Protein AF-A0A1V3LAU9-F1 (afdb_monomer)

Organism: NCBI:txid1906745

pLDDT: mean 89.21, std 9.49, range [51.66, 98.31]

Solvent-accessible surface area (backbone atoms only — not comparable to full-atom values): 21004 Å² total; per-residue (Å²): 133,65,76,62,58,60,52,49,52,51,51,52,48,51,52,40,50,50,54,53,52,47,32,69,74,52,70,76,70,52,60,67,73,58,49,53,52,39,56,51,45,49,55,50,52,52,51,53,54,52,49,53,52,53,52,50,55,49,51,54,51,47,52,52,49,53,51,50,50,53,53,49,54,52,41,53,51,52,54,51,52,39,51,56,51,51,50,64,44,54,68,84,50,53,78,45,77,61,88,69,99,76,78,100,73,73,67,38,41,56,60,51,52,52,51,42,52,49,52,45,46,75,68,47,50,71,69,55,36,51,54,41,51,53,30,53,51,51,34,54,49,53,40,47,57,54,67,71,40,65,87,53,34,70,80,41,46,60,61,48,53,24,55,40,47,37,27,54,30,44,39,51,20,52,55,47,20,72,71,68,78,46,95,55,79,47,70,57,46,69,64,43,44,54,55,47,71,75,43,90,82,75,65,91,73,57,73,66,49,77,66,53,49,52,52,49,50,55,52,51,38,52,51,49,38,46,76,73,68,52,68,67,81,90,75,86,50,69,69,56,54,51,54,61,74,67,40,92,80,69,86,80,66,72,51,72,50,70,33,71,68,47,68,31,80,90,68,51,75,42,34,37,32,42,40,33,70,49,46,56,32,35,34,35,50,45,99,52,82,44,95,71,79,52,75,67,51,51,52,49,29,52,49,34,35,73,53,36,79,72,36,43,65,56,48,53,24,41,14,32,35,67,61,90,88,61,67,58,32,81,74,78,65,75,39,77,62,56,62,31,61,52,36,73,69,49,30,53,50,52,43,45,53,54,36,51,56,52,50,52,48,53,52,46,36,45,55,50,39,60,77,66,67,68

Sequence (374 aa):
MSKKIYAWLGILLSISLSLFVLDKVYEDALPKIIEEINNGAIGAILTAIVTVFLLQGQTATEEERDKNLTVFEKKQEVYHQFLEKLKDIVEDGKVQIALSKEPVDTIDELKDLLFQLSYIQMHSTEETTQSVFERVTNLIKKMNEFMVAGEEKQKLVANYYASFAEELFGIVAILKNDLYNTSSNPIAKESIETLLSECDLFIEGEKLDKYEMQNYFWNEMQDQLLSQGFKFNKKDFSQDITQYYARSRNRHRWYGIEIPIYKSKNGENITFKLELENWLYYGLIRPRETTENSEFDNKIIELAKLTSSSFNPSIWWFGWKNPDKYHLNFWTLDSEDFTHFKHPQRRARMVKEYSEEIANYIRKFQDIAERQEL

Mean predicted aligned error: 13.84 Å

Structure (mmCIF, N/CA/C/O backbone):
data_AF-A0A1V3LAU9-F1
#
_entry.id   AF-A0A1V3LAU9-F1
#
loop_
_atom_site.group_PDB
_atom_site.id
_atom_site.type_symbol
_atom_site.label_atom_id
_atom_site.label_alt_id
_atom_site.label_comp_id
_atom_site.label_asym_id
_atom_site.label_entity_id
_atom_site.label_seq_id
_atom_site.pdbx_PDB_ins_code
_atom_site.Cartn_x
_atom_site.Cartn_y
_atom_site.Cartn_z
_atom_site.occupancy
_atom_site.B_iso_or_equiv
_atom_site.auth_seq_id
_atom_site.auth_comp_id
_atom_site.auth_asym_id
_atom_site.auth_atom_id
_atom_site.pdbx_PDB_model_num
ATOM 1 N N . MET A 1 1 ? -47.512 -3.043 46.076 1.00 58.09 1 MET A N 1
ATOM 2 C CA . MET A 1 1 ? -48.734 -3.578 46.730 1.00 58.09 1 MET A CA 1
ATOM 3 C C . MET A 1 1 ? -48.583 -3.439 48.246 1.00 58.09 1 MET A C 1
ATOM 5 O O . MET A 1 1 ? -47.501 -3.715 48.749 1.00 58.09 1 MET A O 1
ATOM 9 N N . SER A 1 2 ? -49.568 -2.904 48.979 1.00 63.69 2 SER A N 1
ATOM 10 C CA . SER A 1 2 ? -49.322 -2.503 50.379 1.00 63.69 2 SER A CA 1
ATOM 11 C C . SER A 1 2 ? -49.226 -3.716 51.317 1.00 63.69 2 SER A C 1
ATOM 13 O O . SER A 1 2 ? -50.048 -4.627 51.221 1.00 63.69 2 SER A O 1
ATOM 15 N N . LYS A 1 3 ? -48.290 -3.694 52.283 1.00 72.75 3 LYS A N 1
ATOM 16 C CA . LYS A 1 3 ? -48.186 -4.677 53.390 1.00 72.75 3 LYS A CA 1
ATOM 17 C C . LYS A 1 3 ? -49.531 -4.945 54.092 1.00 72.75 3 LYS A C 1
ATOM 19 O O . LYS A 1 3 ? -49.717 -5.999 54.690 1.00 72.75 3 LYS A O 1
ATOM 24 N N . LYS A 1 4 ? -50.484 -4.011 53.981 1.00 79.75 4 LYS A N 1
ATOM 25 C CA . LYS A 1 4 ? -51.834 -4.124 54.535 1.00 79.75 4 LYS A CA 1
ATOM 26 C C . LYS A 1 4 ? -52.653 -5.239 53.873 1.00 79.75 4 LYS A C 1
ATOM 28 O O . LYS A 1 4 ? -53.422 -5.875 54.573 1.00 79.75 4 LYS A O 1
ATOM 33 N N . ILE A 1 5 ? -52.484 -5.516 52.575 1.00 80.50 5 ILE A N 1
ATOM 34 C CA . ILE A 1 5 ? -53.266 -6.558 51.873 1.00 80.50 5 ILE A CA 1
ATOM 35 C C . ILE A 1 5 ? -52.884 -7.958 52.376 1.00 80.50 5 ILE A C 1
ATOM 37 O O . ILE A 1 5 ? -53.767 -8.754 52.673 1.00 80.50 5 ILE A O 1
ATOM 41 N N . TYR A 1 6 ? -51.589 -8.227 52.572 1.00 79.88 6 TYR A N 1
ATOM 42 C CA . TYR A 1 6 ? -51.117 -9.480 53.182 1.00 79.88 6 TYR A CA 1
ATOM 43 C C . TYR A 1 6 ? -51.594 -9.643 54.617 1.00 79.88 6 TYR A C 1
ATOM 45 O O . TYR A 1 6 ? -52.022 -10.726 55.002 1.00 79.88 6 TYR A O 1
ATOM 53 N N . ALA A 1 7 ? -51.545 -8.559 55.396 1.00 83.56 7 ALA A N 1
ATOM 54 C CA . ALA A 1 7 ? -52.046 -8.569 56.761 1.00 83.56 7 ALA A CA 1
ATOM 55 C C . ALA A 1 7 ? -53.545 -8.913 56.792 1.00 83.56 7 ALA A C 1
ATOM 57 O O . ALA A 1 7 ? -53.952 -9.778 57.557 1.00 83.56 7 ALA A O 1
ATOM 58 N N . TRP A 1 8 ? -54.350 -8.311 55.912 1.00 86.56 8 TRP A N 1
ATOM 59 C CA . TRP A 1 8 ? -55.783 -8.599 55.814 1.00 86.56 8 TRP A CA 1
ATOM 60 C C . TRP A 1 8 ? -56.083 -10.027 55.345 1.00 86.56 8 TRP A C 1
ATOM 62 O O . TRP A 1 8 ? -56.907 -10.694 55.965 1.00 86.56 8 TRP A O 1
ATOM 72 N N . LEU A 1 9 ? -55.401 -10.526 54.308 1.00 86.06 9 LEU A N 1
ATOM 73 C CA . LEU A 1 9 ? -55.571 -11.906 53.830 1.00 86.06 9 LEU A CA 1
ATOM 74 C C . LEU A 1 9 ? -55.155 -12.935 54.891 1.00 86.06 9 LEU A C 1
ATOM 76 O O . LEU A 1 9 ? -55.849 -13.931 55.074 1.00 86.06 9 LEU A O 1
ATOM 80 N N . GLY A 1 10 ? -54.070 -12.677 55.627 1.00 85.69 10 GLY A N 1
ATOM 81 C CA . GLY A 1 10 ? -53.617 -13.536 56.723 1.00 85.69 10 GLY A CA 1
ATOM 82 C C . GLY A 1 10 ? -54.576 -13.545 57.916 1.00 85.69 10 GLY A C 1
ATOM 83 O O . GLY A 1 10 ? -54.848 -14.606 58.473 1.00 85.69 10 GLY A O 1
ATOM 84 N N . ILE A 1 11 ? -55.140 -12.386 58.277 1.00 90.44 11 ILE A N 1
ATOM 85 C CA . ILE A 1 11 ? -56.168 -12.281 59.325 1.00 90.44 11 ILE A CA 1
ATOM 86 C C . ILE A 1 11 ? -57.427 -13.055 58.917 1.00 90.44 11 ILE A C 1
ATOM 88 O O . ILE A 1 11 ? -57.923 -13.859 59.703 1.00 90.44 11 ILE A O 1
ATOM 92 N N . LEU A 1 12 ? -57.916 -12.863 57.688 1.00 89.56 12 LEU A N 1
ATOM 93 C CA . LEU A 1 12 ? -59.095 -13.567 57.175 1.00 89.56 12 LEU A CA 1
ATOM 94 C C . LEU A 1 12 ? -58.877 -15.083 57.123 1.00 89.56 12 LEU A C 1
ATOM 96 O O . LEU A 1 12 ? -59.738 -15.836 57.570 1.00 89.56 12 LEU A O 1
ATOM 100 N N . LEU A 1 13 ? -57.708 -15.532 56.653 1.00 90.06 13 LEU A N 1
ATOM 101 C CA . LEU A 1 13 ? -57.361 -16.952 56.623 1.00 90.06 13 LEU A CA 1
ATOM 102 C C . LEU A 1 13 ? -57.311 -17.553 58.034 1.00 90.06 13 LEU A C 1
ATOM 104 O O . LEU A 1 13 ? -57.827 -18.644 58.252 1.00 90.06 13 LEU A O 1
ATOM 108 N N . SER A 1 14 ? -56.723 -16.832 58.994 1.00 89.88 14 SER A N 1
ATOM 109 C CA . SER A 1 14 ? -56.638 -17.257 60.396 1.00 89.88 14 SER A CA 1
ATOM 110 C C . SER A 1 14 ? -58.021 -17.394 61.040 1.00 89.88 14 SER A C 1
ATOM 112 O O . SER A 1 14 ? -58.300 -18.395 61.702 1.00 89.88 14 SER A O 1
ATOM 114 N N . ILE A 1 15 ? -58.923 -16.438 60.788 1.00 91.19 15 ILE A N 1
ATOM 115 C CA . ILE A 1 15 ? -60.316 -16.491 61.255 1.00 91.19 15 ILE A CA 1
ATOM 116 C C . ILE A 1 15 ? -61.043 -17.689 60.633 1.00 91.19 15 ILE A C 1
ATOM 118 O O . ILE A 1 15 ? -61.651 -18.477 61.357 1.00 91.19 15 ILE A O 1
ATOM 122 N N . SER A 1 16 ? -60.939 -17.875 59.314 1.00 88.31 16 SER A N 1
ATOM 123 C CA . SER A 1 16 ? -61.609 -18.979 58.624 1.00 88.31 16 SER A CA 1
ATOM 124 C C . SER A 1 16 ? -61.077 -20.358 59.022 1.00 88.31 16 SER A C 1
ATOM 126 O O . SER A 1 16 ? -61.864 -21.286 59.216 1.00 88.31 16 SER A O 1
ATOM 128 N N . LEU A 1 17 ? -59.765 -20.507 59.220 1.00 88.56 17 LEU A N 1
ATOM 129 C CA . LEU A 1 17 ? -59.170 -21.743 59.742 1.00 88.56 17 LEU A CA 1
ATOM 130 C C . LEU A 1 17 ? -59.591 -22.011 61.190 1.00 88.56 17 LEU A C 1
ATOM 132 O O . LEU A 1 17 ? -59.852 -23.157 61.544 1.00 88.56 17 LEU A O 1
ATOM 136 N N . SER A 1 18 ? -59.707 -20.969 62.017 1.00 88.44 18 SER A N 1
ATOM 137 C CA . SER A 1 18 ? -60.176 -21.107 63.401 1.00 88.44 18 SER A CA 1
ATOM 138 C C . SER A 1 18 ? -61.625 -21.599 63.459 1.00 88.44 18 SER A C 1
ATOM 140 O O . SER A 1 18 ? -61.929 -22.491 64.247 1.00 88.44 18 SER A O 1
ATOM 142 N N . LEU A 1 19 ? -62.504 -21.075 62.595 1.00 85.19 19 LEU A N 1
ATOM 143 C CA . LEU A 1 19 ? -63.888 -21.547 62.462 1.00 85.19 19 LEU A CA 1
ATOM 144 C C . LEU A 1 19 ? -63.957 -22.997 61.970 1.00 85.19 19 LEU A C 1
ATOM 146 O O . LEU A 1 19 ? -64.735 -23.782 62.501 1.00 85.19 19 LEU A O 1
ATOM 150 N N . PHE A 1 20 ? -63.106 -23.366 61.008 1.00 85.81 20 PHE A N 1
ATOM 151 C CA . PHE A 1 20 ? -63.014 -24.737 60.504 1.00 85.81 20 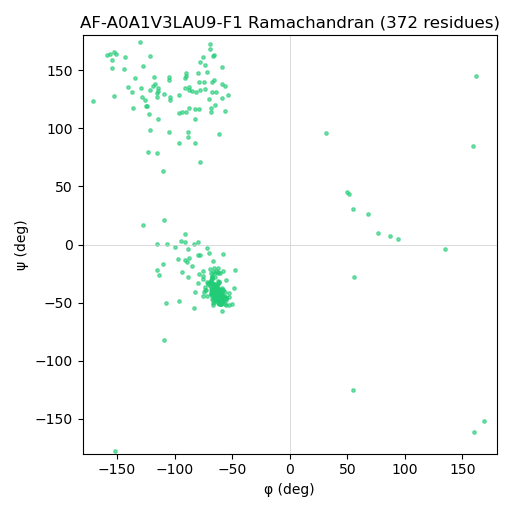PHE A CA 1
ATOM 152 C C . PHE A 1 20 ? -62.580 -25.729 61.595 1.00 85.81 20 PHE A C 1
ATOM 154 O O . PHE A 1 20 ? -63.173 -26.793 61.745 1.00 85.81 20 PHE A O 1
ATOM 161 N N . VAL A 1 21 ? -61.562 -25.378 62.389 1.00 85.50 21 VAL A N 1
ATOM 162 C CA . VAL A 1 21 ? -61.094 -26.217 63.503 1.00 85.50 21 VAL A CA 1
ATOM 163 C C . VAL A 1 21 ? -62.152 -26.315 64.603 1.00 85.50 21 VAL A C 1
ATOM 165 O O . VAL A 1 21 ? -62.362 -27.400 65.139 1.00 85.50 21 VAL A O 1
ATOM 168 N N . LEU A 1 22 ? -62.834 -25.213 64.928 1.00 84.94 22 LEU A N 1
ATOM 169 C CA . LEU A 1 22 ? -63.886 -25.189 65.947 1.00 84.94 22 LEU A CA 1
ATOM 170 C C . LEU A 1 22 ? -65.035 -26.135 65.587 1.00 84.94 22 LEU A C 1
ATOM 172 O O . LEU A 1 22 ? -65.447 -26.927 66.430 1.00 84.94 22 LEU A O 1
ATOM 176 N N . ASP A 1 23 ? -65.493 -26.102 64.337 1.00 82.00 23 ASP A N 1
ATOM 177 C CA . ASP A 1 23 ? -66.542 -26.996 63.843 1.00 82.00 23 ASP A CA 1
ATOM 178 C C . ASP A 1 23 ? -66.146 -28.481 63.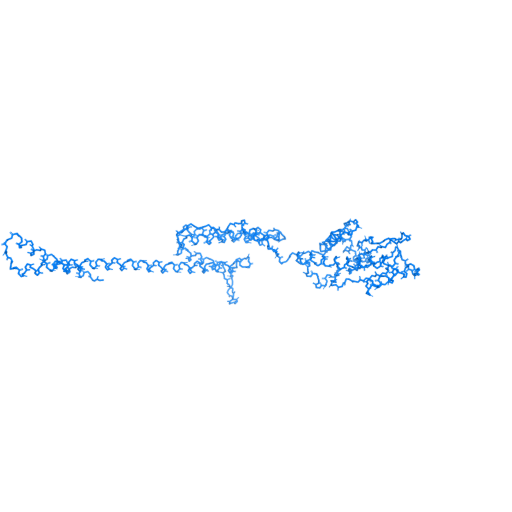924 1.00 82.00 23 ASP A C 1
ATOM 180 O O . ASP A 1 23 ? -66.934 -29.320 64.355 1.00 82.00 23 ASP A O 1
ATOM 184 N N . LYS A 1 24 ? -64.883 -28.809 63.610 1.00 82.06 24 LYS A N 1
ATOM 185 C CA . LYS A 1 24 ? -64.365 -30.185 63.714 1.00 82.06 24 LYS A CA 1
ATOM 186 C C . LYS A 1 24 ? -64.175 -30.679 65.143 1.00 82.06 24 LYS A C 1
ATOM 188 O O . LYS A 1 24 ? -64.317 -31.873 65.380 1.00 82.06 24 LYS A O 1
ATOM 193 N N . VAL A 1 25 ? -63.815 -29.800 66.077 1.00 85.62 25 VAL A N 1
ATOM 194 C CA . VAL A 1 25 ? -63.571 -30.173 67.481 1.00 85.62 25 VAL A CA 1
ATOM 195 C C . VAL A 1 25 ? -64.876 -30.321 68.265 1.00 85.62 25 VAL A C 1
ATOM 197 O O . VAL A 1 25 ? -64.941 -31.151 69.167 1.00 85.62 25 VAL A O 1
ATOM 200 N N . TYR A 1 26 ? -65.900 -29.533 67.935 1.00 81.38 26 TYR A N 1
ATOM 201 C CA . TYR A 1 26 ? -67.153 -29.468 68.692 1.00 81.38 26 TYR A CA 1
ATOM 202 C C . TYR A 1 26 ? -68.363 -30.085 67.969 1.00 81.38 26 TYR A C 1
ATOM 204 O O . TYR A 1 26 ? -69.477 -29.737 68.339 1.00 81.38 26 TYR A O 1
ATOM 212 N N . GLU A 1 27 ? -68.139 -30.969 66.984 1.00 71.19 27 GLU A N 1
ATOM 213 C CA . GLU A 1 27 ? -69.138 -31.749 66.215 1.00 71.19 27 GLU A CA 1
ATOM 214 C C . GLU A 1 27 ? -70.501 -31.045 66.023 1.00 71.19 27 GLU A C 1
ATOM 216 O O . GLU A 1 27 ? -71.385 -31.128 66.874 1.00 71.19 27 GLU A O 1
ATOM 221 N N . ASP A 1 28 ? -70.685 -30.384 64.872 1.00 66.56 28 ASP A N 1
ATOM 222 C CA . ASP A 1 28 ? -71.902 -29.640 64.486 1.00 66.56 28 ASP A CA 1
ATOM 223 C C . ASP A 1 28 ? -72.170 -28.359 65.308 1.00 66.56 28 ASP A C 1
ATOM 225 O O . ASP A 1 28 ? -73.304 -27.881 65.419 1.00 66.56 28 ASP A O 1
ATOM 229 N N . ALA A 1 29 ? -71.120 -27.749 65.865 1.00 71.75 29 ALA A N 1
ATOM 230 C CA . ALA A 1 29 ? -71.233 -26.470 66.567 1.00 71.75 29 ALA A CA 1
ATOM 231 C C . ALA A 1 29 ? -71.608 -25.294 65.642 1.00 71.75 29 ALA A C 1
ATOM 233 O O . ALA A 1 29 ? -72.149 -24.292 66.124 1.00 71.75 29 ALA A O 1
ATOM 234 N N . LEU A 1 30 ? -71.333 -25.388 64.332 1.00 77.81 30 LEU A N 1
ATOM 235 C CA . LEU A 1 30 ? -71.724 -24.379 63.348 1.00 77.81 30 LEU A CA 1
ATOM 236 C C . LEU A 1 30 ? -72.914 -24.843 62.485 1.00 77.81 30 LEU A C 1
ATOM 238 O O . LEU A 1 30 ? -72.976 -25.986 62.041 1.00 77.81 30 LEU A O 1
ATOM 242 N N . PRO A 1 31 ? -73.858 -23.942 62.153 1.00 84.88 31 PRO A N 1
ATOM 243 C CA . PRO A 1 31 ? -74.852 -24.199 61.115 1.00 84.88 31 PRO A CA 1
ATOM 244 C C . PRO A 1 31 ? -74.186 -24.551 59.775 1.00 84.88 31 PRO A C 1
ATOM 246 O O . PRO A 1 31 ? -73.298 -23.824 59.331 1.00 84.88 31 PRO A O 1
ATOM 249 N N . LYS A 1 32 ? -74.691 -25.571 59.067 1.00 79.38 32 LYS A N 1
ATOM 250 C CA . LYS A 1 32 ? -74.161 -26.024 57.758 1.00 79.38 32 LYS A CA 1
ATOM 251 C C . LYS A 1 32 ? -73.935 -24.903 56.736 1.00 79.38 32 LYS A C 1
ATOM 253 O O . LYS A 1 32 ? -72.945 -24.906 56.018 1.00 79.38 32 LYS A O 1
ATOM 258 N N . ILE A 1 33 ? -74.818 -23.903 56.704 1.00 81.44 33 ILE A N 1
ATOM 259 C CA . ILE A 1 33 ? -74.684 -22.734 55.816 1.00 81.44 33 ILE A CA 1
ATOM 260 C C . ILE A 1 33 ? -73.400 -21.943 56.127 1.00 81.44 33 ILE A C 1
ATOM 262 O O . ILE A 1 33 ? -72.729 -21.464 55.219 1.00 81.44 33 ILE A O 1
ATOM 266 N N . ILE A 1 34 ? -73.044 -21.805 57.406 1.00 82.94 34 ILE A N 1
ATOM 267 C CA . ILE A 1 34 ? -71.834 -21.100 57.845 1.00 82.94 34 ILE A CA 1
ATOM 268 C C . ILE A 1 34 ? -70.587 -21.935 57.532 1.00 82.94 34 ILE A C 1
ATOM 270 O O . ILE A 1 34 ? -69.589 -21.371 57.086 1.00 82.94 34 ILE A O 1
ATOM 274 N N . GLU A 1 35 ? -70.653 -23.258 57.700 1.00 81.81 35 GLU A N 1
ATOM 275 C CA . GLU A 1 35 ? -69.579 -24.185 57.319 1.00 81.81 35 GLU A CA 1
ATOM 276 C C . GLU A 1 35 ? -69.272 -24.101 55.811 1.00 81.81 35 GLU A C 1
ATOM 278 O O . GLU A 1 35 ? -68.124 -23.886 55.419 1.00 81.81 35 GLU A O 1
ATOM 283 N N . GLU A 1 36 ? -70.295 -24.187 54.956 1.00 83.75 36 GLU A N 1
ATOM 284 C CA . GLU A 1 36 ? -70.152 -24.114 53.495 1.00 83.75 36 GLU A CA 1
ATOM 285 C C . GLU A 1 36 ? -69.590 -22.762 53.031 1.00 83.75 36 GLU A C 1
ATOM 287 O O . GLU A 1 36 ? -68.678 -22.719 52.198 1.00 83.75 36 GLU A O 1
ATOM 292 N N . ILE A 1 37 ? -70.073 -21.654 53.608 1.00 87.00 37 ILE A N 1
ATOM 293 C CA . ILE A 1 37 ? -69.542 -20.310 53.335 1.00 87.00 37 ILE A CA 1
ATOM 294 C C . ILE A 1 37 ? -68.076 -20.213 53.767 1.00 87.00 37 ILE A C 1
ATOM 296 O O . ILE A 1 37 ? -67.255 -19.677 53.021 1.00 87.00 37 ILE A O 1
ATOM 300 N N . ASN A 1 38 ? -67.725 -20.734 54.945 1.00 88.00 38 ASN A N 1
ATOM 301 C CA . ASN A 1 38 ? -66.359 -20.686 55.456 1.00 88.00 38 ASN A CA 1
ATOM 302 C C . ASN A 1 38 ? -65.399 -21.539 54.610 1.00 88.00 38 ASN A C 1
ATOM 304 O O . ASN A 1 38 ? -64.304 -21.087 54.280 1.00 88.00 38 ASN A O 1
ATOM 308 N N . ASN A 1 39 ? -65.825 -22.727 54.179 1.00 84.06 39 ASN A N 1
ATOM 309 C CA . ASN A 1 39 ? -65.051 -23.589 53.286 1.00 84.06 39 ASN A CA 1
ATOM 310 C C . ASN A 1 39 ? -64.832 -22.927 51.912 1.00 84.06 39 ASN A C 1
ATOM 312 O O . ASN A 1 39 ? -63.712 -22.930 51.392 1.00 84.06 39 ASN A O 1
ATOM 316 N N . GLY A 1 40 ? -65.865 -22.282 51.355 1.00 88.38 40 GLY A N 1
ATOM 317 C CA . GLY A 1 40 ? -65.742 -21.463 50.146 1.00 88.38 40 GLY A CA 1
ATOM 318 C C . GLY A 1 40 ? -64.804 -20.263 50.330 1.00 88.38 40 GLY A C 1
ATOM 319 O O . GLY A 1 40 ? -63.990 -19.968 49.451 1.00 88.38 40 GLY A O 1
ATOM 320 N N . ALA A 1 41 ? -64.852 -19.608 51.494 1.00 88.06 41 ALA A N 1
ATOM 321 C CA . ALA A 1 41 ? -63.977 -18.491 51.837 1.00 88.06 41 ALA A CA 1
ATOM 322 C C . ALA A 1 41 ? -62.503 -18.914 51.938 1.00 88.06 41 ALA A C 1
ATOM 324 O O . ALA A 1 41 ? -61.650 -18.220 51.390 1.00 88.06 41 ALA A O 1
ATOM 325 N N . ILE A 1 42 ? -62.188 -20.067 52.545 1.00 88.62 42 ILE A N 1
ATOM 326 C CA . ILE A 1 42 ? -60.816 -20.612 52.590 1.00 88.62 42 ILE A CA 1
ATOM 327 C C . ILE A 1 42 ? -60.271 -20.798 51.170 1.00 88.62 42 ILE A C 1
ATOM 329 O O . ILE A 1 42 ? -59.168 -20.337 50.873 1.00 88.62 42 ILE A O 1
ATOM 333 N N . GLY A 1 43 ? -61.055 -21.416 50.279 1.00 85.81 43 GLY A N 1
ATOM 334 C CA . GLY A 1 43 ? -60.670 -21.613 48.879 1.00 85.81 43 GLY A CA 1
ATOM 335 C C . GLY A 1 43 ? -60.414 -20.294 48.144 1.00 85.81 43 GLY A C 1
ATOM 336 O O . GLY A 1 43 ? -59.395 -20.147 47.463 1.00 85.81 43 GLY A O 1
ATOM 337 N N . ALA A 1 44 ? -61.292 -19.303 48.325 1.00 91.12 44 ALA A N 1
ATOM 338 C CA . ALA A 1 44 ? -61.149 -17.981 47.717 1.00 91.12 44 ALA A CA 1
ATOM 339 C C . ALA A 1 44 ? -59.930 -17.208 48.257 1.00 91.12 44 ALA A C 1
ATOM 341 O O . ALA A 1 44 ? -59.174 -16.631 47.474 1.00 91.12 44 ALA A O 1
ATOM 342 N N . ILE A 1 45 ? -59.698 -17.230 49.574 1.00 90.00 45 ILE A N 1
ATOM 343 C CA . ILE A 1 45 ? -58.555 -16.565 50.218 1.00 90.00 45 ILE A CA 1
ATOM 344 C C . ILE A 1 45 ? -57.242 -17.205 49.762 1.00 90.00 45 ILE A C 1
ATOM 346 O O . ILE A 1 45 ? -56.306 -16.491 49.402 1.00 90.00 45 ILE A O 1
ATOM 350 N N . LEU A 1 46 ? -57.171 -18.538 49.718 1.00 85.56 46 LEU A N 1
ATOM 351 C CA . LEU A 1 46 ? -55.975 -19.256 49.277 1.00 85.56 46 LEU A CA 1
ATOM 352 C C . LEU A 1 46 ? -55.682 -18.987 47.796 1.00 85.56 46 LEU A C 1
ATOM 354 O O . LEU A 1 46 ? -54.543 -18.686 47.442 1.00 85.56 46 LEU A O 1
ATOM 358 N N . THR A 1 47 ? -56.716 -18.983 46.948 1.00 90.75 47 THR A N 1
ATOM 359 C CA . THR A 1 47 ? -56.597 -18.604 45.530 1.00 90.75 47 THR A CA 1
ATOM 360 C C . THR A 1 47 ? -56.085 -17.170 45.376 1.00 90.75 47 THR A C 1
ATOM 362 O O . THR A 1 47 ? -55.181 -16.921 44.576 1.00 90.75 47 THR A O 1
ATOM 365 N N . ALA A 1 48 ? -56.600 -16.223 46.167 1.00 88.69 48 ALA A N 1
ATOM 366 C CA . ALA A 1 48 ? -56.140 -14.836 46.154 1.00 88.69 48 ALA A CA 1
ATOM 367 C C . ALA A 1 48 ? -54.670 -14.708 46.593 1.00 88.69 48 ALA A C 1
ATOM 369 O O . ALA A 1 48 ? -53.906 -13.985 45.956 1.00 88.69 48 ALA A O 1
ATOM 370 N N . ILE A 1 49 ? -54.249 -15.443 47.628 1.00 85.69 49 ILE A N 1
ATOM 371 C CA . ILE A 1 49 ? -52.854 -15.478 48.093 1.00 85.69 49 ILE A CA 1
ATOM 372 C C . ILE A 1 49 ? -51.926 -16.022 46.998 1.00 85.69 49 ILE A C 1
ATOM 374 O O . ILE A 1 49 ? -50.929 -15.379 46.673 1.00 85.69 49 ILE A O 1
ATOM 378 N N . VAL A 1 50 ? -52.264 -17.169 46.395 1.00 86.25 50 VAL A N 1
ATOM 379 C CA . VAL A 1 50 ? -51.476 -17.771 45.303 1.00 86.25 50 VAL A CA 1
ATOM 380 C C . VAL A 1 50 ? -51.381 -16.818 44.112 1.00 86.25 50 VAL A C 1
ATOM 382 O O . VAL A 1 50 ? -50.292 -16.600 43.587 1.00 86.25 50 VAL A O 1
ATOM 385 N N . THR A 1 51 ? -52.495 -16.195 43.723 1.00 89.38 51 THR A N 1
ATOM 386 C CA . THR A 1 51 ? -52.532 -15.226 42.615 1.00 89.38 51 THR A CA 1
ATOM 387 C C . THR A 1 51 ? -51.610 -14.039 42.881 1.00 89.38 51 THR A C 1
ATOM 389 O O . THR A 1 51 ? -50.855 -13.628 42.005 1.00 89.38 51 THR A O 1
ATOM 392 N N . VAL A 1 52 ? -51.618 -13.508 44.104 1.00 85.19 52 VAL A N 1
ATOM 393 C CA . VAL A 1 52 ? -50.735 -12.407 44.500 1.00 85.19 52 VAL A CA 1
ATOM 394 C C . VAL A 1 52 ? -49.260 -12.820 44.442 1.00 85.19 52 VAL A C 1
ATOM 396 O O . VAL A 1 52 ? -48.445 -12.050 43.937 1.00 85.19 52 VAL A O 1
ATOM 399 N N . PHE A 1 53 ? -48.909 -14.025 44.899 1.00 80.19 53 PHE A N 1
ATOM 400 C CA . PHE A 1 53 ? -47.536 -14.532 44.792 1.00 80.19 53 PHE A CA 1
ATOM 401 C C . PHE A 1 53 ? -47.088 -14.719 43.337 1.00 80.19 53 PHE A C 1
ATOM 403 O O . PHE A 1 53 ? -45.965 -14.347 43.002 1.00 80.19 53 PHE A O 1
ATOM 410 N N . LEU A 1 54 ? -47.959 -15.237 42.465 1.00 81.62 54 LEU A N 1
ATOM 411 C CA . LEU A 1 54 ? -47.665 -15.392 41.037 1.00 81.62 54 LEU A CA 1
ATOM 412 C C . LEU A 1 54 ? -47.445 -14.041 40.352 1.00 81.62 54 LEU A C 1
ATOM 414 O O . LEU A 1 54 ? -46.452 -13.878 39.648 1.00 81.62 54 LEU A O 1
ATOM 418 N N . LEU A 1 55 ? -48.320 -13.061 40.601 1.00 86.50 55 LEU A N 1
ATOM 419 C CA . LEU A 1 55 ? -48.179 -11.713 40.045 1.00 86.50 55 LEU A CA 1
ATOM 420 C C . LEU A 1 55 ? -46.885 -11.045 40.515 1.00 86.50 55 LEU A C 1
ATOM 422 O O . LEU A 1 55 ? -46.180 -10.456 39.708 1.00 86.50 55 LEU A O 1
ATOM 426 N N . GLN A 1 56 ? -46.526 -11.176 41.795 1.00 77.38 56 GLN A N 1
ATOM 427 C CA . GLN A 1 56 ? -45.260 -10.639 42.297 1.00 77.38 56 GLN A CA 1
ATOM 428 C C . GLN A 1 56 ? -44.037 -11.311 41.682 1.00 77.38 56 GLN A C 1
ATOM 430 O O . GLN A 1 56 ? -43.089 -10.616 41.328 1.00 77.38 56 GLN A O 1
ATOM 435 N N . GLY A 1 57 ? -44.056 -12.641 41.559 1.00 74.81 57 GLY A N 1
ATOM 436 C CA . GLY A 1 57 ? -42.977 -13.382 40.911 1.00 74.81 57 GLY A CA 1
ATOM 437 C C . GLY A 1 57 ? -42.799 -12.960 39.453 1.00 74.81 57 GLY A C 1
ATOM 438 O O . GLY A 1 57 ? -41.673 -12.747 39.012 1.00 74.81 57 GLY A O 1
ATOM 439 N N . GLN A 1 58 ? -43.902 -12.756 38.727 1.00 77.44 58 GLN A N 1
ATOM 440 C CA . GLN A 1 58 ? -43.880 -12.269 37.346 1.00 77.44 58 GLN A CA 1
ATOM 441 C C . GLN A 1 58 ? -43.359 -10.832 37.251 1.00 77.44 58 GLN A C 1
ATOM 443 O O . GLN A 1 58 ? -42.418 -10.594 36.504 1.00 77.44 58 GLN A O 1
ATOM 448 N N . THR A 1 59 ? -43.885 -9.897 38.052 1.00 81.00 59 THR A N 1
ATOM 449 C CA . THR A 1 59 ? -43.444 -8.492 38.034 1.00 81.00 59 THR A CA 1
ATOM 450 C C . THR A 1 59 ? -41.969 -8.342 38.402 1.00 81.00 59 THR A C 1
ATOM 452 O O . THR A 1 59 ? -41.266 -7.587 37.744 1.00 81.00 59 THR A O 1
ATOM 455 N N . ALA A 1 60 ? -41.475 -9.068 39.410 1.00 75.25 60 ALA A N 1
ATOM 456 C CA . ALA A 1 60 ? -40.058 -9.021 39.779 1.00 75.25 60 ALA A CA 1
ATOM 457 C C . ALA A 1 60 ? -39.155 -9.558 38.655 1.00 75.25 60 ALA A C 1
ATOM 459 O O . ALA A 1 60 ? -38.106 -8.984 38.376 1.00 75.25 60 ALA A O 1
ATOM 460 N N . THR A 1 61 ? -39.592 -10.625 37.977 1.00 82.19 61 THR A N 1
ATOM 461 C CA . THR A 1 61 ? -38.871 -11.198 36.830 1.00 82.19 61 THR A CA 1
ATOM 462 C C . THR A 1 61 ? -38.870 -10.244 35.631 1.00 82.19 61 THR A C 1
ATOM 464 O O . THR A 1 61 ? -37.856 -10.109 34.952 1.00 82.19 61 THR A O 1
ATOM 467 N N . GLU A 1 62 ? -39.990 -9.567 35.365 1.00 83.00 62 GLU A N 1
ATOM 468 C CA . GLU A 1 62 ? -40.091 -8.547 34.314 1.00 83.00 62 GLU A CA 1
ATOM 469 C C . GLU A 1 62 ? -39.228 -7.322 34.623 1.00 83.00 62 GLU A C 1
ATOM 471 O O . GLU A 1 62 ? -38.483 -6.887 33.754 1.00 83.00 62 GLU A O 1
ATOM 476 N N . GLU A 1 63 ? -39.253 -6.815 35.858 1.00 83.75 63 GLU A N 1
ATOM 477 C CA . GLU A 1 63 ? -38.429 -5.677 36.282 1.00 83.75 63 GLU A CA 1
ATOM 478 C C . GLU A 1 63 ? -36.929 -5.992 36.165 1.00 83.75 63 GLU A C 1
ATOM 480 O O . GLU A 1 63 ? -36.155 -5.176 35.662 1.00 83.75 63 GLU A O 1
ATOM 485 N N . GLU A 1 64 ? -36.507 -7.195 36.568 1.00 85.50 64 GLU A N 1
ATOM 486 C CA . GLU A 1 64 ? -35.124 -7.647 36.405 1.00 85.50 64 GLU A CA 1
ATOM 487 C C . GLU A 1 64 ? -34.743 -7.805 34.927 1.00 85.50 64 GLU A C 1
ATOM 489 O O . GLU A 1 64 ? -33.670 -7.358 34.514 1.00 85.50 64 GLU A O 1
ATOM 494 N N . ARG A 1 65 ? -35.625 -8.384 34.104 1.00 83.19 65 ARG A N 1
ATOM 495 C CA . ARG A 1 65 ? -35.409 -8.517 32.657 1.00 83.19 65 ARG A CA 1
ATOM 496 C C . ARG A 1 65 ? -35.281 -7.152 31.984 1.00 83.19 65 ARG A C 1
ATOM 498 O O . ARG A 1 65 ? -34.354 -6.960 31.203 1.00 83.19 65 ARG A O 1
ATOM 505 N N . ASP A 1 66 ? -36.175 -6.219 32.284 1.00 88.06 66 ASP A N 1
ATOM 506 C CA . ASP A 1 66 ? -36.195 -4.887 31.679 1.00 88.06 66 ASP A CA 1
ATOM 507 C C . ASP A 1 66 ? -34.973 -4.068 32.125 1.00 88.06 66 ASP A C 1
ATOM 509 O O . ASP A 1 66 ? -34.339 -3.390 31.310 1.00 88.06 66 ASP A O 1
ATOM 513 N N . LYS A 1 67 ? -34.554 -4.204 33.392 1.00 87.50 67 LYS A N 1
ATOM 514 C CA . LYS A 1 67 ? -33.284 -3.650 33.878 1.00 87.50 67 LYS A CA 1
ATOM 515 C C . LYS A 1 67 ? -32.093 -4.243 33.124 1.00 87.50 67 LYS A C 1
ATOM 517 O O . LYS A 1 67 ? -31.234 -3.488 32.676 1.00 87.50 67 LYS A O 1
ATOM 522 N N . ASN A 1 68 ? -32.034 -5.565 32.972 1.00 87.06 68 ASN A N 1
ATOM 523 C CA . ASN A 1 68 ? -30.942 -6.238 32.266 1.00 87.06 68 ASN A CA 1
ATOM 524 C C . ASN A 1 68 ? -30.888 -5.834 30.788 1.00 87.06 68 ASN A C 1
ATOM 526 O O . ASN A 1 68 ? -29.800 -5.588 30.274 1.00 87.06 68 ASN A O 1
ATOM 530 N N . LEU A 1 69 ? -32.044 -5.696 30.131 1.00 89.56 69 LEU A N 1
ATOM 531 C CA . LEU A 1 69 ? -32.141 -5.206 28.757 1.00 89.56 69 LEU A CA 1
ATOM 532 C C . LEU A 1 69 ? -31.620 -3.769 28.646 1.00 89.56 69 LEU A C 1
ATOM 534 O O . LEU A 1 69 ? -30.765 -3.492 27.813 1.00 89.56 69 LEU A O 1
ATOM 538 N N . THR A 1 70 ? -32.055 -2.880 29.540 1.00 90.94 70 THR A N 1
ATOM 539 C CA . THR A 1 70 ? -31.615 -1.475 29.547 1.00 90.94 70 THR A CA 1
ATOM 540 C C . THR A 1 70 ? -30.105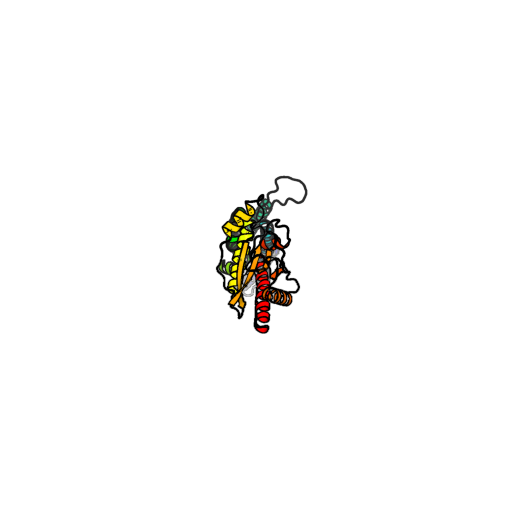 -1.357 29.792 1.00 90.94 70 THR A C 1
ATOM 542 O O . THR A 1 70 ? -29.416 -0.570 29.144 1.00 90.94 70 THR A O 1
ATOM 545 N N . VAL A 1 71 ? -29.559 -2.153 30.721 1.00 91.19 71 VAL A N 1
ATOM 546 C CA . VAL A 1 71 ? -28.112 -2.205 30.985 1.00 91.19 71 VAL A CA 1
ATOM 547 C C . VAL A 1 71 ? -27.360 -2.732 29.765 1.00 91.19 71 VAL A C 1
ATOM 549 O O . VAL A 1 71 ? -26.332 -2.163 29.406 1.00 91.19 71 VAL A O 1
ATOM 552 N N . PHE A 1 72 ? -27.873 -3.776 29.111 1.00 92.00 72 PHE A N 1
ATOM 553 C CA . PHE A 1 72 ? -27.294 -4.332 27.891 1.00 92.00 72 PHE A CA 1
ATOM 554 C C . PHE A 1 72 ? -27.258 -3.299 26.755 1.00 92.00 72 PHE A C 1
ATOM 556 O O . PHE A 1 72 ? -26.200 -3.085 26.164 1.00 92.00 72 PHE A O 1
ATOM 563 N N . GLU A 1 73 ? -28.370 -2.607 26.492 1.00 92.88 73 GLU A N 1
ATOM 564 C CA . GLU A 1 73 ? -28.457 -1.561 25.465 1.00 92.88 73 GLU A CA 1
ATOM 565 C C . GLU A 1 73 ? -27.464 -0.427 25.738 1.00 92.88 73 GLU A C 1
ATOM 567 O O . GLU A 1 73 ? -26.711 -0.026 24.846 1.00 92.88 73 GLU A O 1
ATOM 572 N N . LYS A 1 74 ? -27.384 0.044 26.991 1.00 94.81 74 LYS A N 1
ATOM 573 C CA . LYS A 1 74 ? -26.434 1.100 27.360 1.00 94.81 74 LYS A CA 1
ATOM 574 C C . LYS A 1 74 ? -24.982 0.640 27.227 1.00 94.81 74 LYS A C 1
ATOM 576 O O . LYS A 1 74 ? -24.138 1.407 26.772 1.00 94.81 74 LYS A O 1
ATOM 581 N N . LYS A 1 75 ? -24.688 -0.607 27.592 1.00 95.38 75 LYS A N 1
ATOM 582 C CA . LYS A 1 75 ? -23.357 -1.212 27.459 1.00 95.38 75 LYS A CA 1
ATOM 583 C C . LYS A 1 75 ? -22.935 -1.309 25.992 1.00 95.38 75 LYS A C 1
ATOM 585 O O . LYS A 1 75 ? -21.828 -0.907 25.648 1.00 95.38 75 LYS A O 1
ATOM 590 N N . GLN A 1 76 ? -23.838 -1.754 25.118 1.00 94.56 76 GLN A N 1
ATOM 591 C CA . GLN A 1 76 ? -23.612 -1.777 23.674 1.00 94.56 76 GLN A CA 1
ATOM 592 C C . GLN A 1 76 ? -23.331 -0.373 23.116 1.00 94.56 76 GLN A C 1
ATOM 594 O O . GLN A 1 76 ? -22.401 -0.207 22.327 1.00 94.56 76 GLN A O 1
ATOM 599 N N . GLU A 1 77 ? -24.102 0.634 23.537 1.00 96.12 77 GLU A N 1
ATOM 600 C CA . GLU A 1 77 ? -23.900 2.029 23.131 1.00 96.12 77 GLU A CA 1
ATOM 601 C C . GLU A 1 77 ? -22.512 2.543 23.542 1.00 96.12 77 GLU A C 1
ATOM 603 O O . GLU A 1 77 ? -21.788 3.087 22.710 1.00 96.12 77 GLU A O 1
ATOM 608 N N . VAL A 1 78 ? -22.114 2.316 24.799 1.00 96.88 78 VAL A N 1
ATOM 609 C CA . VAL A 1 78 ? -20.797 2.713 25.322 1.00 96.88 78 VAL A CA 1
ATOM 610 C C . VAL A 1 78 ? -19.670 2.025 24.553 1.00 96.88 78 VAL A C 1
ATOM 612 O O . VAL A 1 78 ? -18.684 2.669 24.207 1.00 96.88 78 VAL A O 1
ATOM 615 N N . TYR A 1 79 ? -19.814 0.739 24.226 1.00 97.31 79 TYR A N 1
ATOM 616 C CA . TYR A 1 79 ? -18.788 -0.015 23.493 1.00 97.31 79 TYR A CA 1
ATOM 617 C C . TYR A 1 79 ? -18.643 0.464 22.057 1.00 97.31 79 TYR A C 1
ATOM 619 O O . TYR A 1 79 ? -17.527 0.591 21.557 1.00 97.31 79 TYR A O 1
ATOM 627 N N . HIS A 1 80 ? -19.757 0.782 21.404 1.00 95.38 80 HIS A N 1
ATOM 628 C CA . HIS A 1 80 ? -19.731 1.370 20.075 1.00 95.38 80 HIS A CA 1
ATOM 629 C C . HIS A 1 80 ? -19.085 2.764 20.081 1.00 95.38 80 HIS A C 1
ATOM 631 O O . HIS A 1 80 ? -18.184 3.015 19.283 1.00 95.38 80 HIS A O 1
ATOM 637 N N . GLN A 1 81 ? -19.481 3.640 21.011 1.00 96.38 81 GLN A N 1
ATOM 638 C CA . GLN A 1 81 ? -18.907 4.985 21.151 1.00 96.38 81 GLN A CA 1
ATOM 639 C C . GLN A 1 81 ? -17.407 4.943 21.450 1.00 96.38 81 GLN A C 1
ATOM 641 O O . GLN A 1 81 ? -16.649 5.711 20.862 1.00 96.38 81 GLN A O 1
ATOM 646 N N . PHE A 1 82 ? -16.978 4.016 22.307 1.00 97.62 82 PHE A N 1
ATOM 647 C CA . PHE A 1 82 ? -15.569 3.779 22.593 1.00 97.62 82 PHE A CA 1
ATOM 648 C C . PHE A 1 82 ? -14.787 3.423 21.319 1.00 97.62 82 PHE A C 1
ATOM 650 O O . PHE A 1 82 ? -13.732 4.004 21.078 1.00 97.62 82 PHE A O 1
ATOM 657 N N . LEU A 1 83 ? -15.298 2.509 20.484 1.00 97.25 83 LEU A N 1
ATOM 658 C CA . LEU A 1 83 ? -14.622 2.095 19.248 1.00 97.25 83 LEU A CA 1
ATOM 659 C C . LEU A 1 83 ? -14.571 3.212 18.197 1.00 97.25 83 LEU A C 1
ATOM 661 O O . LEU A 1 83 ? -13.530 3.392 17.569 1.00 97.25 83 LEU A O 1
ATOM 665 N N . GLU A 1 84 ? -15.653 3.977 18.027 1.00 95.50 84 GLU A N 1
ATOM 666 C CA . GLU A 1 84 ? -15.659 5.144 17.131 1.00 95.50 84 GLU A CA 1
ATOM 667 C C . GLU A 1 84 ? -14.656 6.203 17.600 1.00 95.50 84 GLU A C 1
ATOM 669 O O . GLU A 1 84 ? -13.856 6.694 16.811 1.00 95.50 84 GLU A O 1
ATOM 674 N N . LYS A 1 85 ? -14.617 6.499 18.904 1.00 94.25 85 LYS A N 1
ATOM 675 C CA . LYS A 1 85 ? -13.646 7.450 19.457 1.00 94.25 85 LYS A CA 1
ATOM 676 C C . LYS A 1 85 ? -12.213 6.946 19.349 1.00 94.25 85 LYS A C 1
ATOM 678 O O . LYS A 1 85 ? -11.326 7.726 19.028 1.00 94.25 85 LYS A O 1
ATOM 683 N N . LEU A 1 86 ? -11.979 5.655 19.580 1.00 94.75 86 LEU A N 1
ATOM 684 C CA . LEU A 1 86 ? -10.658 5.058 19.409 1.00 94.75 86 LEU A CA 1
ATOM 685 C C . LEU A 1 86 ? -10.189 5.165 17.955 1.00 94.75 86 LEU A C 1
ATOM 687 O O . LEU A 1 86 ? -9.027 5.479 17.736 1.00 94.75 86 LEU A O 1
ATOM 691 N N . LYS A 1 87 ? -11.080 4.945 16.980 1.00 93.75 87 LYS A N 1
ATOM 692 C CA . LYS A 1 87 ? -10.798 5.155 15.554 1.00 93.75 87 LYS A CA 1
ATOM 693 C C . LYS A 1 87 ? -10.382 6.602 15.273 1.00 93.75 87 LYS A C 1
ATOM 695 O O . LYS A 1 87 ? -9.371 6.785 14.607 1.00 93.75 87 LYS A O 1
ATOM 700 N N . ASP A 1 88 ? -11.121 7.587 15.788 1.00 91.38 88 ASP A N 1
ATOM 701 C CA . ASP A 1 88 ? -10.790 9.010 15.604 1.00 91.38 88 ASP A CA 1
ATOM 702 C C . ASP A 1 88 ? -9.388 9.329 16.170 1.00 91.38 88 ASP A C 1
ATOM 704 O O . ASP A 1 88 ? -8.572 9.962 15.512 1.00 91.38 88 ASP A O 1
ATOM 708 N N . ILE A 1 89 ? -9.078 8.831 17.374 1.00 90.62 89 ILE A N 1
ATOM 709 C CA . ILE A 1 89 ? -7.819 9.103 18.099 1.00 90.62 89 ILE A CA 1
ATOM 710 C C . ILE A 1 89 ? -6.585 8.499 17.411 1.00 90.62 89 ILE A C 1
ATOM 712 O O . ILE A 1 89 ? -5.473 8.986 17.583 1.00 90.62 89 ILE A O 1
ATOM 716 N N . VAL A 1 90 ? -6.742 7.394 16.683 1.00 91.31 90 VAL A N 1
ATOM 717 C CA . VAL A 1 90 ? -5.611 6.669 16.069 1.00 91.31 90 VAL A CA 1
ATOM 718 C C . VAL A 1 90 ? -5.438 6.989 14.583 1.00 91.31 90 VAL A C 1
ATOM 720 O O . VAL A 1 90 ? -4.512 6.475 13.956 1.00 91.31 90 VAL A O 1
ATOM 723 N N . GLU A 1 91 ? -6.318 7.814 14.009 1.00 86.31 91 GLU A N 1
ATOM 724 C CA . GLU A 1 91 ? -6.391 8.083 12.569 1.00 86.31 91 GLU A CA 1
ATOM 725 C C . GLU A 1 91 ? -5.123 8.752 12.022 1.00 86.31 91 GLU A C 1
ATOM 727 O O . GLU A 1 91 ? -4.603 8.345 10.981 1.00 86.31 91 GLU A O 1
ATOM 732 N N . ASP A 1 92 ? -4.589 9.750 12.726 1.00 79.94 92 ASP A N 1
ATOM 733 C CA . ASP A 1 92 ? -3.437 10.538 12.270 1.00 79.94 92 ASP A CA 1
ATOM 734 C C . ASP A 1 92 ? -2.074 9.966 12.726 1.00 79.94 92 ASP A C 1
ATOM 736 O O . ASP A 1 92 ? -1.010 10.527 12.432 1.00 79.94 92 ASP A O 1
ATOM 740 N N . GLY A 1 93 ? -2.102 8.830 13.431 1.00 80.56 93 GLY A N 1
ATOM 741 C CA . GLY A 1 93 ? -0.924 8.135 13.937 1.00 80.56 93 GLY A CA 1
ATOM 742 C C . GLY A 1 93 ? -0.287 8.759 15.185 1.00 80.56 93 GLY A C 1
ATOM 743 O O . GLY A 1 93 ? 0.822 8.366 15.551 1.00 80.56 93 GLY A O 1
ATOM 744 N N . LYS A 1 94 ? -0.918 9.729 15.851 1.00 84.00 94 LYS A N 1
ATOM 745 C CA . LYS A 1 94 ? -0.397 10.342 17.084 1.00 84.00 94 LYS A CA 1
ATOM 746 C C . LYS A 1 94 ? -1.545 10.674 18.033 1.00 84.00 94 LYS A C 1
ATOM 748 O O . LYS A 1 94 ? -2.629 10.999 17.609 1.00 84.00 94 LYS A O 1
ATOM 753 N N . VAL A 1 95 ? -1.280 10.656 19.337 1.00 84.50 95 VAL A N 1
ATOM 754 C CA . VAL A 1 95 ? -2.262 11.145 20.318 1.00 84.50 95 VAL A CA 1
ATOM 755 C C . VAL A 1 95 ? -1.973 12.615 20.609 1.00 84.50 95 VAL A C 1
ATOM 757 O O . VAL A 1 95 ? -0.918 12.955 21.156 1.00 84.50 95 VAL A O 1
ATOM 760 N N . GLN A 1 96 ? -2.888 13.496 20.223 1.00 81.62 96 GLN A N 1
ATOM 761 C CA 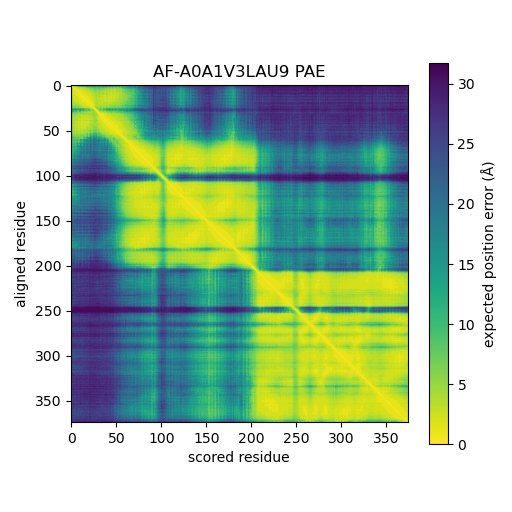. GLN A 1 96 ? -2.785 14.940 20.386 1.00 81.62 96 GLN A CA 1
ATOM 762 C C . GLN A 1 96 ? -3.108 15.381 21.822 1.00 81.62 96 GLN A C 1
ATOM 764 O O . GLN A 1 96 ? -4.040 14.898 22.464 1.00 81.62 96 GLN A O 1
ATOM 769 N N . ILE A 1 97 ? -2.330 16.346 22.328 1.00 79.50 97 ILE A N 1
ATOM 770 C CA . ILE A 1 97 ? -2.545 16.981 23.636 1.00 79.50 97 ILE A CA 1
ATOM 771 C C . ILE A 1 97 ? -2.645 18.492 23.429 1.00 79.50 97 ILE A C 1
ATOM 773 O O . ILE A 1 97 ? -1.692 19.139 22.985 1.00 79.50 97 ILE A O 1
ATOM 777 N N . ALA A 1 98 ? -3.787 19.073 23.789 1.00 74.50 98 ALA A N 1
ATOM 778 C CA . ALA A 1 98 ? -4.018 20.509 23.693 1.00 74.50 98 ALA A CA 1
ATOM 779 C C . ALA A 1 98 ? -3.415 21.240 24.909 1.00 74.50 98 ALA A C 1
ATOM 781 O O . ALA A 1 98 ? -3.932 21.162 26.025 1.00 74.50 98 ALA A O 1
ATOM 782 N N . LEU A 1 99 ? -2.318 21.978 24.700 1.00 65.38 99 LEU A N 1
ATOM 783 C CA . LEU A 1 99 ? -1.608 22.702 25.769 1.00 65.38 99 LEU A CA 1
ATOM 784 C C . LEU A 1 99 ? -2.086 24.155 25.973 1.00 65.38 99 LEU A C 1
ATOM 786 O O . LEU A 1 99 ? -1.770 24.756 27.000 1.00 65.38 99 LEU A O 1
ATOM 790 N N . SER A 1 100 ? -2.867 24.728 25.049 1.00 58.56 100 SER A N 1
ATOM 791 C CA . SER A 1 100 ? -3.324 26.126 25.119 1.00 58.56 100 SER A CA 1
ATOM 792 C C . SER A 1 100 ? -4.778 26.309 24.675 1.00 58.56 100 SER A C 1
ATOM 794 O O . SER A 1 100 ? -5.199 25.788 23.644 1.00 58.56 100 SER A O 1
ATOM 796 N N . LYS A 1 101 ? -5.536 27.095 25.452 1.00 60.78 101 LYS A N 1
ATOM 797 C CA . LYS A 1 101 ? -6.911 27.519 25.149 1.00 60.78 101 LYS A CA 1
ATOM 798 C C . LYS A 1 101 ? -6.894 28.730 24.201 1.00 60.78 101 LYS A C 1
ATOM 800 O O . LYS A 1 101 ? -6.847 29.844 24.702 1.00 60.78 101 LYS A O 1
ATOM 805 N N . GLU A 1 102 ? -6.859 28.501 22.885 1.00 55.12 102 GLU A N 1
ATOM 806 C CA . GLU A 1 102 ? -7.569 29.246 21.809 1.00 55.12 102 GLU A CA 1
ATOM 807 C C . GLU A 1 102 ? -6.952 28.995 20.407 1.00 55.12 102 GLU A C 1
ATOM 809 O O . GLU A 1 102 ? -5.724 28.928 20.317 1.00 55.12 102 GLU A O 1
ATOM 814 N N . PRO A 1 103 ? -7.747 28.938 19.305 1.00 57.38 103 PRO A N 1
ATOM 815 C CA . PRO A 1 103 ? -9.212 28.921 19.215 1.00 57.38 103 PRO A CA 1
ATOM 816 C C . PRO A 1 103 ? -9.808 27.530 18.875 1.00 57.38 103 PRO A C 1
ATOM 818 O O . PRO A 1 103 ? -9.258 26.778 18.081 1.00 57.38 103 PRO A O 1
ATOM 821 N N . VAL A 1 104 ? -10.974 27.262 19.477 1.00 51.66 104 VAL A N 1
ATOM 822 C CA . VAL A 1 104 ? -12.156 26.468 19.042 1.00 51.66 104 VAL A CA 1
ATOM 823 C C . VAL A 1 104 ? -12.023 24.991 18.605 1.00 51.66 104 VAL A C 1
ATOM 825 O O . VAL A 1 104 ? -12.963 24.257 18.882 1.00 51.66 104 VAL A O 1
ATOM 828 N N . ASP A 1 105 ? -10.901 24.507 18.065 1.00 52.59 105 ASP A N 1
ATOM 829 C CA . ASP A 1 105 ? -10.827 23.164 17.436 1.00 52.59 105 ASP A CA 1
ATOM 830 C C . ASP A 1 105 ? -9.693 22.251 17.949 1.00 52.59 105 ASP A C 1
ATOM 832 O O . ASP A 1 105 ? -9.338 21.263 17.309 1.00 52.59 105 ASP A O 1
ATOM 836 N N . THR A 1 106 ? -9.088 22.536 19.105 1.00 58.47 106 THR A N 1
ATOM 837 C CA . THR A 1 106 ? -8.063 21.646 19.679 1.00 58.47 106 THR A CA 1
ATOM 838 C C . THR A 1 106 ? -8.687 20.574 20.572 1.00 58.47 106 THR A C 1
ATOM 840 O O . THR A 1 106 ? -8.906 20.780 21.767 1.00 58.47 106 THR A O 1
ATOM 843 N N . ILE A 1 107 ? -8.970 19.416 19.974 1.00 66.62 107 ILE A N 1
ATOM 844 C CA . ILE A 1 107 ? -9.373 18.194 20.682 1.00 66.62 107 ILE A CA 1
ATOM 845 C C . ILE A 1 107 ? -8.177 17.682 21.504 1.00 66.62 107 ILE A C 1
ATOM 847 O O . ILE A 1 107 ? -7.051 17.612 21.015 1.00 66.62 107 ILE A O 1
ATOM 851 N N . ASP A 1 108 ? -8.407 17.368 22.782 1.00 85.50 108 ASP A N 1
ATOM 852 C CA . ASP A 1 108 ? -7.425 16.700 23.643 1.00 85.50 108 ASP A CA 1
ATOM 853 C C . ASP A 1 108 ? -7.727 15.200 23.644 1.00 85.50 108 ASP A C 1
ATOM 855 O O . ASP A 1 108 ? -8.481 14.691 24.475 1.00 85.50 108 ASP A O 1
ATOM 859 N N . GLU A 1 109 ? -7.157 14.507 22.666 1.00 89.44 109 GLU A N 1
ATOM 860 C CA . GLU A 1 109 ? -7.422 13.094 22.390 1.00 89.44 109 GLU A CA 1
ATOM 861 C C . GLU A 1 109 ? -7.014 12.184 23.550 1.00 89.44 109 GLU A C 1
ATOM 863 O O . GLU A 1 109 ? -7.664 11.170 23.805 1.00 89.44 109 GLU A O 1
ATOM 868 N N . LEU A 1 110 ? -5.973 12.555 24.306 1.00 89.31 110 LEU A N 1
ATOM 869 C CA . LEU A 1 110 ? -5.586 11.806 25.499 1.00 89.31 110 LEU A CA 1
ATOM 870 C C . LEU A 1 110 ? -6.668 11.895 26.580 1.00 89.31 110 LEU A C 1
ATOM 872 O O . LEU A 1 110 ? -7.005 10.881 27.194 1.00 89.31 110 LEU A O 1
ATOM 876 N N . LYS A 1 111 ? -7.226 13.088 26.826 1.00 90.62 111 LYS A N 1
ATOM 877 C CA . LYS A 1 111 ? -8.352 13.230 27.763 1.00 90.62 111 LYS A CA 1
ATOM 878 C C . LYS A 1 111 ? -9.565 12.447 27.283 1.00 90.62 111 LYS A C 1
ATOM 880 O O . LYS A 1 111 ? -10.169 11.749 28.095 1.00 90.62 111 LYS A O 1
ATOM 885 N N . ASP A 1 112 ? -9.886 12.523 25.996 1.00 91.81 112 ASP A N 1
ATOM 886 C CA . ASP A 1 112 ? -11.005 11.776 25.424 1.00 91.81 112 ASP A CA 1
ATOM 887 C C . ASP A 1 112 ? -10.813 10.268 25.608 1.00 91.81 112 ASP A C 1
ATOM 889 O O . ASP A 1 112 ? -11.717 9.604 26.116 1.00 91.81 112 ASP A O 1
ATOM 893 N N . LEU A 1 113 ? -9.621 9.733 25.325 1.00 93.75 113 LEU A N 1
ATOM 894 C CA . LEU A 1 113 ? -9.304 8.323 25.559 1.00 93.75 113 LEU A CA 1
ATOM 895 C C . LEU A 1 113 ? -9.510 7.918 27.024 1.00 93.75 113 LEU A C 1
ATOM 897 O O . LEU A 1 113 ? -10.110 6.880 27.305 1.00 93.75 113 LEU A O 1
ATOM 901 N N . LEU A 1 114 ? -9.031 8.736 27.966 1.00 93.94 114 LEU A N 1
ATOM 902 C CA . LEU A 1 114 ? -9.180 8.473 29.399 1.00 93.94 114 LEU A CA 1
ATOM 903 C C . LEU A 1 114 ? -10.653 8.470 29.829 1.00 93.94 114 LEU A C 1
ATOM 905 O O . LEU A 1 114 ? -11.063 7.593 30.591 1.00 93.94 114 LEU A O 1
ATOM 909 N N . PHE A 1 115 ? -11.466 9.399 29.315 1.00 95.38 115 PHE A N 1
ATOM 910 C CA . PHE A 1 115 ? -12.907 9.393 29.565 1.00 95.38 115 PHE A CA 1
ATOM 911 C C . PHE A 1 115 ? -13.574 8.149 28.978 1.00 95.38 115 PHE A C 1
ATOM 913 O O . PHE A 1 115 ? -14.340 7.483 29.675 1.00 95.38 115 PHE A O 1
ATOM 920 N N . GLN A 1 116 ? -13.243 7.779 27.742 1.00 95.94 116 GLN A N 1
ATOM 921 C CA . GLN A 1 116 ? -13.765 6.569 27.111 1.00 95.94 116 GLN A CA 1
ATOM 922 C C . GLN A 1 116 ? -13.421 5.305 27.918 1.00 95.94 116 GLN A C 1
ATOM 924 O O . GLN A 1 116 ? -14.303 4.493 28.191 1.00 95.94 116 GLN A O 1
ATOM 929 N N . LEU A 1 117 ? -12.186 5.178 28.413 1.00 95.50 117 LEU A N 1
ATOM 930 C CA . LEU A 1 117 ? -11.784 4.078 29.298 1.00 95.50 117 LEU A CA 1
ATOM 931 C C . LEU A 1 117 ? -12.546 4.081 30.635 1.00 95.50 117 LEU A C 1
ATOM 933 O O . LEU A 1 117 ? -12.928 3.018 31.123 1.00 95.50 117 LEU A O 1
ATOM 937 N N . SER A 1 118 ? -12.832 5.253 31.209 1.00 95.88 118 SER A N 1
ATOM 938 C CA . SER A 1 118 ? -13.651 5.345 32.427 1.00 95.88 118 SER A CA 1
ATOM 939 C C . SER A 1 118 ? -15.113 4.937 32.203 1.00 95.88 118 SER A C 1
ATOM 941 O O . SER A 1 118 ? -15.718 4.324 33.083 1.00 95.88 118 SER A O 1
ATOM 943 N N . TYR A 1 119 ? -15.677 5.195 31.017 1.00 96.06 119 TYR A N 1
ATOM 944 C CA . TYR A 1 119 ? -17.006 4.693 30.660 1.00 96.06 119 TYR A CA 1
ATOM 945 C C . TYR A 1 119 ? -17.017 3.170 30.509 1.00 96.06 119 TYR A C 1
ATOM 947 O O . TYR A 1 119 ? -17.957 2.529 30.981 1.00 96.06 119 TYR A O 1
ATOM 955 N N . ILE A 1 120 ? -15.962 2.576 29.935 1.00 96.69 120 ILE A N 1
ATOM 956 C CA . ILE A 1 120 ? -15.789 1.115 29.931 1.00 96.69 120 ILE A CA 1
ATOM 957 C C . ILE A 1 120 ? -15.750 0.584 31.368 1.00 96.69 120 ILE A C 1
ATOM 959 O O . ILE A 1 120 ? -16.482 -0.352 31.688 1.00 96.69 120 ILE A O 1
ATOM 963 N N . GLN A 1 121 ? -14.970 1.207 32.256 1.00 96.00 121 GLN A N 1
ATOM 964 C CA . GLN A 1 121 ? -14.893 0.810 33.665 1.00 96.00 121 GLN A CA 1
ATOM 965 C C . GLN A 1 121 ? -16.252 0.876 34.377 1.00 96.00 121 GLN A C 1
ATOM 967 O O . GLN A 1 121 ? -16.567 0.016 35.193 1.00 96.00 121 GLN A O 1
ATOM 972 N N . MET A 1 122 ? -17.079 1.875 34.062 1.00 95.06 122 MET A N 1
ATOM 973 C CA . MET A 1 122 ? -18.402 2.046 34.671 1.00 95.06 122 MET A CA 1
ATOM 974 C C . MET A 1 122 ? -19.404 0.948 34.276 1.00 95.06 122 MET A C 1
ATOM 976 O O . MET A 1 122 ? -20.330 0.665 35.038 1.00 95.06 122 MET A O 1
ATOM 980 N N . HIS A 1 123 ? -19.241 0.343 33.096 1.00 93.38 123 HIS A N 1
ATOM 981 C CA . HIS A 1 123 ? -20.209 -0.591 32.507 1.00 93.38 123 HIS A CA 1
ATOM 982 C C . HIS A 1 123 ? -19.700 -2.031 32.349 1.00 93.38 123 HIS A C 1
ATOM 984 O O . HIS A 1 123 ? -20.445 -2.890 31.869 1.00 93.38 123 HIS A O 1
ATOM 990 N N . SER A 1 124 ? -18.464 -2.310 32.760 1.00 94.38 124 SER A N 1
ATOM 991 C CA . SER A 1 124 ? -17.819 -3.614 32.606 1.00 94.38 124 SER A CA 1
ATOM 992 C C . SER A 1 124 ? -17.205 -4.114 33.914 1.00 94.38 124 SER A C 1
ATOM 994 O O . SER A 1 124 ? -17.208 -3.424 34.935 1.00 94.38 124 SER A O 1
ATOM 996 N N . THR A 1 125 ? -16.705 -5.348 33.904 1.00 94.12 125 THR A N 1
ATOM 997 C CA . THR A 1 125 ? -15.948 -5.899 35.034 1.00 94.12 125 THR A CA 1
ATOM 998 C C . THR A 1 125 ? -14.529 -5.326 35.090 1.00 94.12 125 THR A C 1
ATOM 1000 O O . THR A 1 125 ? -13.997 -4.831 34.095 1.00 94.12 125 THR A O 1
ATOM 1003 N N . GLU A 1 126 ? -13.878 -5.437 36.251 1.00 94.94 126 GLU A N 1
ATOM 1004 C CA . GLU A 1 126 ? -12.470 -5.048 36.423 1.00 94.94 126 GLU A CA 1
ATOM 1005 C C . GLU A 1 126 ? -11.547 -5.800 35.449 1.00 94.94 126 GLU A C 1
ATOM 1007 O O . GLU A 1 126 ? -10.724 -5.182 34.777 1.00 94.94 126 GLU A O 1
ATOM 1012 N N . GLU A 1 127 ? -11.753 -7.111 35.289 1.00 95.81 127 GLU A N 1
ATOM 1013 C CA . GLU A 1 127 ? -11.011 -7.954 34.341 1.00 95.81 127 GLU A CA 1
ATOM 1014 C C . GLU A 1 127 ? -11.180 -7.481 32.888 1.00 95.81 127 GLU A C 1
ATOM 1016 O O . GLU A 1 127 ? -10.198 -7.357 32.149 1.00 95.81 127 GLU A O 1
ATOM 1021 N N . THR A 1 128 ? -12.417 -7.163 32.485 1.00 95.56 128 THR A N 1
ATOM 1022 C CA . THR A 1 128 ? -12.714 -6.628 31.146 1.00 95.56 128 THR A CA 1
ATOM 1023 C C . THR A 1 128 ? -12.012 -5.291 30.945 1.00 95.56 128 THR A C 1
ATOM 1025 O O . THR A 1 128 ? -11.329 -5.095 29.941 1.00 95.56 128 THR A O 1
ATOM 1028 N N . THR A 1 129 ? -12.126 -4.392 31.925 1.00 96.69 129 THR A N 1
ATOM 1029 C CA . THR A 1 129 ? -11.504 -3.063 31.894 1.00 96.69 129 THR A CA 1
ATOM 1030 C C . THR A 1 129 ? -9.991 -3.166 31.734 1.00 96.69 129 THR A C 1
ATOM 1032 O O . THR A 1 129 ? -9.420 -2.520 30.856 1.00 96.69 129 THR A O 1
ATOM 1035 N N . GLN A 1 130 ? -9.336 -4.001 32.543 1.00 97.50 130 GLN A N 1
ATOM 1036 C CA . GLN A 1 130 ? -7.887 -4.183 32.502 1.00 97.50 130 GLN A CA 1
ATOM 1037 C C . GLN A 1 130 ? -7.429 -4.769 31.162 1.00 97.50 130 GLN A C 1
ATOM 1039 O O . GLN A 1 130 ? -6.464 -4.280 30.575 1.00 97.50 130 GLN A O 1
ATOM 1044 N N . SER A 1 131 ? -8.156 -5.760 30.645 1.00 97.62 131 SER A N 1
ATOM 1045 C CA . SER A 1 131 ? -7.837 -6.397 29.365 1.00 97.62 131 SER A CA 1
ATOM 1046 C C . SER A 1 131 ? -7.998 -5.429 28.185 1.00 97.62 131 SER A C 1
ATOM 1048 O O . SER A 1 131 ? -7.169 -5.411 27.274 1.00 97.62 131 SER A O 1
ATOM 1050 N N . VAL A 1 132 ? -9.040 -4.587 28.197 1.00 97.94 132 VAL A N 1
ATOM 1051 C CA . VAL A 1 132 ? -9.218 -3.519 27.197 1.00 97.94 132 VAL A CA 1
ATOM 1052 C C . VAL A 1 132 ? -8.084 -2.501 27.303 1.00 97.94 132 VAL A C 1
ATOM 1054 O O . VAL A 1 132 ? -7.481 -2.156 26.289 1.00 97.94 132 VAL A O 1
ATOM 1057 N N . PHE A 1 133 ? -7.755 -2.057 28.518 1.00 97.38 133 PHE A N 1
ATOM 1058 C CA . PHE A 1 133 ? -6.686 -1.089 28.761 1.00 97.38 133 PHE A CA 1
ATOM 1059 C C . PHE A 1 133 ? -5.324 -1.577 28.245 1.00 97.38 133 PHE A C 1
ATOM 1061 O O . PHE A 1 133 ? -4.599 -0.827 27.587 1.00 97.38 133 PHE A O 1
ATOM 1068 N N . GLU A 1 134 ? -4.981 -2.842 28.498 1.00 98.12 134 GLU A N 1
ATOM 1069 C CA . GLU A 1 134 ? -3.739 -3.454 28.021 1.00 98.12 134 GLU A CA 1
ATOM 1070 C C . GLU A 1 134 ? -3.666 -3.461 26.489 1.00 98.12 134 GLU A C 1
ATOM 1072 O O . GLU A 1 134 ? -2.665 -3.034 25.909 1.00 98.12 134 GLU A O 1
ATOM 1077 N N . ARG A 1 135 ? -4.748 -3.858 25.812 1.00 98.00 135 ARG A N 1
ATOM 1078 C CA . ARG A 1 135 ? -4.779 -3.871 24.344 1.00 98.00 135 ARG A CA 1
ATOM 1079 C C . ARG A 1 135 ? -4.729 -2.483 23.728 1.00 98.00 135 ARG A C 1
ATOM 1081 O O . ARG A 1 135 ? -4.021 -2.292 22.746 1.00 98.00 135 ARG A O 1
ATOM 1088 N N . VAL A 1 136 ? -5.419 -1.502 24.311 1.00 97.81 136 VAL A N 1
ATOM 1089 C CA . VAL A 1 136 ? -5.318 -0.095 23.884 1.00 97.81 136 VAL A CA 1
ATOM 1090 C C . VAL A 1 136 ? -3.880 0.404 24.032 1.00 97.81 136 VAL A C 1
ATOM 1092 O O . VAL A 1 136 ? -3.347 1.036 23.122 1.00 97.81 136 VAL A O 1
ATOM 1095 N N . THR A 1 137 ? -3.219 0.065 25.141 1.00 96.62 137 THR A N 1
ATOM 1096 C CA . THR A 1 137 ? -1.812 0.416 25.378 1.00 96.62 137 THR A CA 1
ATOM 1097 C C . THR A 1 137 ? -0.903 -0.188 24.305 1.00 96.62 137 THR A C 1
ATOM 1099 O O . THR A 1 137 ? -0.073 0.517 23.728 1.00 96.62 137 THR A O 1
ATOM 1102 N N . ASN A 1 138 ? -1.080 -1.474 23.990 1.00 97.75 138 ASN A N 1
ATOM 1103 C CA . ASN A 1 138 ? -0.310 -2.152 22.947 1.00 97.75 138 ASN A CA 1
ATOM 1104 C C . ASN A 1 138 ? -0.590 -1.575 21.555 1.00 97.75 138 ASN A C 1
ATOM 1106 O O . ASN A 1 138 ? 0.342 -1.392 20.775 1.00 97.75 138 ASN A O 1
ATOM 1110 N N . LEU A 1 139 ? -1.844 -1.237 21.256 1.00 97.06 139 LEU A N 1
ATOM 1111 C CA . LEU A 1 139 ? -2.241 -0.606 20.000 1.00 97.06 139 LEU A CA 1
ATOM 1112 C C . LEU A 1 139 ? -1.527 0.740 19.811 1.00 97.06 139 LEU A C 1
ATOM 1114 O O . LEU A 1 139 ? -0.872 0.951 18.789 1.00 97.06 139 LEU A O 1
ATOM 1118 N N . ILE A 1 140 ? -1.568 1.613 20.823 1.00 94.69 140 ILE A N 1
ATOM 1119 C CA . ILE A 1 140 ? -0.883 2.917 20.802 1.00 94.69 140 ILE A CA 1
ATOM 1120 C C . ILE A 1 140 ? 0.636 2.735 20.701 1.00 94.69 140 ILE A C 1
ATOM 1122 O O . ILE A 1 140 ? 1.304 3.462 19.964 1.00 94.69 140 ILE A O 1
ATOM 1126 N N . LYS A 1 141 ? 1.205 1.745 21.399 1.00 94.88 141 LYS A N 1
ATOM 1127 C CA . LYS A 1 141 ? 2.634 1.422 21.308 1.00 94.88 141 LYS A CA 1
ATOM 1128 C C . LYS A 1 141 ? 3.037 1.040 19.880 1.00 94.88 141 LYS A C 1
ATOM 1130 O O . LYS A 1 141 ? 3.987 1.619 19.359 1.00 94.88 141 LYS A O 1
ATOM 1135 N N . LYS A 1 142 ? 2.298 0.129 19.237 1.00 94.81 142 LYS A N 1
ATOM 1136 C CA . LYS A 1 142 ? 2.549 -0.300 17.848 1.00 94.81 142 LYS A CA 1
ATOM 1137 C C . LYS A 1 142 ? 2.460 0.874 16.870 1.00 94.81 142 LYS A C 1
ATOM 1139 O O . LYS A 1 142 ? 3.306 0.999 15.988 1.00 94.81 142 LYS A O 1
ATOM 1144 N N . MET A 1 143 ? 1.474 1.752 17.054 1.00 94.06 143 MET A N 1
ATOM 1145 C CA . MET A 1 143 ? 1.322 2.986 16.276 1.00 94.06 143 MET A CA 1
ATOM 1146 C C . MET A 1 143 ? 2.542 3.902 16.422 1.00 94.06 143 MET A C 1
ATOM 1148 O O . MET A 1 143 ? 3.150 4.288 15.425 1.00 94.06 143 MET A O 1
ATOM 1152 N N . ASN A 1 144 ? 2.960 4.187 17.657 1.00 90.94 144 ASN A N 1
ATOM 1153 C CA . ASN A 1 144 ? 4.111 5.047 17.926 1.00 90.94 144 ASN A CA 1
ATOM 1154 C C . ASN A 1 144 ? 5.416 4.473 17.348 1.00 90.94 144 ASN A C 1
ATOM 1156 O O . ASN A 1 144 ? 6.177 5.208 16.721 1.00 90.94 144 ASN A O 1
ATOM 1160 N N . GLU A 1 145 ? 5.662 3.169 17.520 1.00 92.62 145 GLU A N 1
ATOM 1161 C CA . GLU A 1 145 ? 6.831 2.468 16.964 1.00 92.62 145 GLU A CA 1
ATOM 1162 C C . GLU A 1 145 ? 6.884 2.572 15.437 1.00 92.62 145 GLU A C 1
ATOM 1164 O O . GLU A 1 145 ? 7.929 2.887 14.864 1.00 92.62 145 GLU A O 1
ATOM 1169 N N . PHE A 1 146 ? 5.746 2.373 14.770 1.00 92.06 146 PHE A N 1
ATOM 1170 C CA . PHE A 1 146 ? 5.655 2.537 13.326 1.00 92.06 146 PHE A CA 1
ATOM 1171 C C . PHE A 1 146 ? 5.909 3.985 12.901 1.00 92.06 146 PHE A C 1
ATOM 1173 O O . PHE A 1 146 ? 6.646 4.234 11.946 1.00 92.06 146 PHE A O 1
ATOM 1180 N N . MET A 1 147 ? 5.364 4.963 13.626 1.00 87.19 147 MET A N 1
ATOM 1181 C CA . MET A 1 147 ? 5.469 6.373 13.253 1.00 87.19 147 MET A CA 1
ATOM 1182 C C . MET A 1 147 ? 6.887 6.939 13.349 1.00 87.19 147 MET A C 1
ATOM 1184 O O . MET A 1 147 ? 7.222 7.826 12.557 1.00 87.19 147 MET A O 1
ATOM 1188 N N . VAL A 1 148 ? 7.738 6.385 14.216 1.00 89.00 148 VAL A N 1
ATOM 1189 C CA . VAL A 1 148 ? 9.159 6.759 14.329 1.00 89.00 148 VAL A CA 1
ATOM 1190 C C . VAL A 1 148 ? 10.090 5.973 13.396 1.00 89.00 148 VAL A C 1
ATOM 1192 O O . VAL A 1 148 ? 11.274 6.290 13.327 1.00 89.00 148 VAL A O 1
ATOM 1195 N N . ALA A 1 149 ? 9.585 4.994 12.634 1.00 85.69 149 ALA A N 1
ATOM 1196 C CA . ALA A 1 149 ? 10.407 4.100 11.806 1.00 85.69 149 ALA A CA 1
ATOM 1197 C C . ALA A 1 149 ? 11.027 4.741 10.541 1.00 85.69 149 ALA A C 1
ATOM 1199 O O . ALA A 1 149 ? 11.777 4.082 9.825 1.00 85.69 149 ALA A O 1
ATOM 1200 N N . GLY A 1 150 ? 10.741 6.016 10.252 1.00 82.25 150 GLY A N 1
ATOM 1201 C CA . GLY A 1 150 ? 11.377 6.760 9.156 1.00 82.25 150 GLY A CA 1
ATOM 1202 C C . GLY A 1 150 ? 11.261 6.074 7.786 1.00 82.25 150 GLY A C 1
ATOM 1203 O O . GLY A 1 150 ? 10.160 5.759 7.338 1.00 82.25 150 GLY A O 1
ATOM 1204 N N . GLU A 1 151 ? 12.399 5.855 7.125 1.00 77.06 151 GLU A N 1
ATOM 1205 C CA . GLU A 1 151 ? 12.497 5.240 5.788 1.00 77.06 151 GLU A CA 1
ATOM 1206 C C . GLU A 1 151 ? 12.128 3.743 5.775 1.00 77.06 151 GLU A C 1
ATOM 1208 O O . GLU A 1 151 ? 11.705 3.215 4.750 1.00 77.06 151 GLU A O 1
ATOM 1213 N N . GLU A 1 152 ? 12.188 3.052 6.919 1.00 81.38 152 GLU A N 1
ATOM 1214 C CA . GLU A 1 152 ? 11.830 1.628 7.017 1.00 81.38 152 GLU A CA 1
ATOM 1215 C C . GLU A 1 152 ? 10.310 1.391 7.040 1.00 81.38 152 GLU A C 1
ATOM 1217 O O . GLU A 1 152 ? 9.852 0.252 6.916 1.00 81.38 152 GLU A O 1
ATOM 1222 N N . LYS A 1 153 ? 9.500 2.455 7.150 1.00 86.25 153 LYS A N 1
ATOM 1223 C CA . LYS A 1 153 ? 8.034 2.361 7.227 1.00 86.25 153 LYS A CA 1
ATOM 1224 C C . LYS A 1 153 ? 7.430 1.544 6.086 1.00 86.25 153 LYS A C 1
ATOM 1226 O O . LYS A 1 153 ? 6.554 0.722 6.340 1.00 86.25 153 LYS A O 1
ATOM 1231 N N . GLN A 1 154 ? 7.914 1.713 4.853 1.00 84.31 154 GLN A N 1
ATOM 1232 C CA . GLN A 1 154 ? 7.371 0.997 3.693 1.00 84.31 154 GLN A CA 1
ATOM 1233 C C . GLN A 1 154 ? 7.566 -0.524 3.805 1.00 84.31 154 GLN A C 1
ATOM 1235 O O . GLN A 1 154 ? 6.683 -1.280 3.414 1.00 84.31 154 GLN A O 1
ATOM 1240 N N . LYS A 1 155 ? 8.681 -0.992 4.385 1.00 83.38 155 LYS A N 1
ATOM 1241 C CA . LYS A 1 155 ? 8.921 -2.430 4.613 1.00 83.38 155 LYS A CA 1
ATOM 1242 C C . LYS A 1 155 ? 8.100 -2.971 5.784 1.00 83.38 155 LYS A C 1
ATOM 1244 O O . LYS A 1 155 ? 7.743 -4.144 5.801 1.00 83.38 155 LYS A O 1
ATOM 1249 N N . LEU A 1 156 ? 7.811 -2.120 6.767 1.00 89.38 156 LEU A N 1
ATOM 1250 C CA . LEU A 1 156 ? 7.107 -2.494 7.993 1.00 89.38 156 LEU A CA 1
ATOM 1251 C C . LEU A 1 156 ? 5.581 -2.379 7.886 1.00 89.38 156 LEU A C 1
ATOM 1253 O O . LEU A 1 156 ? 4.889 -2.943 8.730 1.00 89.38 156 LEU A O 1
ATOM 1257 N N . VAL A 1 157 ? 5.053 -1.690 6.867 1.00 90.25 157 VAL A N 1
ATOM 1258 C CA . VAL A 1 157 ? 3.631 -1.317 6.753 1.00 90.25 157 VAL A CA 1
ATOM 1259 C C . VAL A 1 157 ? 2.675 -2.501 6.904 1.00 90.25 157 VAL A C 1
ATOM 1261 O O . VAL A 1 157 ? 1.717 -2.422 7.669 1.00 90.25 157 VAL A O 1
ATOM 1264 N N . ALA A 1 158 ? 2.966 -3.630 6.252 1.00 90.94 158 ALA A N 1
ATOM 1265 C CA . ALA A 1 158 ? 2.116 -4.815 6.316 1.00 90.94 158 ALA A CA 1
ATOM 1266 C C . ALA A 1 158 ? 2.094 -5.420 7.729 1.00 90.94 158 ALA A C 1
ATOM 1268 O O . ALA A 1 158 ? 1.029 -5.639 8.303 1.00 90.94 158 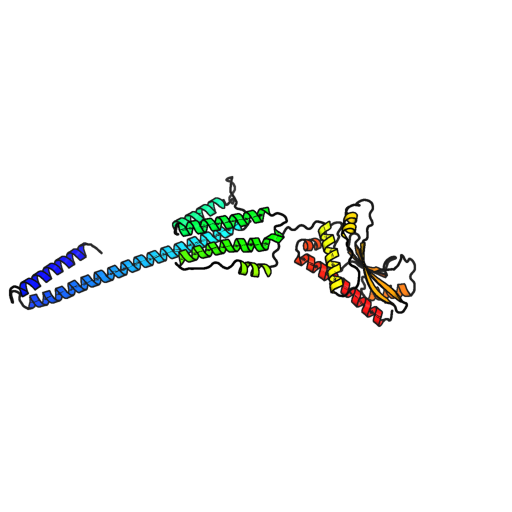ALA A O 1
ATOM 1269 N N . ASN A 1 159 ? 3.270 -5.629 8.331 1.00 92.69 159 ASN A N 1
ATOM 1270 C CA . ASN A 1 159 ? 3.361 -6.174 9.686 1.00 92.69 159 ASN A CA 1
ATOM 1271 C C . ASN A 1 159 ? 2.780 -5.210 10.733 1.00 92.69 159 ASN A C 1
ATOM 1273 O O . ASN A 1 159 ? 2.181 -5.660 11.712 1.00 92.69 159 ASN A O 1
ATOM 1277 N N . TYR A 1 160 ? 2.928 -3.899 10.525 1.00 94.12 160 TYR A N 1
ATOM 1278 C CA . TYR A 1 160 ? 2.304 -2.882 11.362 1.00 94.12 160 TYR A CA 1
ATOM 1279 C C . TYR A 1 160 ? 0.782 -3.031 11.357 1.00 94.12 160 TYR A C 1
ATOM 1281 O O . TYR A 1 160 ? 0.211 -3.266 12.419 1.00 94.12 160 TYR A O 1
ATOM 1289 N N . TYR A 1 161 ? 0.131 -2.981 10.190 1.00 94.75 161 TYR A N 1
ATOM 1290 C CA . TYR A 1 161 ? -1.329 -3.087 10.114 1.00 94.75 161 TYR A CA 1
ATOM 1291 C C . TYR A 1 161 ? -1.852 -4.447 10.589 1.00 94.75 161 TYR A C 1
ATOM 1293 O O . TYR A 1 161 ? -2.885 -4.490 11.253 1.00 94.75 161 TYR A O 1
ATOM 1301 N N . ALA A 1 162 ? -1.129 -5.546 10.344 1.00 95.88 162 ALA A N 1
ATOM 1302 C CA . ALA A 1 162 ? -1.486 -6.857 10.890 1.00 95.88 162 ALA A CA 1
ATOM 1303 C C . ALA A 1 162 ? -1.444 -6.867 12.428 1.00 95.88 162 ALA A C 1
ATOM 1305 O O . ALA A 1 162 ? -2.376 -7.326 13.087 1.00 95.88 162 ALA A O 1
ATOM 1306 N N . SER A 1 163 ? -0.379 -6.312 13.009 1.00 96.19 163 SER A N 1
ATOM 1307 C CA . SER A 1 163 ? -0.198 -6.239 14.462 1.00 96.19 163 SER A CA 1
ATOM 1308 C C . SER A 1 163 ? -1.142 -5.226 15.122 1.00 96.19 163 SER A C 1
ATOM 1310 O O . SER A 1 163 ? -1.544 -5.424 16.265 1.00 96.19 163 SER A O 1
ATOM 1312 N N . PHE A 1 164 ? -1.495 -4.144 14.428 1.00 96.06 164 PHE A N 1
ATOM 1313 C CA . PHE A 1 164 ? -2.487 -3.163 14.863 1.00 96.06 164 PHE A CA 1
ATOM 1314 C C . PHE A 1 164 ? -3.892 -3.782 14.882 1.00 96.06 164 PHE A C 1
ATOM 1316 O O . PHE A 1 164 ? -4.611 -3.674 15.875 1.00 96.06 164 PHE A O 1
ATOM 1323 N N . ALA A 1 165 ? -4.258 -4.492 13.810 1.00 96.44 165 ALA A N 1
ATOM 1324 C CA . ALA A 1 165 ? -5.538 -5.183 13.694 1.00 96.44 165 ALA A CA 1
ATOM 1325 C C . ALA A 1 165 ? -5.707 -6.278 14.758 1.00 96.44 165 ALA A C 1
ATOM 1327 O O . ALA A 1 165 ? -6.791 -6.423 15.313 1.00 96.44 165 ALA A O 1
ATOM 1328 N N . GLU A 1 166 ? -4.640 -7.008 15.090 1.00 97.38 166 GLU A N 1
ATOM 1329 C CA . GLU A 1 166 ? -4.630 -7.989 16.181 1.00 97.38 166 GLU A CA 1
ATOM 1330 C C . GLU A 1 166 ? -5.066 -7.375 17.524 1.00 97.38 166 GLU A C 1
ATOM 1332 O O . GLU A 1 166 ? -5.916 -7.942 18.216 1.00 97.38 166 GLU A O 1
ATOM 1337 N N . GLU A 1 167 ? -4.542 -6.197 17.883 1.00 97.94 167 GLU A N 1
ATOM 1338 C CA . GLU A 1 167 ? -4.945 -5.520 19.122 1.00 97.94 167 GLU A CA 1
ATOM 1339 C C . GLU A 1 167 ? -6.393 -5.036 19.051 1.00 97.94 167 GLU A C 1
ATOM 1341 O O . GLU A 1 167 ? -7.166 -5.268 19.984 1.00 97.94 167 GLU A O 1
ATOM 1346 N N . LEU A 1 168 ? -6.789 -4.431 17.925 1.00 97.06 168 LEU A N 1
ATOM 1347 C CA . LEU A 1 168 ? -8.152 -3.946 17.708 1.00 97.06 168 LEU A CA 1
ATOM 1348 C C . LEU A 1 168 ? -9.183 -5.080 17.794 1.00 97.06 168 LEU A C 1
ATOM 1350 O O . LEU A 1 168 ? -10.178 -4.971 18.511 1.00 97.06 168 LEU A O 1
ATOM 1354 N N . PHE A 1 169 ? -8.956 -6.196 17.103 1.00 96.88 169 PHE A N 1
ATOM 1355 C CA . PHE A 1 169 ? -9.863 -7.342 17.160 1.00 96.88 169 PHE A CA 1
ATOM 1356 C C . PHE A 1 169 ? -9.841 -8.027 18.516 1.00 96.88 169 PHE A C 1
ATOM 1358 O O . PHE A 1 169 ? -10.869 -8.545 18.951 1.00 96.88 169 PHE A O 1
ATOM 1365 N N . GLY A 1 170 ? -8.708 -7.988 19.214 1.00 97.44 170 GLY A N 1
ATOM 1366 C CA . GLY A 1 170 ? -8.624 -8.396 20.605 1.00 97.44 170 GLY A CA 1
ATOM 1367 C C . GLY A 1 170 ? -9.541 -7.576 21.517 1.00 97.44 170 GLY A C 1
ATOM 1368 O O . GLY A 1 170 ? -10.246 -8.157 22.342 1.00 97.44 170 GLY A O 1
ATOM 1369 N N . ILE A 1 171 ? -9.577 -6.249 21.346 1.00 97.81 171 ILE A N 1
ATOM 1370 C CA . ILE A 1 171 ? -10.501 -5.358 22.068 1.00 97.81 171 ILE A CA 1
ATOM 1371 C C . ILE A 1 171 ? -11.946 -5.754 21.755 1.00 97.81 171 ILE A C 1
ATOM 1373 O O . ILE A 1 171 ? -12.730 -5.997 22.669 1.00 97.81 171 ILE A O 1
ATOM 1377 N N . VAL A 1 172 ? -12.292 -5.891 20.471 1.00 96.81 172 VAL A N 1
ATOM 1378 C CA . VAL A 1 172 ? -13.647 -6.278 20.040 1.00 96.81 172 VAL A CA 1
ATOM 1379 C C . VAL A 1 172 ? -14.061 -7.632 20.624 1.00 96.81 172 VAL A C 1
ATOM 1381 O O . VAL A 1 172 ? -15.201 -7.786 21.061 1.00 96.81 172 VAL A O 1
ATOM 1384 N N . ALA A 1 173 ? -13.151 -8.609 20.676 1.00 96.81 173 ALA A N 1
ATOM 1385 C CA . ALA A 1 173 ? -13.418 -9.916 21.267 1.00 96.81 173 ALA A CA 1
ATOM 1386 C C . ALA A 1 173 ? -13.720 -9.814 22.770 1.00 96.81 173 ALA A C 1
ATOM 1388 O O . ALA A 1 173 ? -14.700 -10.401 23.222 1.00 96.81 173 ALA A O 1
ATOM 1389 N N . ILE A 1 174 ? -12.943 -9.029 23.526 1.00 97.06 174 ILE A N 1
ATOM 1390 C CA . ILE A 1 174 ? -13.187 -8.791 24.959 1.00 97.06 174 ILE A CA 1
ATOM 1391 C C . ILE A 1 174 ? -14.557 -8.139 25.174 1.00 97.06 174 ILE A C 1
ATOM 1393 O O . ILE A 1 174 ? -15.366 -8.656 25.944 1.00 97.06 174 ILE A O 1
ATOM 1397 N N . LEU A 1 175 ? -14.851 -7.056 24.447 1.00 95.81 175 LEU A N 1
ATOM 1398 C CA . LEU A 1 175 ? -16.124 -6.337 24.562 1.00 95.81 175 LEU A CA 1
ATOM 1399 C C . LEU A 1 175 ? -17.317 -7.230 24.200 1.00 95.81 175 LEU A C 1
ATOM 1401 O O . LEU A 1 175 ? -18.350 -7.192 24.861 1.00 95.81 175 LEU A O 1
ATOM 1405 N N . LYS A 1 176 ? -17.178 -8.078 23.175 1.00 93.69 176 LYS A N 1
ATOM 1406 C CA . LYS A 1 176 ? -18.214 -9.038 22.782 1.00 93.69 176 LYS A CA 1
ATOM 1407 C C . LYS A 1 176 ? -18.418 -10.125 23.839 1.00 93.69 176 LYS A C 1
ATOM 1409 O O . LYS A 1 176 ? -19.562 -10.490 24.106 1.00 93.69 176 LYS A O 1
ATOM 1414 N N . ASN A 1 177 ? -17.344 -10.637 24.435 1.00 94.81 177 ASN A N 1
ATOM 1415 C CA . ASN A 1 177 ? -17.436 -11.651 25.486 1.00 94.81 177 ASN A CA 1
ATOM 1416 C C . ASN A 1 177 ? -18.197 -11.115 26.692 1.00 94.81 177 ASN A C 1
ATOM 1418 O O . ASN A 1 177 ? -19.098 -11.777 27.194 1.00 94.81 177 ASN A O 1
ATOM 1422 N N . ASP A 1 178 ? -17.879 -9.892 27.091 1.00 94.19 178 ASP A N 1
ATOM 1423 C CA . ASP A 1 178 ? -18.501 -9.225 28.224 1.00 94.19 178 ASP A CA 1
ATOM 1424 C C . ASP A 1 178 ? -19.926 -8.704 27.913 1.00 94.19 178 ASP A C 1
ATOM 1426 O O . ASP A 1 178 ? -20.776 -8.646 28.803 1.00 94.19 178 ASP A O 1
ATOM 1430 N N . LEU A 1 179 ? -20.250 -8.381 26.655 1.00 92.69 179 LEU A N 1
ATOM 1431 C CA . LEU A 1 179 ? -21.609 -7.996 26.248 1.00 92.69 179 LEU A CA 1
ATOM 1432 C C . LEU A 1 179 ? -22.565 -9.200 26.170 1.00 92.69 179 LEU A C 1
ATOM 1434 O O . LEU A 1 179 ? -23.697 -9.114 26.637 1.00 92.69 179 LEU A O 1
ATOM 1438 N N . TYR A 1 180 ? -22.122 -10.319 25.589 1.00 89.44 180 TYR A N 1
ATOM 1439 C CA . TYR A 1 180 ? -22.980 -11.479 25.302 1.00 89.44 180 TYR A CA 1
ATOM 1440 C C . TYR A 1 180 ? -22.755 -12.680 26.230 1.00 89.44 180 TYR A C 1
ATOM 1442 O O . TYR A 1 180 ? -23.411 -13.705 26.051 1.00 89.44 180 TYR A O 1
ATOM 1450 N N . ASN A 1 181 ? -21.835 -12.585 27.193 1.00 88.81 181 ASN A N 1
ATOM 1451 C CA . ASN A 1 181 ? -21.419 -13.694 28.062 1.00 88.81 181 ASN A CA 1
ATOM 1452 C C . ASN A 1 181 ? -21.032 -14.954 27.266 1.00 88.81 181 ASN A C 1
ATOM 1454 O O . ASN A 1 181 ? -21.422 -16.074 27.596 1.00 88.81 181 ASN A O 1
ATOM 1458 N N . THR A 1 182 ? -20.284 -14.760 26.180 1.00 88.31 182 THR A N 1
ATOM 1459 C CA . THR A 1 182 ? -19.847 -15.823 25.263 1.00 88.31 182 THR A CA 1
ATOM 1460 C C . THR A 1 182 ? -18.329 -15.867 25.168 1.00 88.31 182 THR A C 1
ATOM 1462 O O . THR A 1 182 ? -17.652 -14.893 25.476 1.00 88.31 182 THR A O 1
ATOM 1465 N N . SER A 1 183 ? -17.787 -16.982 24.680 1.00 86.81 183 SER A N 1
ATOM 1466 C CA . SER A 1 183 ? -16.413 -17.028 24.181 1.00 86.81 183 SER A CA 1
ATOM 1467 C C . SER A 1 183 ? -16.403 -16.625 22.705 1.00 86.81 183 SER A C 1
ATOM 1469 O O . SER A 1 183 ? -17.044 -17.261 21.868 1.00 86.81 183 SER A O 1
ATOM 1471 N N . SER A 1 184 ? -15.721 -15.531 22.388 1.00 86.94 184 SER A N 1
ATOM 1472 C CA . SER A 1 184 ? -15.448 -15.055 21.037 1.00 86.94 184 SER A CA 1
ATOM 1473 C C . SER A 1 184 ? -13.946 -14.965 20.845 1.00 86.94 184 SER A C 1
ATOM 1475 O O . SER A 1 184 ? -13.235 -14.380 21.661 1.00 86.94 184 SER A O 1
ATOM 1477 N N . ASN A 1 185 ? -13.486 -15.495 19.718 1.00 91.12 185 ASN A N 1
ATOM 1478 C CA . ASN A 1 185 ? -12.104 -15.359 19.288 1.00 91.12 185 ASN A CA 1
ATOM 1479 C C . ASN A 1 185 ? -11.963 -14.113 18.398 1.00 91.12 185 ASN A C 1
ATOM 1481 O O . ASN A 1 185 ? -12.893 -13.813 17.638 1.00 91.12 185 ASN A O 1
ATOM 1485 N N . PRO A 1 186 ? -10.841 -13.380 18.486 1.00 94.06 186 PRO A N 1
ATOM 1486 C CA . PRO A 1 186 ? -10.527 -12.321 17.535 1.00 94.06 186 PRO A CA 1
ATOM 1487 C C . PRO A 1 186 ? -10.262 -12.911 16.143 1.00 94.06 186 PRO A C 1
ATOM 1489 O O . PRO A 1 186 ? -9.992 -14.105 15.996 1.00 94.06 186 PRO A O 1
ATOM 1492 N N . ILE A 1 187 ? -10.322 -12.066 15.113 1.00 92.31 187 ILE A N 1
ATOM 1493 C CA . ILE A 1 187 ? -9.847 -12.446 13.778 1.00 92.31 187 ILE A CA 1
ATOM 1494 C C . ILE A 1 187 ? -8.335 -12.688 13.867 1.00 92.31 187 ILE A C 1
ATOM 1496 O O . ILE A 1 187 ? -7.609 -11.871 14.432 1.00 92.31 187 ILE A O 1
ATOM 1500 N N . ALA A 1 188 ? -7.882 -13.820 13.330 1.00 94.25 188 ALA A N 1
ATOM 1501 C CA . ALA A 1 188 ? -6.486 -14.236 13.382 1.00 94.25 188 ALA A CA 1
ATOM 1502 C C . ALA A 1 188 ? -5.579 -13.291 12.577 1.00 94.25 188 ALA A C 1
ATOM 1504 O O . ALA A 1 188 ? -5.947 -12.848 11.482 1.00 94.25 188 ALA A O 1
ATOM 1505 N N . LYS A 1 189 ? -4.379 -13.016 13.100 1.00 94.06 189 LYS A N 1
ATOM 1506 C CA . LYS A 1 189 ? -3.405 -12.107 12.481 1.00 94.06 189 LYS A CA 1
ATOM 1507 C C . LYS A 1 189 ? -3.037 -12.559 11.065 1.00 94.06 189 LYS A C 1
ATOM 1509 O O . LYS A 1 189 ? -3.001 -11.739 10.154 1.00 94.06 189 LYS A O 1
ATOM 1514 N N . GLU A 1 190 ? -2.893 -13.862 10.853 1.00 93.06 190 GLU A N 1
ATOM 1515 C CA . GLU A 1 190 ? -2.551 -14.485 9.569 1.00 93.06 190 GLU A CA 1
ATOM 1516 C C . GLU A 1 190 ? -3.613 -14.214 8.489 1.00 93.06 190 GLU A C 1
ATOM 1518 O O . GLU A 1 190 ? -3.302 -14.078 7.304 1.00 93.06 190 GLU A O 1
ATOM 1523 N N . SER A 1 191 ? -4.887 -14.093 8.887 1.00 92.69 191 SER A N 1
ATOM 1524 C CA . SER A 1 191 ? -5.969 -13.735 7.955 1.00 92.69 191 SER A CA 1
ATOM 1525 C C . SER A 1 191 ? -5.823 -12.296 7.461 1.00 92.69 191 SER A C 1
ATOM 1527 O O . SER A 1 191 ? -6.095 -12.006 6.297 1.00 92.69 191 SER A O 1
ATOM 1529 N N . ILE A 1 192 ? -5.355 -11.399 8.330 1.00 94.38 192 ILE A N 1
ATOM 1530 C CA . ILE A 1 192 ? -5.076 -10.008 7.973 1.00 94.38 192 ILE A CA 1
ATOM 1531 C C . ILE A 1 192 ? -3.801 -9.909 7.150 1.00 94.38 192 ILE A C 1
ATOM 1533 O O . ILE A 1 192 ? -3.799 -9.205 6.152 1.00 94.38 192 ILE A O 1
ATOM 1537 N N . GLU A 1 193 ? -2.752 -10.654 7.490 1.00 90.56 193 GLU A N 1
ATOM 1538 C CA . GLU A 1 193 ? -1.542 -10.738 6.663 1.00 90.56 193 GLU A CA 1
ATOM 1539 C C . GLU A 1 193 ? -1.867 -11.200 5.237 1.00 90.56 193 GLU A C 1
ATOM 1541 O O . GLU A 1 193 ? -1.376 -10.608 4.278 1.00 90.56 193 GLU A O 1
ATOM 1546 N N . THR A 1 194 ? -2.766 -12.179 5.094 1.00 90.12 194 THR A N 1
ATOM 1547 C CA . THR A 1 194 ? -3.262 -12.626 3.784 1.00 90.12 194 THR A CA 1
ATOM 1548 C C . THR A 1 194 ? -3.976 -11.490 3.046 1.00 90.12 194 THR A C 1
ATOM 1550 O O . THR A 1 194 ? -3.616 -11.185 1.912 1.00 90.12 194 THR A O 1
ATOM 1553 N N . LEU A 1 195 ? -4.933 -10.807 3.687 1.00 89.31 195 LEU A N 1
ATOM 1554 C CA . LEU A 1 195 ? -5.625 -9.657 3.088 1.00 89.31 195 LEU A CA 1
ATOM 1555 C C . LEU A 1 195 ? -4.644 -8.554 2.660 1.00 89.31 195 LEU A C 1
ATOM 1557 O O . LEU A 1 195 ? -4.743 -8.028 1.559 1.00 89.31 195 LEU A O 1
ATOM 1561 N N . LEU A 1 196 ? -3.691 -8.215 3.526 1.00 89.81 196 LEU A N 1
ATOM 1562 C CA . LEU A 1 196 ? -2.701 -7.171 3.284 1.00 89.81 196 LEU A CA 1
ATOM 1563 C C . LEU A 1 196 ? -1.721 -7.542 2.167 1.00 89.81 196 LEU A C 1
ATOM 1565 O O . LEU A 1 196 ? -1.250 -6.642 1.482 1.00 89.81 196 LEU A O 1
ATOM 1569 N N . SER A 1 197 ? -1.437 -8.831 1.954 1.00 83.56 197 SER A N 1
ATOM 1570 C CA . SER A 1 197 ? -0.599 -9.292 0.837 1.00 83.56 197 SER A CA 1
ATOM 1571 C C . SER A 1 197 ? -1.255 -9.105 -0.534 1.00 83.56 197 SER A C 1
ATOM 1573 O O . SER A 1 197 ? -0.554 -8.946 -1.530 1.00 83.56 197 SER A O 1
ATOM 1575 N N . GLU A 1 198 ? -2.589 -9.055 -0.569 1.00 85.44 198 GLU A N 1
ATOM 1576 C CA . GLU A 1 198 ? -3.377 -8.735 -1.765 1.00 85.44 198 GLU A CA 1
ATOM 1577 C C . GLU A 1 198 ? -3.589 -7.218 -1.933 1.00 85.44 198 GLU A C 1
ATOM 1579 O O . GLU A 1 198 ? -4.040 -6.752 -2.982 1.00 85.44 198 GLU A O 1
ATOM 1584 N N . CYS A 1 199 ? -3.266 -6.428 -0.906 1.00 82.19 199 CYS A N 1
ATOM 1585 C CA . CYS A 1 199 ? -3.333 -4.975 -0.949 1.00 82.19 199 CYS A CA 1
ATOM 1586 C C . CYS A 1 199 ? -2.021 -4.388 -1.480 1.00 82.19 199 CYS A C 1
ATOM 1588 O O . CYS A 1 199 ? -0.930 -4.720 -1.022 1.00 82.19 199 CYS A O 1
ATOM 1590 N N . ASP A 1 200 ? -2.127 -3.410 -2.376 1.00 76.38 200 ASP A N 1
ATOM 1591 C CA . ASP A 1 200 ? -0.987 -2.592 -2.788 1.00 76.38 200 ASP A CA 1
ATOM 1592 C C . ASP A 1 200 ? -0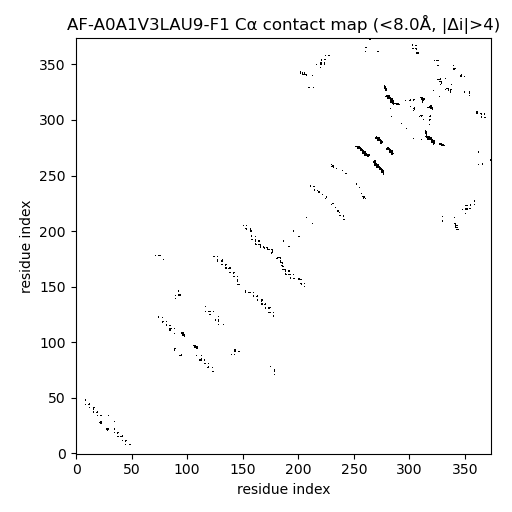.670 -1.523 -1.731 1.00 76.38 200 ASP A C 1
ATOM 1594 O O . ASP A 1 200 ? -0.972 -0.340 -1.890 1.00 76.38 200 ASP A O 1
ATOM 1598 N N . LEU A 1 201 ? -0.136 -1.961 -0.588 1.00 80.31 201 LEU A N 1
ATOM 1599 C CA . LEU A 1 201 ? 0.169 -1.071 0.528 1.00 80.31 201 LEU A CA 1
ATOM 1600 C C . LEU A 1 201 ? 1.317 -0.128 0.168 1.00 80.31 201 LEU A C 1
ATOM 1602 O O . LEU A 1 201 ? 2.461 -0.543 -0.028 1.00 80.31 201 LEU A O 1
ATOM 1606 N N . PHE A 1 202 ? 1.022 1.165 0.167 1.00 74.94 202 PHE A N 1
ATOM 1607 C CA . PHE A 1 202 ? 1.984 2.204 -0.151 1.00 74.94 202 PHE A CA 1
ATOM 1608 C C . PHE A 1 202 ? 1.860 3.372 0.824 1.00 74.94 202 PHE A C 1
ATOM 1610 O O . PHE A 1 202 ? 0.768 3.883 1.069 1.00 74.94 202 PHE A O 1
ATOM 1617 N N . ILE A 1 203 ? 2.996 3.801 1.370 1.00 71.94 203 ILE A N 1
ATOM 1618 C CA . ILE A 1 203 ? 3.087 4.999 2.195 1.00 71.94 203 ILE A CA 1
ATOM 1619 C C . ILE A 1 203 ? 3.534 6.148 1.304 1.00 71.94 203 ILE A C 1
ATOM 1621 O O . ILE A 1 203 ? 4.672 6.181 0.827 1.00 71.94 203 ILE A O 1
ATOM 1625 N N . GLU A 1 204 ? 2.647 7.122 1.109 1.00 61.97 204 GLU A N 1
ATOM 1626 C CA . GLU A 1 204 ? 2.990 8.358 0.413 1.00 61.97 204 GLU A CA 1
ATOM 1627 C C . GLU A 1 204 ? 4.181 9.040 1.100 1.00 61.97 204 GLU A C 1
ATOM 1629 O O . GLU A 1 204 ? 4.093 9.478 2.246 1.00 61.97 204 GLU A O 1
ATOM 1634 N N . GLY A 1 205 ? 5.317 9.130 0.398 1.00 58.66 205 GLY A N 1
ATOM 1635 C CA . GLY A 1 205 ? 6.504 9.818 0.910 1.00 58.66 205 GLY A CA 1
ATOM 1636 C C . GLY A 1 205 ? 7.841 9.103 0.732 1.00 58.66 205 GLY A C 1
ATOM 1637 O O . GLY A 1 205 ? 8.852 9.728 1.051 1.00 58.66 205 GLY A O 1
ATOM 1638 N N . GLU A 1 206 ? 7.892 7.872 0.199 1.00 58.66 206 GLU A N 1
ATOM 1639 C CA . GLU A 1 206 ? 9.155 7.269 -0.266 1.00 58.66 206 GLU A CA 1
ATOM 1640 C C . GLU A 1 206 ? 9.722 8.141 -1.403 1.00 58.66 206 GLU A C 1
ATOM 1642 O O . GLU A 1 206 ? 9.297 8.082 -2.560 1.00 58.66 206 GLU A O 1
ATOM 1647 N N . LYS A 1 207 ? 10.630 9.053 -1.049 1.00 66.75 207 LYS A N 1
ATOM 1648 C CA . LYS A 1 207 ? 11.306 9.922 -2.006 1.00 66.75 207 LYS A CA 1
ATOM 1649 C C . LYS A 1 207 ? 12.542 9.193 -2.494 1.00 66.75 207 LYS A C 1
ATOM 1651 O O . LYS A 1 207 ? 13.579 9.280 -1.851 1.00 66.75 207 LYS A O 1
ATOM 1656 N N . LEU A 1 208 ? 12.422 8.538 -3.645 1.00 80.62 208 LEU A N 1
ATOM 1657 C CA . LEU A 1 208 ? 13.605 8.163 -4.406 1.00 80.62 208 LEU A CA 1
ATOM 1658 C C . LEU A 1 208 ? 14.370 9.441 -4.748 1.00 80.62 208 LEU A C 1
ATOM 1660 O O . LEU A 1 208 ? 13.804 10.385 -5.315 1.00 80.62 208 LEU A O 1
ATOM 1664 N N . ASP A 1 209 ? 15.647 9.482 -4.396 1.00 86.94 209 ASP A N 1
ATOM 1665 C CA . ASP A 1 209 ? 16.507 10.553 -4.856 1.00 86.94 209 ASP A CA 1
ATOM 1666 C C . ASP A 1 209 ? 16.759 10.429 -6.372 1.00 86.94 209 ASP A C 1
ATOM 1668 O O . ASP A 1 209 ? 16.373 9.470 -7.048 1.00 86.94 209 ASP A O 1
ATOM 1672 N N . LYS A 1 210 ? 17.402 11.443 -6.952 1.00 89.00 210 LYS A N 1
ATOM 1673 C CA . LYS A 1 210 ? 17.662 11.480 -8.396 1.00 89.00 210 LYS A CA 1
ATOM 1674 C C . LYS A 1 210 ? 18.545 10.329 -8.899 1.00 89.00 210 LYS A C 1
ATOM 1676 O O . LYS A 1 210 ? 18.360 9.875 -10.025 1.00 89.00 210 LYS A O 1
ATOM 1681 N N . TYR A 1 211 ? 19.482 9.848 -8.081 1.00 90.81 211 TYR A N 1
ATOM 1682 C CA . TYR A 1 211 ? 20.341 8.715 -8.414 1.00 90.81 211 TYR A CA 1
ATOM 1683 C C . TYR A 1 211 ? 19.532 7.419 -8.381 1.00 90.81 211 TYR A C 1
ATOM 1685 O O . TYR A 1 211 ? 19.644 6.602 -9.293 1.00 90.81 211 TYR A O 1
ATOM 1693 N N . GLU A 1 212 ? 18.697 7.239 -7.362 1.00 91.25 212 GLU A N 1
ATOM 1694 C CA . GLU A 1 212 ? 17.846 6.062 -7.195 1.00 91.25 212 GLU A CA 1
ATOM 1695 C C . GLU A 1 212 ? 16.793 5.955 -8.300 1.00 91.25 212 GLU A C 1
ATOM 1697 O O . GLU A 1 212 ? 16.653 4.890 -8.902 1.00 91.25 212 GLU A O 1
ATOM 1702 N N . MET A 1 213 ? 16.112 7.056 -8.643 1.00 92.62 213 MET A N 1
ATOM 1703 C CA . MET A 1 213 ? 15.137 7.086 -9.742 1.00 92.62 213 MET A CA 1
ATOM 1704 C C . MET A 1 213 ? 15.768 6.657 -11.068 1.00 92.62 213 MET A C 1
ATOM 1706 O O . MET A 1 213 ? 15.205 5.844 -11.803 1.00 92.62 213 MET A O 1
ATOM 1710 N N . GLN A 1 214 ? 16.951 7.185 -11.375 1.00 93.31 214 GLN A N 1
ATOM 1711 C CA . GLN A 1 214 ? 17.629 6.905 -12.634 1.00 93.31 214 GLN A CA 1
ATOM 1712 C C . GLN A 1 214 ? 18.218 5.487 -12.678 1.00 93.31 214 GLN A C 1
ATOM 1714 O O . GLN A 1 214 ? 18.160 4.838 -13.722 1.00 93.31 214 GLN A O 1
ATOM 1719 N N . ASN A 1 215 ? 18.732 4.976 -11.552 1.00 94.00 215 ASN A N 1
ATOM 1720 C CA . ASN A 1 215 ? 19.161 3.579 -11.427 1.00 94.00 215 ASN A CA 1
ATOM 1721 C C . ASN A 1 215 ? 17.979 2.621 -11.595 1.00 94.00 215 ASN A C 1
ATOM 1723 O O . ASN A 1 215 ? 18.072 1.664 -12.363 1.00 94.00 215 ASN A O 1
ATOM 1727 N N . TYR A 1 216 ? 16.860 2.897 -10.917 1.00 94.75 216 TYR A N 1
ATOM 1728 C CA . TYR A 1 216 ? 15.631 2.116 -11.043 1.00 94.75 216 TYR A CA 1
ATOM 1729 C C . TYR A 1 216 ? 15.171 2.064 -12.498 1.00 94.75 216 TYR A C 1
ATOM 1731 O O . TYR A 1 216 ? 14.980 0.977 -13.037 1.00 94.75 216 TYR A O 1
ATOM 1739 N N . PHE A 1 217 ? 15.068 3.230 -13.147 1.00 96.19 217 PHE A N 1
ATOM 1740 C CA . PHE A 1 217 ? 14.659 3.327 -14.543 1.00 96.19 217 PHE A CA 1
ATOM 1741 C C . PHE A 1 217 ? 15.514 2.430 -15.441 1.00 96.19 217 PHE A C 1
ATOM 1743 O O . PHE A 1 217 ? 14.970 1.606 -16.167 1.00 96.19 217 PHE A O 1
ATOM 1750 N N . TRP A 1 218 ? 16.845 2.538 -15.373 1.00 96.75 218 TRP A N 1
ATOM 1751 C CA . TRP A 1 218 ? 17.724 1.763 -16.249 1.00 96.75 218 TRP A CA 1
ATOM 1752 C C . TRP A 1 218 ? 17.738 0.265 -15.955 1.00 96.75 218 TRP A C 1
ATOM 1754 O O . TRP A 1 218 ? 17.848 -0.529 -16.890 1.00 96.75 218 TRP A O 1
ATOM 1764 N N . ASN A 1 219 ? 17.642 -0.141 -14.691 1.00 96.62 219 ASN A N 1
ATOM 1765 C CA . ASN A 1 219 ? 17.577 -1.558 -14.339 1.00 96.62 219 ASN A CA 1
ATOM 1766 C C . ASN A 1 219 ? 16.271 -2.177 -14.846 1.00 96.62 219 ASN A C 1
ATOM 1768 O O . ASN A 1 219 ? 16.308 -3.137 -15.615 1.00 96.62 219 ASN A O 1
ATOM 1772 N N . GLU A 1 220 ? 15.141 -1.556 -14.511 1.00 97.25 220 GLU A N 1
ATOM 1773 C CA . GLU A 1 220 ? 13.812 -2.027 -14.901 1.00 97.25 220 GLU A CA 1
ATOM 1774 C C . GLU A 1 220 ? 13.638 -2.014 -16.430 1.00 97.25 220 GLU A C 1
ATOM 1776 O O . GLU A 1 220 ? 13.167 -2.982 -17.015 1.00 97.25 220 GLU A O 1
ATOM 1781 N N . MET A 1 221 ? 14.102 -0.967 -17.118 1.00 97.56 221 MET A N 1
ATOM 1782 C CA . MET A 1 221 ? 14.051 -0.857 -18.582 1.00 97.56 221 MET A CA 1
ATOM 1783 C C . MET A 1 221 ? 14.813 -2.006 -19.266 1.00 97.56 221 MET A C 1
ATOM 1785 O O . MET A 1 221 ? 14.322 -2.602 -20.227 1.00 97.56 221 MET A O 1
ATOM 1789 N N . GLN A 1 222 ? 15.998 -2.365 -18.756 1.00 98.00 222 GLN A N 1
ATOM 1790 C CA . GLN A 1 222 ? 16.756 -3.508 -19.272 1.00 98.00 222 GLN A CA 1
ATOM 1791 C C . GLN A 1 222 ? 16.036 -4.835 -19.006 1.00 98.00 222 GLN A C 1
ATOM 1793 O O . GLN A 1 222 ? 15.958 -5.670 -19.906 1.00 98.00 222 GLN A O 1
ATOM 1798 N N . ASP A 1 223 ? 15.485 -5.020 -17.805 1.00 97.44 223 ASP A N 1
ATOM 1799 C CA . ASP A 1 223 ? 14.711 -6.211 -17.442 1.00 97.44 223 ASP A CA 1
ATOM 1800 C C . ASP A 1 223 ? 13.483 -6.411 -18.333 1.00 97.44 223 ASP A C 1
ATOM 1802 O O . ASP A 1 223 ? 13.264 -7.503 -18.866 1.00 97.44 223 ASP A O 1
ATOM 1806 N N . GLN A 1 224 ? 12.725 -5.343 -18.572 1.00 98.12 224 GLN A N 1
ATOM 1807 C CA . GLN A 1 224 ? 11.539 -5.377 -19.421 1.00 98.12 224 GLN A CA 1
ATOM 1808 C C . GLN A 1 224 ? 11.874 -5.685 -20.890 1.00 98.12 224 GLN A C 1
ATOM 1810 O O . GLN A 1 224 ? 11.134 -6.406 -21.554 1.00 98.12 224 GLN A O 1
ATOM 1815 N N . LEU A 1 225 ? 12.994 -5.193 -21.429 1.00 97.88 225 LEU A N 1
ATOM 1816 C CA . LEU A 1 225 ? 13.392 -5.526 -22.806 1.00 97.88 225 LEU A CA 1
ATOM 1817 C C . LEU A 1 225 ? 13.918 -6.961 -22.933 1.00 97.88 225 LEU A C 1
ATOM 1819 O O . LEU A 1 225 ? 13.622 -7.642 -23.917 1.00 97.88 225 LEU A O 1
ATOM 1823 N N . LEU A 1 226 ? 14.678 -7.441 -21.949 1.00 97.38 226 LEU A N 1
ATOM 1824 C CA . LEU A 1 226 ? 15.169 -8.820 -21.940 1.00 97.38 226 LEU A CA 1
ATOM 1825 C C . LEU A 1 226 ? 14.012 -9.820 -21.820 1.00 97.38 226 LEU A C 1
ATOM 1827 O O . LEU A 1 226 ? 13.990 -10.814 -22.547 1.00 97.38 226 LEU A O 1
ATOM 1831 N N . SER A 1 227 ? 13.018 -9.539 -20.970 1.00 96.75 227 SER A N 1
ATOM 1832 C CA . SER A 1 227 ? 11.821 -10.384 -20.829 1.00 96.75 227 SER A CA 1
ATOM 1833 C C . SER A 1 227 ? 10.972 -10.424 -22.106 1.00 96.75 227 SER A C 1
ATOM 1835 O O . SER A 1 227 ? 10.346 -11.438 -22.409 1.00 96.75 227 SER A O 1
ATOM 1837 N N . GLN A 1 228 ? 11.022 -9.359 -22.909 1.00 97.44 228 GLN A N 1
ATOM 1838 C CA . GLN A 1 228 ? 10.397 -9.272 -24.229 1.00 97.44 228 GLN A CA 1
ATOM 1839 C C . GLN A 1 228 ? 11.183 -9.961 -25.361 1.00 97.44 228 GLN A C 1
ATOM 1841 O O . GLN A 1 228 ? 10.744 -9.922 -26.515 1.00 97.44 228 GLN A O 1
ATOM 1846 N N . GLY A 1 229 ? 12.317 -10.598 -25.050 1.00 96.12 229 GLY A N 1
ATOM 1847 C CA . GLY A 1 229 ? 13.088 -11.436 -25.972 1.00 96.12 229 GLY A CA 1
ATOM 1848 C C . GLY A 1 229 ? 14.229 -10.734 -26.712 1.00 96.12 229 GLY A C 1
ATOM 1849 O O . GLY A 1 229 ? 14.876 -11.363 -27.554 1.00 96.12 229 GLY A O 1
ATOM 1850 N N . PHE A 1 230 ? 14.511 -9.460 -26.418 1.00 96.75 230 PHE A N 1
ATOM 1851 C CA . PHE A 1 230 ? 15.666 -8.770 -26.998 1.00 96.75 230 PHE A CA 1
ATOM 1852 C C . PHE A 1 230 ? 16.977 -9.295 -26.403 1.00 96.75 230 PHE A C 1
ATOM 1854 O O . PHE A 1 230 ? 17.034 -9.702 -25.246 1.00 96.75 230 PHE A O 1
ATOM 1861 N N . LYS A 1 231 ? 18.049 -9.294 -27.203 1.00 94.88 231 LYS A N 1
ATOM 1862 C CA . LYS A 1 231 ? 19.350 -9.856 -26.816 1.00 94.88 231 LYS A CA 1
ATOM 1863 C C . LYS A 1 231 ? 20.405 -8.762 -26.730 1.00 94.88 231 LYS A C 1
ATOM 1865 O O . LYS A 1 231 ? 20.863 -8.259 -27.750 1.00 94.88 231 LYS A O 1
ATOM 1870 N N . PHE A 1 232 ? 20.807 -8.431 -25.511 1.00 95.12 232 PHE A N 1
ATOM 1871 C CA . PHE A 1 232 ? 21.917 -7.533 -25.207 1.00 95.12 232 PHE A CA 1
ATOM 1872 C C . PHE A 1 232 ? 22.445 -7.849 -23.802 1.00 95.12 232 PHE A C 1
ATOM 1874 O O . PHE A 1 232 ? 21.788 -8.535 -23.019 1.00 95.12 232 PHE A O 1
ATOM 1881 N N . ASN A 1 233 ? 23.647 -7.376 -23.482 1.00 94.81 233 ASN A N 1
ATOM 1882 C CA . ASN A 1 233 ? 24.218 -7.566 -22.151 1.00 94.81 233 ASN A CA 1
ATOM 1883 C C . ASN A 1 233 ? 23.725 -6.468 -21.215 1.00 94.81 233 ASN A C 1
ATOM 1885 O O . ASN A 1 233 ? 23.813 -5.288 -21.563 1.00 94.81 233 ASN A O 1
ATOM 1889 N N . LYS A 1 234 ? 23.269 -6.848 -20.016 1.00 95.31 234 LYS A N 1
ATOM 1890 C CA . LYS A 1 234 ? 22.968 -5.864 -18.977 1.00 95.31 234 LYS A CA 1
ATOM 1891 C C . LYS A 1 234 ? 24.211 -5.045 -18.652 1.00 95.31 234 LYS A C 1
ATOM 1893 O O . LYS A 1 234 ? 25.306 -5.589 -18.500 1.00 95.31 234 LYS A O 1
ATOM 1898 N N . LYS A 1 235 ? 24.009 -3.745 -18.494 1.00 94.88 235 LYS A N 1
ATOM 1899 C CA . LYS A 1 235 ? 25.021 -2.791 -18.072 1.00 94.88 235 LYS A CA 1
ATOM 1900 C C . LYS A 1 235 ? 24.641 -2.216 -16.712 1.00 94.88 235 LYS A C 1
ATOM 1902 O O . LYS A 1 235 ? 23.495 -1.826 -16.493 1.00 94.88 235 LYS A O 1
ATOM 1907 N N . ASP A 1 236 ? 25.625 -2.154 -15.821 1.00 94.25 236 ASP A N 1
ATOM 1908 C CA . ASP A 1 236 ? 25.528 -1.381 -14.588 1.00 94.25 236 ASP A CA 1
ATOM 1909 C C . ASP A 1 236 ? 25.775 0.100 -14.901 1.00 94.25 236 ASP A C 1
ATOM 1911 O O . ASP A 1 236 ? 26.857 0.488 -15.351 1.00 94.25 236 ASP A O 1
ATOM 1915 N N . PHE A 1 237 ? 24.752 0.924 -14.679 1.00 94.50 237 PHE A N 1
ATOM 1916 C CA . PHE A 1 237 ? 24.794 2.363 -14.922 1.00 94.50 237 PHE A CA 1
ATOM 1917 C C . PHE A 1 237 ? 25.151 3.184 -13.677 1.00 94.50 237 PHE A C 1
ATOM 1919 O O . PHE A 1 237 ? 25.212 4.409 -13.769 1.00 94.50 237 PHE A O 1
ATOM 1926 N N . SER A 1 238 ? 25.451 2.566 -12.531 1.00 90.12 238 SER A N 1
ATOM 1927 C CA . SER A 1 238 ? 25.712 3.276 -11.267 1.00 90.12 238 SER A CA 1
ATOM 1928 C C . SER A 1 238 ? 26.825 4.324 -11.402 1.00 90.12 238 SER A C 1
ATOM 1930 O O . SER A 1 238 ? 26.691 5.483 -10.987 1.00 90.12 238 SER A O 1
ATOM 1932 N N . GLN A 1 239 ? 27.929 3.950 -12.058 1.00 90.25 239 GLN A N 1
ATOM 1933 C CA . GLN A 1 239 ? 29.026 4.874 -12.344 1.00 90.25 239 GLN A CA 1
ATOM 1934 C C . GLN A 1 239 ? 28.640 5.909 -13.411 1.00 90.25 239 GLN A C 1
ATOM 1936 O O . GLN A 1 239 ? 29.102 7.054 -13.350 1.00 90.25 239 GLN A O 1
ATOM 1941 N N . ASP A 1 240 ? 27.812 5.530 -14.389 1.00 91.31 240 ASP A N 1
ATOM 1942 C CA . ASP A 1 240 ? 27.289 6.431 -15.420 1.00 91.31 240 ASP A CA 1
ATOM 1943 C C . ASP A 1 240 ? 26.475 7.581 -14.805 1.00 91.31 240 ASP A C 1
ATOM 1945 O O . ASP A 1 240 ? 26.805 8.758 -14.992 1.00 91.31 240 ASP A O 1
ATOM 1949 N N . ILE A 1 241 ? 25.529 7.220 -13.945 1.00 91.75 241 ILE A N 1
ATOM 1950 C CA . ILE A 1 241 ? 24.635 8.109 -13.200 1.00 91.75 241 ILE A CA 1
ATOM 1951 C C . ILE A 1 241 ? 25.413 8.999 -12.223 1.00 91.75 241 ILE A C 1
ATOM 1953 O O . ILE A 1 241 ? 25.170 10.203 -12.125 1.00 91.75 241 ILE A O 1
ATOM 1957 N N . THR A 1 242 ? 26.424 8.450 -11.543 1.00 89.31 242 THR A N 1
ATOM 1958 C CA . THR A 1 242 ? 27.239 9.246 -10.614 1.00 89.31 242 THR A CA 1
ATOM 1959 C C . THR A 1 242 ? 27.964 10.382 -11.338 1.00 89.31 242 THR A C 1
ATOM 1961 O O . THR A 1 242 ? 27.871 11.533 -10.911 1.00 89.31 242 THR A O 1
ATOM 1964 N N . GLN A 1 243 ? 28.670 10.118 -12.452 1.00 87.25 243 GLN A N 1
ATOM 1965 C CA . GLN A 1 243 ? 29.356 11.229 -13.141 1.00 87.25 243 GLN A CA 1
ATOM 1966 C C . GLN A 1 243 ? 28.390 12.120 -13.934 1.00 87.25 243 GLN A C 1
ATOM 1968 O O . GLN A 1 243 ? 28.729 13.284 -14.148 1.00 87.25 243 GLN A O 1
ATOM 1973 N N . TYR A 1 244 ? 27.210 11.614 -14.320 1.00 88.56 244 TYR A N 1
ATOM 1974 C CA . TYR A 1 244 ? 26.137 12.424 -14.904 1.00 88.56 244 TYR A CA 1
ATOM 1975 C C . TYR A 1 244 ? 25.764 13.591 -13.978 1.00 88.56 244 TYR A C 1
ATOM 1977 O O . TYR A 1 244 ? 25.785 14.748 -14.396 1.00 88.56 244 TYR A O 1
ATOM 1985 N N . TYR A 1 245 ? 25.559 13.317 -12.686 1.00 86.75 245 TYR A N 1
ATOM 1986 C CA . TYR A 1 245 ? 25.232 14.356 -11.706 1.00 86.75 245 TYR A CA 1
ATOM 1987 C C . TYR A 1 245 ? 26.442 15.090 -11.102 1.00 86.75 245 TYR A C 1
ATOM 1989 O O . TYR A 1 245 ? 26.272 16.193 -10.578 1.00 86.75 245 TYR A O 1
ATOM 1997 N N . ALA A 1 246 ? 27.658 14.537 -11.178 1.00 82.12 246 ALA A N 1
ATOM 1998 C CA . ALA A 1 246 ? 28.851 15.143 -10.571 1.00 82.12 246 ALA A CA 1
ATOM 1999 C C . ALA A 1 246 ? 29.468 16.309 -11.374 1.00 82.12 246 ALA A C 1
ATOM 2001 O O . ALA A 1 246 ? 30.162 17.150 -10.801 1.00 82.12 246 ALA A O 1
ATOM 2002 N N . ARG A 1 247 ? 29.281 16.377 -12.701 1.00 65.12 247 ARG A N 1
ATOM 2003 C CA . ARG A 1 247 ? 30.048 17.282 -13.587 1.00 65.12 247 ARG A CA 1
ATOM 2004 C C . ARG A 1 247 ? 29.219 18.432 -14.172 1.00 65.12 247 ARG A C 1
ATOM 2006 O O . ARG A 1 247 ? 29.151 18.589 -15.387 1.00 65.12 247 ARG A O 1
ATOM 2013 N N . SER A 1 248 ? 28.691 19.323 -13.328 1.00 57.44 248 SER A N 1
ATOM 2014 C CA . SER A 1 248 ? 27.873 20.483 -13.758 1.00 57.44 248 SER A CA 1
ATOM 2015 C C . SER A 1 248 ? 28.545 21.467 -14.746 1.00 57.44 248 SER A C 1
ATOM 2017 O O . SER A 1 248 ? 27.875 22.358 -15.273 1.00 57.44 248 SER A O 1
ATOM 2019 N N . ARG A 1 249 ? 29.853 21.328 -15.032 1.00 55.22 249 ARG A N 1
ATOM 2020 C CA . ARG A 1 249 ? 30.628 22.253 -15.884 1.00 55.22 249 ARG A CA 1
ATOM 2021 C C . ARG A 1 249 ? 31.191 21.686 -17.196 1.00 55.22 249 ARG A C 1
ATOM 2023 O O . ARG A 1 249 ? 31.391 22.482 -18.101 1.00 55.22 249 ARG A O 1
ATOM 2030 N N . ASN A 1 250 ? 31.368 20.370 -17.353 1.00 55.44 250 ASN A N 1
ATOM 2031 C CA . ASN A 1 250 ? 31.791 19.752 -18.626 1.00 55.44 250 ASN A CA 1
ATOM 2032 C C . ASN A 1 250 ? 30.663 18.860 -19.135 1.00 55.44 250 ASN A C 1
ATOM 2034 O O . ASN A 1 250 ? 30.644 17.648 -18.923 1.00 55.44 250 ASN A O 1
ATOM 2038 N N . ARG A 1 251 ? 29.678 19.539 -19.719 1.00 61.94 251 ARG A N 1
ATOM 2039 C CA . ARG A 1 251 ? 28.437 18.983 -20.247 1.00 61.94 251 ARG A CA 1
ATOM 2040 C C . ARG A 1 251 ? 28.798 18.141 -21.459 1.00 61.94 251 ARG A C 1
ATOM 2042 O O . ARG A 1 251 ? 29.354 18.708 -22.380 1.00 61.94 251 ARG A O 1
ATOM 2049 N N . HIS A 1 252 ? 28.595 16.830 -21.360 1.00 58.66 252 HIS A N 1
ATOM 2050 C CA . HIS A 1 252 ? 28.291 15.847 -22.412 1.00 58.66 252 HIS A CA 1
ATOM 2051 C C . HIS A 1 252 ? 28.673 14.470 -21.860 1.00 58.66 252 HIS A C 1
ATOM 2053 O O . HIS A 1 252 ? 29.784 13.977 -22.058 1.00 58.66 252 HIS A O 1
ATOM 2059 N N . ARG A 1 253 ? 27.753 13.858 -21.109 1.00 75.19 253 ARG A N 1
ATOM 2060 C CA . ARG A 1 253 ? 27.808 12.421 -20.850 1.00 75.19 253 ARG A CA 1
ATOM 2061 C C . ARG A 1 253 ? 26.514 11.813 -21.350 1.00 75.19 253 ARG A C 1
ATOM 2063 O O . ARG A 1 253 ? 25.498 11.880 -20.670 1.00 75.19 253 ARG A O 1
ATOM 2070 N N . TRP A 1 254 ? 26.585 11.262 -22.549 1.00 86.75 254 TRP A N 1
ATOM 2071 C CA . TRP A 1 254 ? 25.526 10.456 -23.125 1.00 86.75 254 TRP A CA 1
ATOM 2072 C C . TRP A 1 254 ? 25.779 9.005 -22.767 1.00 86.75 254 TRP A C 1
ATOM 2074 O O . TRP A 1 254 ? 26.919 8.534 -22.819 1.00 86.75 254 TRP A O 1
ATOM 2084 N N . TYR A 1 255 ? 24.736 8.310 -22.347 1.00 92.00 255 TYR A N 1
ATOM 2085 C CA . TYR A 1 255 ? 24.827 6.889 -22.076 1.00 92.00 255 TYR A CA 1
ATOM 2086 C C . TYR A 1 255 ? 23.467 6.230 -22.235 1.00 92.00 255 TYR A C 1
ATOM 2088 O O . TYR A 1 255 ? 22.420 6.869 -22.161 1.00 92.00 255 TYR A O 1
ATOM 2096 N N . GLY A 1 256 ? 23.498 4.924 -22.444 1.00 95.00 256 GLY A N 1
ATOM 2097 C CA . GLY A 1 256 ? 22.306 4.109 -22.529 1.00 95.00 256 GLY A CA 1
ATOM 2098 C C . GLY A 1 256 ? 22.649 2.726 -23.047 1.00 95.00 256 GLY A C 1
ATOM 2099 O O . GLY A 1 256 ? 23.765 2.243 -22.821 1.00 95.00 256 GLY A O 1
ATOM 2100 N N . ILE A 1 257 ? 21.689 2.095 -23.714 1.00 96.44 257 ILE A N 1
ATOM 2101 C CA . ILE A 1 257 ? 21.788 0.712 -24.180 1.00 96.44 257 ILE A CA 1
ATOM 2102 C C . ILE A 1 257 ? 21.711 0.640 -25.701 1.00 96.44 257 ILE A C 1
ATOM 2104 O O . ILE A 1 257 ? 20.960 1.375 -26.341 1.00 96.44 257 ILE A O 1
ATOM 2108 N N . GLU A 1 258 ? 22.469 -0.292 -26.265 1.00 96.38 258 GLU A N 1
ATOM 2109 C CA . GLU A 1 258 ? 22.461 -0.624 -27.685 1.00 96.38 258 GLU A CA 1
ATOM 2110 C C . GLU A 1 258 ? 21.958 -2.053 -27.864 1.00 96.38 258 GLU A C 1
ATOM 2112 O O . GLU A 1 258 ? 22.411 -2.984 -27.197 1.00 96.38 258 GLU A O 1
ATOM 2117 N N . ILE A 1 259 ? 21.000 -2.214 -28.768 1.00 97.38 259 ILE A N 1
ATOM 2118 C CA . ILE A 1 259 ? 20.297 -3.461 -29.029 1.00 97.38 259 ILE A CA 1
ATOM 2119 C C . ILE A 1 259 ? 20.513 -3.786 -30.507 1.00 97.38 259 ILE A C 1
ATOM 2121 O O . ILE A 1 259 ? 20.011 -3.063 -31.369 1.00 97.38 259 ILE A O 1
ATOM 2125 N N . PRO A 1 260 ? 21.255 -4.847 -30.847 1.00 96.38 260 PRO A N 1
ATOM 2126 C CA . PRO A 1 260 ? 21.299 -5.345 -32.215 1.00 96.38 260 PRO A CA 1
ATOM 2127 C C . PRO A 1 260 ? 19.912 -5.873 -32.594 1.00 96.38 260 PRO A C 1
ATOM 2129 O O . PRO A 1 260 ? 19.399 -6.780 -31.936 1.00 96.38 260 PRO A O 1
ATOM 2132 N N . ILE A 1 261 ? 19.293 -5.309 -33.633 1.00 96.69 261 ILE A N 1
ATOM 2133 C CA . ILE A 1 261 ? 17.908 -5.647 -33.994 1.00 96.69 261 ILE A CA 1
ATOM 2134 C C . ILE A 1 261 ? 17.779 -6.362 -35.337 1.00 96.69 261 ILE A C 1
ATOM 2136 O O . ILE A 1 261 ? 16.82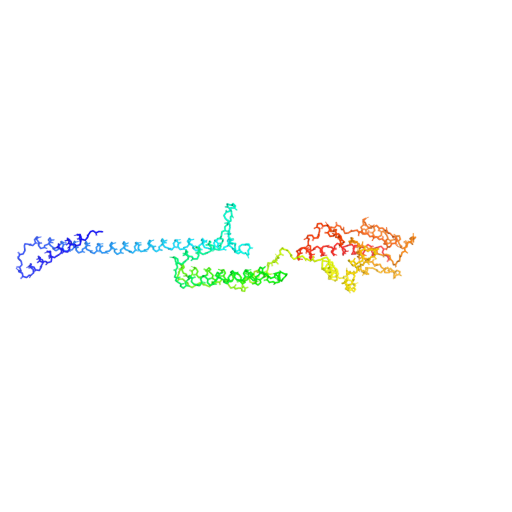5 -7.108 -35.526 1.00 96.69 261 ILE A O 1
ATOM 2140 N N . TYR A 1 262 ? 18.705 -6.169 -36.273 1.00 95.69 262 TYR A N 1
ATOM 2141 C CA . TYR A 1 262 ? 18.622 -6.790 -37.594 1.00 95.69 262 TYR A CA 1
ATOM 2142 C C . TYR A 1 262 ? 20.013 -6.933 -38.209 1.00 95.69 262 TYR A C 1
ATOM 2144 O O . TYR A 1 262 ? 20.908 -6.142 -37.913 1.00 95.69 262 TYR A O 1
ATOM 2152 N N . LYS A 1 263 ? 20.197 -7.933 -39.072 1.00 94.62 263 LYS A N 1
ATOM 2153 C CA . LYS A 1 263 ? 21.411 -8.109 -39.870 1.00 94.62 263 LYS A CA 1
ATOM 2154 C C . LYS A 1 263 ? 21.010 -8.175 -41.337 1.00 94.62 263 LYS A C 1
ATOM 2156 O O . LYS A 1 263 ? 20.245 -9.061 -41.706 1.00 94.62 263 LYS A O 1
ATOM 2161 N N . SER A 1 264 ? 21.507 -7.239 -42.140 1.00 90.56 264 SER A N 1
ATOM 2162 C CA . SER A 1 264 ? 21.186 -7.165 -43.566 1.00 90.56 264 SER A CA 1
ATOM 2163 C C . SER A 1 264 ? 21.729 -8.363 -44.339 1.00 90.56 264 SER A C 1
ATOM 2165 O O . SER A 1 264 ? 22.649 -9.053 -43.881 1.00 90.56 264 SER A O 1
ATOM 2167 N N . LYS A 1 265 ? 21.214 -8.582 -45.555 1.00 88.00 265 LYS A N 1
ATOM 2168 C CA . LYS A 1 265 ? 21.737 -9.606 -46.481 1.00 88.00 265 LYS A CA 1
ATOM 2169 C C . LYS A 1 265 ? 23.234 -9.437 -46.768 1.00 88.00 265 LYS A C 1
ATOM 2171 O O . LYS A 1 265 ? 23.943 -10.425 -46.944 1.00 88.00 265 LYS A O 1
ATOM 2176 N N . ASN A 1 266 ? 23.721 -8.197 -46.740 1.00 84.50 266 ASN A N 1
ATOM 2177 C CA . ASN A 1 266 ? 25.133 -7.860 -46.944 1.00 84.50 266 ASN A CA 1
ATOM 2178 C C . ASN A 1 266 ? 25.982 -8.015 -45.669 1.00 84.50 266 ASN A C 1
ATOM 2180 O O . ASN A 1 266 ? 27.189 -7.789 -45.690 1.00 84.50 266 ASN A O 1
ATOM 2184 N N . GLY A 1 267 ? 25.366 -8.427 -44.558 1.00 87.56 267 GLY A N 1
ATOM 2185 C CA . GLY A 1 267 ? 26.033 -8.701 -43.292 1.00 87.56 267 GLY A CA 1
ATOM 2186 C C . GLY A 1 267 ? 26.194 -7.491 -42.374 1.00 87.56 267 GLY A C 1
ATOM 2187 O O . GLY A 1 267 ? 26.839 -7.633 -41.334 1.00 87.56 267 GLY A O 1
ATOM 2188 N N . GLU A 1 268 ? 25.604 -6.343 -42.712 1.00 89.19 268 GLU A N 1
ATOM 2189 C CA . GLU A 1 268 ? 25.647 -5.142 -41.876 1.00 89.19 268 GLU A CA 1
ATOM 2190 C C . GLU A 1 268 ? 24.651 -5.246 -40.718 1.00 89.19 268 GLU A C 1
ATOM 2192 O O . GLU A 1 268 ? 23.493 -5.627 -40.901 1.00 89.19 268 GLU A O 1
ATOM 2197 N N . ASN A 1 269 ? 25.102 -4.914 -39.509 1.00 92.75 269 ASN A N 1
ATOM 2198 C CA . ASN A 1 269 ? 24.253 -4.937 -38.323 1.00 92.75 269 ASN A CA 1
ATOM 2199 C C . ASN A 1 269 ? 23.538 -3.598 -38.162 1.00 92.75 269 ASN A C 1
ATOM 2201 O O . ASN A 1 269 ? 24.167 -2.541 -38.186 1.00 92.75 269 ASN A O 1
ATOM 2205 N N . ILE A 1 270 ? 22.237 -3.665 -37.918 1.00 96.25 270 ILE A N 1
ATOM 2206 C CA . ILE A 1 270 ? 21.406 -2.516 -37.589 1.00 96.25 270 ILE A CA 1
ATOM 2207 C C . ILE A 1 270 ? 21.125 -2.551 -36.095 1.00 96.25 270 ILE A C 1
ATOM 2209 O O . ILE A 1 270 ? 20.609 -3.540 -35.559 1.00 96.25 270 ILE A O 1
ATOM 2213 N N . THR A 1 271 ? 21.464 -1.449 -35.435 1.00 97.88 271 THR A N 1
ATOM 2214 C CA . THR A 1 271 ? 21.387 -1.305 -33.984 1.00 97.88 271 THR A CA 1
ATOM 2215 C C . THR A 1 271 ? 20.342 -0.263 -33.623 1.00 97.88 271 THR A C 1
ATOM 2217 O O . THR A 1 271 ? 20.326 0.845 -34.163 1.00 97.88 271 THR A O 1
ATOM 2220 N N . PHE A 1 272 ? 19.485 -0.616 -32.673 1.00 98.31 272 PHE A N 1
ATOM 2221 C CA . PHE A 1 272 ? 18.587 0.314 -32.013 1.00 98.31 272 PHE A CA 1
ATOM 2222 C C . PHE A 1 272 ? 19.218 0.764 -30.700 1.00 98.31 272 PHE A C 1
ATOM 2224 O O . PHE A 1 272 ? 19.643 -0.068 -29.900 1.00 98.31 272 PHE A O 1
ATOM 2231 N N . LYS A 1 273 ? 19.292 2.068 -30.465 1.00 97.62 273 LYS A N 1
ATOM 2232 C CA . LYS A 1 273 ? 19.888 2.638 -29.262 1.00 97.62 273 LYS A CA 1
ATOM 2233 C C . LYS A 1 273 ? 18.859 3.443 -28.492 1.00 97.62 273 LYS A C 1
ATOM 2235 O O . LYS A 1 273 ? 18.105 4.213 -29.082 1.00 97.62 273 LYS A O 1
ATOM 2240 N N . LEU A 1 274 ? 18.863 3.265 -27.177 1.00 96.69 274 LEU A N 1
ATOM 2241 C CA . LEU A 1 274 ? 18.224 4.160 -26.222 1.00 96.69 274 LEU A CA 1
ATOM 2242 C C . LEU A 1 274 ? 19.347 4.960 -25.580 1.00 96.69 274 LEU A C 1
ATOM 2244 O O . LEU A 1 274 ? 20.304 4.370 -25.080 1.00 96.69 274 LEU A O 1
ATOM 2248 N N . GLU A 1 275 ? 19.241 6.278 -25.586 1.00 94.62 275 GLU A N 1
ATOM 2249 C CA . GLU A 1 275 ? 20.271 7.162 -25.065 1.00 94.62 275 GLU A CA 1
ATOM 2250 C C . GLU A 1 275 ? 19.651 8.250 -24.200 1.00 94.62 275 GLU A C 1
ATOM 2252 O O . GLU A 1 275 ? 18.558 8.755 -24.459 1.00 94.62 275 GLU A O 1
ATOM 2257 N N . LEU A 1 276 ? 20.370 8.596 -23.142 1.00 91.56 276 LEU A N 1
ATOM 2258 C CA . LEU A 1 276 ? 20.025 9.686 -22.263 1.00 91.56 276 LEU A CA 1
ATOM 2259 C C . LEU A 1 276 ? 21.091 10.772 -22.349 1.00 91.56 276 LEU A C 1
ATOM 2261 O O . LEU A 1 276 ? 22.277 10.516 -22.142 1.00 91.56 276 LEU A O 1
ATOM 2265 N N . GLU A 1 277 ? 20.631 11.995 -22.607 1.00 87.00 277 GLU A N 1
ATOM 2266 C CA . GLU A 1 277 ? 21.392 13.220 -22.361 1.00 87.00 277 GLU A CA 1
ATOM 2267 C C . GLU A 1 277 ? 20.767 13.971 -21.181 1.00 87.00 277 GLU A C 1
ATOM 2269 O O . GLU A 1 277 ? 21.180 13.809 -20.042 1.00 87.00 277 GLU A O 1
ATOM 2274 N N . ASN A 1 278 ? 19.711 14.738 -21.439 1.00 88.06 278 ASN A N 1
ATOM 2275 C CA . ASN A 1 278 ? 18.812 15.266 -20.409 1.00 88.06 278 ASN A CA 1
ATOM 2276 C C . ASN A 1 278 ? 17.484 14.518 -20.488 1.00 88.06 278 ASN A C 1
ATOM 2278 O O . ASN A 1 278 ? 16.991 13.969 -19.504 1.00 88.06 278 ASN A O 1
ATOM 2282 N N . TRP A 1 279 ? 16.968 14.465 -21.714 1.00 90.25 279 TRP A N 1
ATOM 2283 C CA . TRP A 1 279 ? 15.811 13.694 -22.123 1.00 90.25 279 TRP A CA 1
ATOM 2284 C C . TRP A 1 279 ? 16.242 12.308 -22.572 1.00 90.25 279 TRP A C 1
ATOM 2286 O O . TRP A 1 279 ? 17.328 12.142 -23.139 1.00 90.25 279 TRP A O 1
ATOM 2296 N N . LEU A 1 280 ? 15.376 11.329 -22.337 1.00 91.88 280 LEU A N 1
ATOM 2297 C CA . LEU A 1 280 ? 15.485 10.033 -22.987 1.00 91.88 280 LEU A CA 1
ATOM 2298 C C . LEU A 1 280 ? 15.066 10.181 -24.449 1.00 91.88 280 LEU A C 1
ATOM 2300 O O . LEU A 1 280 ? 14.017 10.754 -24.738 1.00 91.88 280 LEU A O 1
ATOM 2304 N N . TYR A 1 281 ? 15.853 9.625 -25.356 1.00 95.00 281 TYR A N 1
ATOM 2305 C CA . TYR A 1 281 ? 15.503 9.481 -26.762 1.00 95.00 281 TYR A CA 1
ATOM 2306 C C . TYR A 1 281 ? 16.038 8.154 -27.283 1.00 95.00 281 TYR A C 1
ATOM 2308 O O . TYR A 1 281 ? 16.886 7.505 -26.667 1.00 95.00 281 TYR A O 1
ATOM 2316 N N . TYR A 1 282 ? 15.497 7.704 -28.407 1.00 97.25 282 TYR A N 1
ATOM 2317 C CA . TYR A 1 282 ? 15.865 6.409 -28.953 1.00 97.25 282 TYR A CA 1
ATOM 2318 C C . TYR A 1 282 ? 15.701 6.368 -30.471 1.00 97.25 282 TYR A C 1
ATOM 2320 O O . TYR A 1 282 ? 15.041 7.219 -31.077 1.00 97.25 282 TYR A O 1
ATOM 2328 N N . GLY A 1 283 ? 16.280 5.347 -31.095 1.00 98.06 283 GLY A N 1
ATOM 2329 C CA . GLY A 1 283 ? 16.144 5.128 -32.527 1.00 98.06 283 GLY A CA 1
ATOM 2330 C C . GLY A 1 283 ? 17.217 4.230 -33.122 1.00 98.06 283 GLY A C 1
ATOM 2331 O O . GLY A 1 283 ? 17.898 3.491 -32.419 1.00 98.06 283 GLY A O 1
ATOM 2332 N N . LEU A 1 284 ? 17.372 4.310 -34.439 1.00 98.19 284 LEU A N 1
ATOM 2333 C CA . LEU A 1 284 ? 18.349 3.545 -35.210 1.00 98.19 284 LEU A CA 1
ATOM 2334 C C . LEU A 1 284 ? 19.653 4.339 -35.298 1.00 98.19 284 LEU A C 1
ATOM 2336 O O . LEU A 1 284 ? 19.682 5.415 -35.906 1.00 98.19 284 LEU A O 1
ATOM 2340 N N . ILE A 1 285 ? 20.718 3.824 -34.687 1.00 97.44 285 ILE A N 1
ATOM 2341 C CA . ILE A 1 285 ? 22.011 4.513 -34.625 1.00 97.44 285 ILE A CA 1
ATOM 2342 C C . ILE A 1 285 ? 22.901 4.149 -35.817 1.00 97.44 285 ILE A C 1
ATOM 2344 O O . ILE A 1 285 ? 22.889 3.017 -36.303 1.00 97.44 285 ILE A O 1
ATOM 2348 N N . ARG A 1 286 ? 23.691 5.119 -36.287 1.00 96.06 286 ARG A N 1
ATOM 2349 C CA . ARG A 1 286 ? 24.743 4.897 -37.281 1.00 96.06 286 ARG A CA 1
ATOM 2350 C C . ARG A 1 286 ? 25.995 4.319 -36.619 1.00 96.06 286 ARG A C 1
ATOM 2352 O O . ARG A 1 286 ? 26.332 4.721 -35.510 1.00 96.06 286 ARG A O 1
ATOM 2359 N N . PRO A 1 287 ? 26.766 3.471 -37.317 1.00 92.69 287 PRO A N 1
ATOM 2360 C CA . PRO A 1 287 ? 28.022 2.945 -36.777 1.00 92.69 287 PRO A CA 1
ATOM 2361 C C . PRO A 1 287 ? 29.094 4.030 -36.571 1.00 92.69 287 PRO A C 1
ATOM 2363 O O . PRO A 1 287 ? 30.049 3.821 -35.828 1.00 92.69 287 PRO A O 1
ATOM 2366 N N . ARG A 1 288 ? 28.964 5.177 -37.251 1.00 92.81 288 ARG A N 1
ATOM 2367 C CA . ARG A 1 288 ? 29.869 6.328 -37.163 1.00 92.81 288 ARG A CA 1
ATOM 2368 C C . ARG A 1 288 ? 29.179 7.607 -37.629 1.00 92.81 288 ARG A C 1
ATOM 2370 O O . ARG A 1 288 ? 28.183 7.548 -38.354 1.00 92.81 288 ARG A O 1
ATOM 2377 N N . GLU A 1 289 ? 29.765 8.745 -37.274 1.00 94.00 289 GLU A N 1
ATOM 2378 C CA . GLU A 1 289 ? 29.380 10.043 -37.827 1.00 94.00 289 GLU A CA 1
ATOM 2379 C C . GLU A 1 289 ? 29.430 10.007 -39.356 1.00 94.00 289 GLU A C 1
ATOM 2381 O O . GLU A 1 289 ? 30.419 9.562 -39.945 1.00 94.00 289 GLU A O 1
ATOM 2386 N N . THR A 1 290 ? 28.347 10.433 -39.999 1.00 93.38 290 THR A N 1
ATOM 2387 C CA . THR A 1 290 ? 28.197 10.369 -41.454 1.00 93.38 290 THR A CA 1
ATOM 2388 C C . THR A 1 290 ? 27.614 11.679 -41.974 1.00 93.38 290 THR A C 1
ATOM 2390 O O . THR A 1 290 ? 26.491 12.041 -41.627 1.00 93.38 290 THR A O 1
ATOM 2393 N N . THR A 1 291 ? 28.376 12.392 -42.808 1.00 91.00 291 THR A N 1
ATOM 2394 C CA . THR A 1 291 ? 27.968 13.669 -43.423 1.00 91.00 291 THR A CA 1
ATOM 2395 C C . THR A 1 291 ? 27.336 13.497 -44.804 1.00 91.00 291 THR A C 1
ATOM 2397 O O . THR A 1 291 ? 26.560 14.349 -45.225 1.00 91.00 291 THR A O 1
ATOM 2400 N N . GLU A 1 292 ? 27.637 12.396 -45.496 1.00 92.06 292 GLU A N 1
ATOM 2401 C CA . GLU A 1 292 ? 27.094 12.051 -46.812 1.00 92.06 292 GLU A CA 1
ATOM 2402 C C . GLU A 1 292 ? 26.532 10.627 -46.778 1.00 92.06 292 GLU A C 1
ATOM 2404 O O . GLU A 1 292 ? 27.224 9.694 -46.373 1.00 92.06 292 GLU A O 1
ATOM 2409 N N . ASN A 1 293 ? 25.271 10.460 -47.183 1.00 93.31 293 ASN A N 1
ATOM 2410 C CA . ASN A 1 293 ? 24.590 9.167 -47.142 1.00 93.31 293 ASN A CA 1
ATOM 2411 C C . ASN A 1 293 ? 24.954 8.305 -48.354 1.00 93.31 293 ASN A C 1
ATOM 2413 O O . ASN A 1 293 ? 24.800 8.734 -49.498 1.00 93.31 293 ASN A O 1
ATOM 2417 N N . SER A 1 294 ? 25.324 7.053 -48.100 1.00 93.25 294 SER A N 1
ATOM 2418 C CA . SER A 1 294 ? 25.319 5.997 -49.110 1.00 93.25 294 SER A CA 1
ATOM 2419 C C . SER A 1 294 ? 23.889 5.608 -49.518 1.00 93.25 294 SER A C 1
ATOM 2421 O O . SER A 1 294 ? 22.904 5.969 -48.869 1.00 93.25 294 SER A O 1
ATOM 2423 N N . GLU A 1 295 ? 23.760 4.829 -50.594 1.00 92.56 295 GLU A N 1
ATOM 2424 C CA . GLU A 1 295 ? 22.476 4.237 -50.997 1.00 92.56 295 GLU A CA 1
ATOM 2425 C C . GLU A 1 295 ? 21.877 3.369 -49.878 1.00 92.56 295 GLU A C 1
ATOM 2427 O O . GLU A 1 295 ? 20.679 3.444 -49.604 1.00 92.56 295 GLU A O 1
ATOM 2432 N N . PHE A 1 296 ? 22.725 2.618 -49.167 1.00 92.00 296 PHE A N 1
ATOM 2433 C CA . PHE A 1 296 ? 22.309 1.810 -48.025 1.00 92.00 296 PHE A CA 1
ATOM 2434 C C . PHE A 1 296 ? 21.807 2.674 -46.860 1.00 92.00 296 PHE A C 1
ATOM 2436 O O . PHE A 1 296 ? 20.742 2.397 -46.305 1.00 92.00 296 PHE A O 1
ATOM 2443 N N . ASP A 1 297 ? 22.502 3.773 -46.548 1.00 94.81 297 ASP A N 1
ATOM 2444 C CA . ASP A 1 297 ? 22.067 4.713 -45.508 1.00 94.81 297 ASP A CA 1
ATOM 2445 C C . ASP A 1 297 ? 20.691 5.308 -45.836 1.00 94.81 297 ASP A C 1
ATOM 2447 O O . ASP A 1 297 ? 19.814 5.357 -44.973 1.00 94.81 297 ASP A O 1
ATOM 2451 N N . ASN A 1 298 ? 20.479 5.729 -47.089 1.00 95.81 298 ASN A N 1
ATOM 2452 C CA . ASN A 1 298 ? 19.196 6.276 -47.536 1.00 95.81 298 ASN A CA 1
ATOM 2453 C C . ASN A 1 298 ? 18.069 5.239 -47.420 1.00 95.81 298 ASN A C 1
ATOM 2455 O O . ASN A 1 298 ? 16.981 5.585 -46.957 1.00 95.81 298 ASN A O 1
ATOM 2459 N N . LYS A 1 299 ? 18.344 3.967 -47.745 1.00 95.38 299 LYS A N 1
ATOM 2460 C CA . LYS A 1 299 ? 17.380 2.870 -47.581 1.00 95.38 299 LYS A CA 1
ATOM 2461 C C . LYS A 1 299 ? 16.997 2.667 -46.110 1.00 95.38 299 LYS A C 1
ATOM 2463 O O . LYS A 1 299 ? 15.813 2.553 -45.802 1.00 95.38 299 LYS A O 1
ATOM 2468 N N . ILE A 1 300 ? 17.954 2.686 -45.174 1.00 96.38 300 ILE A N 1
ATOM 2469 C CA . ILE A 1 300 ? 17.633 2.576 -43.737 1.00 96.38 300 ILE A CA 1
ATOM 2470 C C . ILE A 1 300 ? 16.823 3.787 -43.257 1.00 96.38 300 ILE A C 1
ATOM 2472 O O . ILE A 1 300 ? 15.869 3.611 -42.501 1.00 96.38 300 ILE A O 1
ATOM 2476 N N . ILE A 1 301 ? 17.161 5.005 -43.691 1.00 97.50 301 ILE A N 1
ATOM 2477 C CA . ILE A 1 301 ? 16.413 6.221 -43.324 1.00 97.50 301 ILE A CA 1
ATOM 2478 C C . ILE A 1 301 ? 14.955 6.129 -43.797 1.00 97.50 301 ILE A C 1
ATOM 2480 O O . ILE A 1 301 ? 14.038 6.472 -43.047 1.00 97.50 301 ILE A O 1
ATOM 2484 N N . GLU A 1 302 ? 14.719 5.634 -45.013 1.00 97.12 302 GLU A N 1
ATOM 2485 C CA . GLU A 1 302 ? 13.369 5.413 -45.539 1.00 97.12 302 GLU A CA 1
ATOM 2486 C C . GLU A 1 302 ? 12.600 4.380 -44.700 1.00 97.12 302 GLU A C 1
ATOM 2488 O O . GLU A 1 302 ? 11.478 4.639 -44.257 1.00 97.12 302 GLU A O 1
ATOM 2493 N N . LEU A 1 303 ? 13.230 3.245 -44.385 1.00 97.31 303 LEU A N 1
ATOM 2494 C CA . LEU A 1 303 ? 12.657 2.213 -43.517 1.00 97.31 303 LEU A CA 1
ATOM 2495 C C . LEU A 1 303 ? 12.356 2.726 -42.101 1.00 97.31 303 LEU A C 1
ATOM 2497 O O . LEU A 1 303 ? 11.315 2.399 -41.518 1.00 97.31 303 LEU A O 1
ATOM 2501 N N . ALA A 1 304 ? 13.228 3.574 -41.553 1.00 97.12 304 ALA A N 1
ATOM 2502 C CA . ALA A 1 304 ? 12.996 4.256 -40.287 1.00 97.12 304 ALA A CA 1
ATOM 2503 C C . ALA A 1 304 ? 11.732 5.124 -40.374 1.00 97.12 304 ALA A C 1
ATOM 2505 O O . ALA A 1 304 ? 10.846 5.007 -39.530 1.00 97.12 304 ALA A O 1
ATOM 2506 N N . LYS A 1 305 ? 11.578 5.924 -41.436 1.00 97.31 305 LYS A N 1
ATOM 2507 C CA . LYS A 1 305 ? 10.379 6.751 -41.652 1.00 97.31 305 LYS A CA 1
ATOM 2508 C C . LYS A 1 305 ? 9.093 5.933 -41.820 1.00 97.31 305 LYS A C 1
ATOM 2510 O O . LYS A 1 305 ? 8.048 6.364 -41.336 1.00 97.31 305 LYS A O 1
ATOM 2515 N N . LEU A 1 306 ? 9.153 4.748 -42.432 1.00 96.88 306 LEU A N 1
ATOM 2516 C CA . LEU A 1 306 ? 8.012 3.818 -42.504 1.00 96.88 306 LEU A CA 1
ATOM 2517 C C . LEU A 1 306 ? 7.672 3.200 -41.136 1.00 96.88 306 LEU A C 1
ATOM 2519 O O . LEU A 1 306 ? 6.504 2.942 -40.819 1.00 96.88 306 LEU A O 1
ATOM 2523 N N . THR A 1 307 ? 8.687 2.994 -40.294 1.00 96.62 307 THR A N 1
ATOM 2524 C CA . THR A 1 307 ? 8.513 2.536 -38.911 1.00 96.62 307 THR A CA 1
ATOM 2525 C C . THR A 1 307 ? 7.806 3.606 -38.076 1.00 96.62 307 THR A C 1
ATOM 2527 O O . THR A 1 307 ? 6.805 3.312 -37.418 1.00 96.62 307 THR A O 1
ATOM 2530 N N . SER A 1 308 ? 8.255 4.859 -38.156 1.00 96.44 308 SER A N 1
ATOM 2531 C CA . SER A 1 308 ? 7.578 6.017 -37.568 1.00 96.44 308 SER A CA 1
ATOM 2532 C C . SER A 1 308 ? 7.904 7.283 -38.352 1.00 96.44 308 SER A C 1
ATOM 2534 O O . SER A 1 308 ? 9.072 7.636 -38.518 1.00 96.44 308 SER A O 1
ATOM 2536 N N . SER A 1 309 ? 6.875 8.029 -38.763 1.00 95.81 309 SER A N 1
ATOM 2537 C CA . SER A 1 309 ? 7.051 9.305 -39.470 1.00 95.81 309 SER A CA 1
ATOM 2538 C C . SER A 1 309 ? 7.816 10.341 -38.637 1.00 95.81 309 SER A C 1
ATOM 2540 O O . SER A 1 309 ? 8.464 11.230 -39.198 1.00 95.81 309 SER A O 1
ATOM 2542 N N . SER A 1 310 ? 7.774 10.200 -37.309 1.00 96.19 310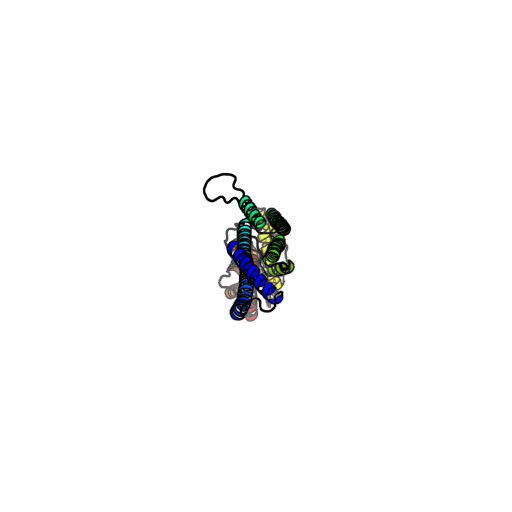 SER A N 1
ATOM 2543 C CA . SER A 1 310 ? 8.433 11.075 -36.337 1.00 96.19 310 SER A CA 1
ATOM 2544 C C . SER A 1 310 ? 9.927 10.790 -36.154 1.00 96.19 310 SER A C 1
ATOM 2546 O O . SER A 1 310 ? 10.600 11.582 -35.501 1.00 96.19 310 SER A O 1
ATOM 2548 N N . PHE A 1 311 ? 10.472 9.701 -36.712 1.00 97.62 311 PHE A N 1
ATOM 2549 C CA . PHE A 1 311 ? 11.915 9.452 -36.662 1.00 97.62 311 PHE A CA 1
ATOM 2550 C C . PHE A 1 311 ? 12.671 10.444 -37.541 1.00 97.62 311 PHE A C 1
ATOM 2552 O O . PHE A 1 311 ? 12.398 10.546 -38.733 1.00 97.62 311 PHE A O 1
ATOM 2559 N N . ASN A 1 312 ? 13.642 11.162 -36.986 1.00 97.12 312 ASN A N 1
ATOM 2560 C CA . ASN A 1 312 ? 14.413 12.169 -37.708 1.00 97.12 312 ASN A CA 1
ATOM 2561 C C . ASN A 1 312 ? 15.847 11.686 -37.950 1.00 97.12 312 ASN A C 1
ATOM 2563 O O . ASN A 1 312 ? 16.494 11.245 -37.001 1.00 97.12 312 ASN A O 1
ATOM 2567 N N . PRO A 1 313 ? 16.366 11.745 -39.187 1.00 97.25 313 PRO A N 1
ATOM 2568 C CA . PRO A 1 313 ? 17.756 11.404 -39.452 1.00 97.25 313 PRO A CA 1
ATOM 2569 C C . PRO A 1 313 ? 18.694 12.503 -38.941 1.00 97.25 313 PRO A C 1
ATOM 2571 O O . PRO A 1 313 ? 18.330 13.676 -38.852 1.00 97.25 313 PRO A O 1
ATOM 2574 N N . SER A 1 314 ? 19.929 12.127 -38.634 1.00 96.38 314 SER A N 1
ATOM 2575 C CA . SER A 1 314 ? 21.023 13.051 -38.340 1.00 96.38 314 SER A CA 1
ATOM 2576 C C . SER A 1 314 ? 22.368 12.424 -38.717 1.00 96.38 314 SER A C 1
ATOM 2578 O O . SER A 1 314 ? 22.429 11.295 -39.212 1.00 96.38 314 SER A O 1
ATOM 2580 N N . ILE A 1 315 ? 23.459 13.144 -38.455 1.00 96.38 315 ILE A N 1
ATOM 2581 C CA . ILE A 1 315 ? 24.825 12.648 -38.674 1.00 96.38 315 ILE A CA 1
ATOM 2582 C C . ILE A 1 315 ? 25.173 11.420 -37.814 1.00 96.38 315 ILE A C 1
ATOM 2584 O O . ILE A 1 315 ? 26.072 10.669 -38.178 1.00 96.38 315 ILE A O 1
ATOM 2588 N N . TRP A 1 316 ? 24.446 11.184 -36.714 1.00 95.81 316 TRP A N 1
ATOM 2589 C CA . TRP A 1 316 ? 24.643 10.045 -35.804 1.00 95.81 316 TRP A CA 1
ATOM 2590 C C . TRP A 1 316 ? 23.515 9.011 -35.866 1.00 95.81 316 TRP A C 1
ATOM 2592 O O . TRP A 1 316 ? 23.698 7.882 -35.427 1.00 95.81 316 TRP A O 1
ATOM 2602 N N . TRP A 1 317 ? 22.357 9.358 -36.430 1.00 97.69 317 TRP A N 1
ATOM 2603 C CA . TRP A 1 317 ? 21.160 8.519 -36.385 1.00 97.69 317 TRP A CA 1
ATOM 2604 C C . TRP A 1 317 ? 20.562 8.336 -37.778 1.00 97.69 317 TRP A C 1
ATOM 2606 O O . TRP A 1 317 ? 20.381 9.303 -38.518 1.00 97.69 317 TRP A O 1
ATOM 2616 N N . PHE A 1 318 ? 20.191 7.105 -38.121 1.00 97.88 318 PHE A N 1
ATOM 2617 C CA . PHE A 1 318 ? 19.335 6.849 -39.280 1.00 97.88 318 PHE A CA 1
ATOM 2618 C C . PHE A 1 318 ? 17.913 7.364 -39.039 1.00 97.88 318 PHE A C 1
ATOM 2620 O O . PHE A 1 318 ? 17.246 7.843 -39.950 1.00 97.88 318 PHE A O 1
ATOM 2627 N N . GLY A 1 319 ? 17.473 7.326 -37.784 1.00 97.88 319 GLY A N 1
ATOM 2628 C CA . GLY A 1 319 ? 16.223 7.918 -37.344 1.00 97.88 319 GLY A CA 1
ATOM 2629 C C . GLY A 1 319 ? 16.143 7.887 -35.828 1.00 97.88 319 GLY A C 1
ATOM 2630 O O . GLY A 1 319 ? 16.251 6.810 -35.251 1.00 97.88 319 GLY A O 1
ATOM 2631 N N . TRP A 1 320 ? 15.958 9.039 -35.188 1.00 97.69 320 TRP A N 1
ATOM 2632 C CA . TRP A 1 320 ? 15.773 9.156 -33.739 1.00 97.69 320 TRP A CA 1
ATOM 2633 C C . TRP A 1 320 ? 14.512 9.950 -33.407 1.00 97.69 320 TRP A C 1
ATOM 2635 O O . TRP A 1 320 ? 14.047 10.763 -34.210 1.00 97.69 320 TRP A O 1
ATOM 2645 N N . LYS A 1 321 ? 13.930 9.690 -32.239 1.00 96.56 321 LYS A N 1
ATOM 2646 C CA . LYS A 1 321 ? 12.797 10.456 -31.714 1.00 96.56 321 LYS A CA 1
ATOM 2647 C C . LYS A 1 321 ? 12.797 10.461 -30.193 1.00 96.56 321 LYS A C 1
ATOM 2649 O O . LYS A 1 321 ? 13.433 9.624 -29.552 1.00 96.56 321 LYS A O 1
ATOM 2654 N N . ASN A 1 322 ? 12.019 11.386 -29.644 1.00 95.00 322 ASN A N 1
ATOM 2655 C CA . ASN A 1 322 ? 11.619 11.337 -28.248 1.00 95.00 322 ASN A CA 1
ATOM 2656 C C . ASN A 1 322 ? 10.491 10.303 -28.055 1.00 95.00 322 ASN A C 1
ATOM 2658 O O . ASN A 1 322 ? 9.771 9.985 -29.013 1.00 95.00 322 ASN A O 1
ATOM 2662 N N . PRO A 1 323 ? 10.322 9.791 -26.831 1.00 94.00 323 PRO A N 1
ATOM 2663 C CA . PRO A 1 323 ? 9.199 8.933 -26.484 1.00 94.00 323 PRO A CA 1
ATOM 2664 C C . PRO A 1 323 ? 7.845 9.610 -26.712 1.00 94.00 323 PRO A C 1
ATOM 2666 O O . PRO A 1 323 ? 7.756 10.836 -26.650 1.00 94.00 323 PRO A O 1
ATOM 2669 N N . ASP A 1 324 ? 6.808 8.817 -26.980 1.00 92.50 324 ASP A N 1
ATOM 2670 C CA . ASP A 1 324 ? 5.474 9.327 -27.319 1.00 92.50 324 ASP A CA 1
ATOM 2671 C C . ASP A 1 324 ? 4.649 9.702 -26.094 1.00 92.50 324 ASP A C 1
ATOM 2673 O O . ASP A 1 324 ? 3.929 10.698 -26.126 1.00 92.50 324 ASP A O 1
ATOM 2677 N N . LYS A 1 325 ? 4.710 8.880 -25.041 1.00 91.31 325 LYS A N 1
ATOM 2678 C CA . LYS A 1 325 ? 3.800 9.010 -23.898 1.00 91.31 325 LYS A CA 1
ATOM 2679 C C . LYS A 1 325 ? 4.382 9.804 -22.737 1.00 91.31 325 LYS A C 1
ATOM 2681 O O . LYS A 1 325 ? 3.708 10.660 -22.179 1.00 91.31 325 LYS A O 1
ATOM 2686 N N . TYR A 1 326 ? 5.601 9.460 -22.353 1.00 92.25 326 TYR A N 1
ATOM 2687 C CA . TYR A 1 326 ? 6.245 9.959 -21.147 1.00 92.25 326 TYR A CA 1
ATOM 2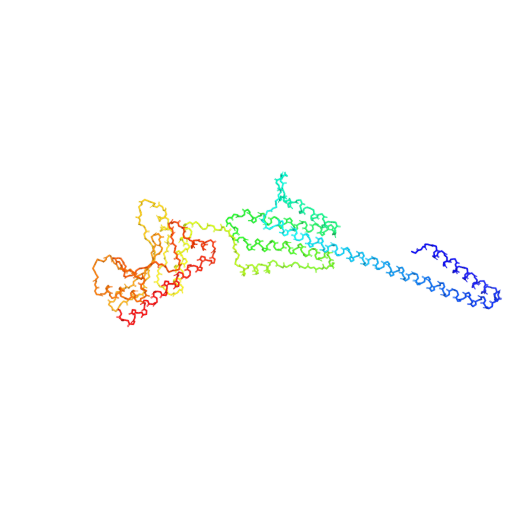688 C C . TYR A 1 326 ? 7.485 10.763 -21.530 1.00 92.25 326 TYR A C 1
ATOM 2690 O O . TYR A 1 326 ? 8.278 10.353 -22.384 1.00 92.25 326 TYR A O 1
ATOM 2698 N N . HIS A 1 327 ? 7.702 11.890 -20.872 1.00 90.38 327 HIS A N 1
ATOM 2699 C CA . HIS A 1 327 ? 8.780 12.823 -21.163 1.00 90.38 327 HIS A CA 1
ATOM 2700 C C . HIS A 1 327 ? 9.636 13.032 -19.915 1.00 90.38 327 HIS A C 1
ATOM 2702 O O . HIS A 1 327 ? 9.519 14.020 -19.191 1.00 90.38 327 HIS A O 1
ATOM 2708 N N . LEU A 1 328 ? 10.530 12.076 -19.663 1.00 91.00 328 LEU A N 1
ATOM 2709 C CA . LEU A 1 328 ? 11.452 12.132 -18.534 1.00 91.00 328 LEU A CA 1
ATOM 2710 C C . LEU A 1 328 ? 12.680 12.987 -18.862 1.00 91.00 328 LEU A C 1
ATOM 2712 O O . LEU A 1 328 ? 13.493 12.631 -19.718 1.00 91.00 328 LEU A O 1
ATOM 2716 N N . ASN A 1 329 ? 12.831 14.089 -18.126 1.00 91.62 329 ASN A N 1
ATOM 2717 C CA . ASN A 1 329 ? 14.058 14.874 -18.053 1.00 91.62 329 ASN A CA 1
ATOM 2718 C C . ASN A 1 329 ? 14.773 14.610 -16.723 1.00 91.62 329 ASN A C 1
ATOM 2720 O O . ASN A 1 329 ? 14.456 15.216 -15.698 1.00 91.62 329 ASN A O 1
ATOM 2724 N N . PHE A 1 330 ? 15.750 13.703 -16.734 1.00 90.12 330 PHE A N 1
ATOM 2725 C CA . PHE A 1 330 ? 16.484 13.308 -15.525 1.00 90.12 330 PHE A CA 1
ATOM 2726 C C . PHE A 1 330 ? 17.418 14.402 -14.987 1.00 90.12 330 PHE A C 1
ATOM 2728 O O . PHE A 1 330 ? 17.966 14.253 -13.892 1.00 90.12 330 PHE A O 1
ATOM 2735 N N . TRP A 1 331 ? 17.595 15.506 -15.719 1.00 87.69 331 TRP A N 1
ATOM 2736 C CA . TRP A 1 331 ? 18.386 16.643 -15.261 1.00 87.69 331 TRP A CA 1
ATOM 2737 C C . TRP A 1 331 ? 17.586 17.581 -14.356 1.00 87.69 331 TRP A C 1
ATOM 2739 O O . TRP A 1 331 ? 18.018 17.891 -13.245 1.00 87.69 331 TRP A O 1
ATOM 2749 N N . THR A 1 332 ? 16.438 18.051 -14.843 1.00 87.56 332 THR A N 1
ATOM 2750 C CA . THR A 1 332 ? 15.590 19.040 -14.158 1.00 87.56 332 THR A CA 1
ATOM 2751 C C . THR A 1 332 ? 14.578 18.402 -13.220 1.00 87.56 332 THR A C 1
ATOM 2753 O O . THR A 1 332 ? 14.219 19.031 -12.228 1.00 87.56 332 THR A O 1
ATOM 2756 N N . LEU A 1 333 ? 14.148 17.165 -13.504 1.00 88.31 333 LEU A N 1
ATOM 2757 C CA . LEU A 1 333 ? 13.107 16.450 -12.755 1.00 88.31 333 LEU A CA 1
ATOM 2758 C C . LEU A 1 333 ? 11.789 17.241 -12.657 1.00 88.31 333 LEU A C 1
ATOM 2760 O O . LEU A 1 333 ? 11.066 17.146 -11.669 1.00 88.31 333 LEU A O 1
ATOM 2764 N N . ASP A 1 334 ? 11.505 18.057 -13.671 1.00 85.25 334 ASP A N 1
ATOM 2765 C CA . ASP A 1 334 ? 10.402 19.022 -13.703 1.00 85.25 334 ASP A CA 1
ATOM 2766 C C . ASP A 1 334 ? 9.147 18.502 -14.415 1.00 85.25 334 ASP A C 1
ATOM 2768 O O . ASP A 1 334 ? 8.085 19.106 -14.286 1.00 85.25 334 ASP A O 1
ATOM 2772 N N . SER A 1 335 ? 9.241 17.378 -15.131 1.00 85.00 335 SER A N 1
ATOM 2773 C CA . SER A 1 335 ? 8.074 16.731 -15.737 1.00 85.00 335 SER A CA 1
ATOM 2774 C C . SER A 1 335 ? 7.125 16.167 -14.674 1.00 85.00 335 SER A C 1
ATOM 2776 O O . SER A 1 335 ? 7.558 15.529 -13.709 1.00 85.00 335 SER A O 1
ATOM 2778 N N . GLU A 1 336 ? 5.816 16.319 -14.897 1.00 88.06 336 GLU A N 1
ATOM 2779 C CA . GLU A 1 336 ? 4.769 15.680 -14.090 1.00 88.06 336 GLU A CA 1
ATOM 2780 C C . GLU A 1 336 ? 4.900 14.148 -14.075 1.00 88.06 336 GLU A C 1
ATOM 2782 O O . GLU A 1 336 ? 4.489 13.505 -13.108 1.00 88.06 336 GLU A O 1
ATOM 2787 N N . ASP A 1 337 ? 5.562 13.556 -15.072 1.00 90.44 337 ASP A N 1
ATOM 2788 C CA . ASP A 1 337 ? 5.822 12.115 -15.142 1.00 90.44 337 ASP A CA 1
ATOM 2789 C C . ASP A 1 337 ? 6.686 11.614 -13.974 1.00 90.44 337 ASP A C 1
ATOM 2791 O O . ASP A 1 337 ? 6.568 10.460 -13.555 1.00 90.44 337 ASP A O 1
ATOM 2795 N N . PHE A 1 338 ? 7.497 12.485 -13.352 1.00 90.12 338 PHE A N 1
ATOM 2796 C CA . PHE A 1 338 ? 8.242 12.125 -12.140 1.00 90.12 338 PHE A CA 1
ATOM 2797 C C . PHE A 1 338 ? 7.336 11.861 -10.931 1.00 90.12 338 PHE A C 1
ATOM 2799 O O . PHE A 1 338 ? 7.763 11.235 -9.959 1.00 90.12 338 PHE A O 1
ATOM 2806 N N . THR A 1 339 ? 6.056 12.243 -10.985 1.00 87.38 339 THR A N 1
ATOM 2807 C CA . THR A 1 339 ? 5.080 11.833 -9.967 1.00 87.38 339 THR A CA 1
ATOM 2808 C C . THR A 1 339 ? 4.843 10.322 -9.960 1.00 87.38 339 THR A C 1
ATOM 2810 O O . THR A 1 339 ? 4.516 9.778 -8.906 1.00 87.38 339 THR A O 1
ATOM 2813 N N . HIS A 1 340 ? 5.070 9.614 -11.074 1.00 88.38 340 HIS A N 1
ATOM 2814 C CA . HIS A 1 340 ? 4.976 8.155 -11.120 1.00 88.38 340 HIS A CA 1
ATOM 2815 C C . HIS A 1 340 ? 6.071 7.471 -10.295 1.00 88.38 340 HIS A C 1
ATOM 2817 O O . HIS A 1 340 ? 5.787 6.453 -9.668 1.00 88.38 340 HIS A O 1
ATOM 2823 N N . PHE A 1 341 ? 7.273 8.058 -10.203 1.00 86.56 341 PHE A N 1
ATOM 2824 C CA . PHE A 1 341 ? 8.372 7.540 -9.369 1.00 86.56 341 PHE A CA 1
ATOM 2825 C C . PHE A 1 341 ? 8.049 7.509 -7.880 1.00 86.56 341 PHE A C 1
ATOM 2827 O O . PHE A 1 341 ? 8.602 6.679 -7.157 1.00 86.56 341 PHE A O 1
ATOM 2834 N N . LYS A 1 342 ? 7.100 8.344 -7.439 1.00 82.44 342 LYS A N 1
ATOM 2835 C CA . LYS A 1 342 ? 6.642 8.357 -6.052 1.00 82.44 342 LYS A CA 1
ATOM 2836 C C . LYS A 1 342 ? 5.960 7.054 -5.655 1.00 82.44 342 LYS A C 1
ATOM 2838 O O . LYS A 1 342 ? 5.927 6.779 -4.475 1.00 82.44 342 LYS A O 1
ATOM 2843 N N . HIS A 1 343 ? 5.435 6.260 -6.593 1.00 80.88 343 HIS A N 1
ATOM 2844 C CA . HIS A 1 343 ? 4.649 5.067 -6.280 1.00 80.88 343 HIS A CA 1
ATOM 2845 C C . HIS A 1 343 ? 5.213 3.815 -6.983 1.00 80.88 343 HIS A C 1
ATOM 2847 O O . HIS A 1 343 ? 5.247 3.800 -8.216 1.00 80.88 343 HIS A O 1
ATOM 2853 N N . PRO A 1 344 ? 5.556 2.724 -6.264 1.00 80.94 344 PRO A N 1
ATOM 2854 C CA . PRO A 1 344 ? 6.181 1.517 -6.820 1.00 80.94 344 PRO A CA 1
ATOM 2855 C C . PRO A 1 344 ? 5.490 0.922 -8.047 1.00 80.94 344 PRO A C 1
ATOM 2857 O O . PRO A 1 344 ? 6.115 0.738 -9.091 1.00 80.94 344 PRO A O 1
ATOM 2860 N N . GLN A 1 345 ? 4.179 0.694 -7.970 1.00 79.31 345 GLN A N 1
ATOM 2861 C CA . GLN A 1 345 ? 3.444 0.162 -9.115 1.00 79.31 345 GLN A CA 1
ATOM 2862 C C . GLN A 1 345 ? 3.351 1.138 -10.291 1.00 79.31 345 GLN A C 1
ATOM 2864 O O . GLN A 1 345 ? 3.469 0.723 -11.442 1.00 79.31 345 GLN A O 1
ATOM 2869 N N . ARG A 1 346 ? 3.171 2.443 -10.033 1.00 87.75 346 ARG A N 1
ATOM 2870 C CA . ARG A 1 346 ? 3.090 3.447 -11.106 1.00 87.75 346 ARG A CA 1
ATOM 2871 C C . ARG A 1 346 ? 4.429 3.597 -11.823 1.00 87.75 346 ARG A C 1
ATOM 2873 O O . ARG A 1 346 ? 4.428 3.639 -13.049 1.00 87.75 346 ARG A O 1
ATOM 2880 N N . ARG A 1 347 ? 5.555 3.609 -11.096 1.00 90.19 347 ARG A N 1
ATOM 2881 C CA . ARG A 1 347 ? 6.896 3.640 -11.706 1.00 90.19 347 ARG A CA 1
ATOM 2882 C C . ARG A 1 347 ? 7.184 2.382 -12.520 1.00 90.19 347 ARG A C 1
ATOM 2884 O O . ARG A 1 347 ? 7.603 2.511 -13.665 1.00 90.19 347 ARG A O 1
ATOM 2891 N N . ALA A 1 348 ? 6.870 1.196 -11.991 1.00 88.88 348 ALA A N 1
ATOM 2892 C CA . ALA A 1 348 ? 7.035 -0.064 -12.717 1.00 88.88 348 ALA A CA 1
ATOM 2893 C C . ALA A 1 348 ? 6.185 -0.093 -13.994 1.00 88.88 348 ALA A C 1
ATOM 2895 O O . ALA A 1 348 ? 6.677 -0.402 -15.078 1.00 88.88 348 ALA A O 1
ATOM 2896 N N . ARG A 1 349 ? 4.913 0.310 -13.887 1.00 91.81 349 ARG A N 1
ATOM 2897 C CA . ARG A 1 349 ? 3.996 0.408 -15.025 1.00 91.81 349 ARG A CA 1
ATOM 2898 C C . ARG A 1 349 ? 4.498 1.387 -16.084 1.00 91.81 349 ARG A C 1
ATOM 2900 O O . ARG A 1 349 ? 4.483 1.047 -17.260 1.00 91.81 349 ARG A O 1
ATOM 2907 N N . MET A 1 350 ? 4.956 2.570 -15.684 1.00 95.31 350 MET A N 1
ATOM 2908 C CA . MET A 1 350 ? 5.488 3.571 -16.609 1.00 95.31 350 MET A CA 1
ATOM 2909 C C . MET A 1 350 ? 6.699 3.026 -17.382 1.00 95.31 350 MET A C 1
ATOM 2911 O O . MET A 1 350 ? 6.738 3.135 -18.606 1.00 95.31 350 MET A O 1
ATOM 2915 N N . VAL A 1 351 ? 7.665 2.393 -16.700 1.00 96.25 351 VAL A N 1
ATOM 2916 C CA . VAL A 1 351 ? 8.842 1.797 -17.365 1.00 96.25 351 VAL A CA 1
ATOM 2917 C C . VAL A 1 351 ? 8.444 0.638 -18.283 1.00 96.25 351 VAL A C 1
ATOM 2919 O O . VAL A 1 351 ? 8.969 0.515 -19.391 1.00 96.25 351 VAL A O 1
ATOM 2922 N N . LYS A 1 352 ? 7.472 -0.183 -17.876 1.00 96.19 352 LYS A N 1
ATOM 2923 C CA . LYS A 1 352 ? 6.915 -1.235 -18.730 1.00 96.19 352 LYS A CA 1
ATOM 2924 C C . LYS A 1 352 ? 6.301 -0.659 -20.007 1.00 96.19 352 LYS A C 1
ATOM 2926 O O . LYS A 1 352 ? 6.647 -1.113 -21.093 1.00 96.19 352 LYS A O 1
ATOM 2931 N N . GLU A 1 353 ? 5.457 0.361 -19.908 1.00 96.56 353 GLU A N 1
ATOM 2932 C CA . GLU A 1 353 ? 4.825 0.991 -21.074 1.00 96.56 353 GLU A CA 1
ATOM 2933 C C . GLU A 1 353 ? 5.863 1.650 -22.007 1.00 96.56 353 GLU A C 1
ATOM 2935 O O . GLU A 1 353 ? 5.773 1.503 -23.226 1.00 96.56 353 GLU A O 1
ATOM 2940 N N . TYR A 1 354 ? 6.914 2.269 -21.451 1.00 95.06 354 TYR A N 1
ATOM 2941 C CA . TYR A 1 354 ? 8.093 2.712 -22.210 1.00 95.06 354 TYR A CA 1
ATOM 2942 C C . TYR A 1 354 ? 8.738 1.571 -23.005 1.00 95.06 354 TYR A C 1
ATOM 2944 O O . TYR A 1 354 ? 9.077 1.718 -24.181 1.00 95.06 354 TYR A O 1
ATOM 2952 N N . SER A 1 355 ? 8.922 0.423 -22.355 1.00 97.12 355 SER A N 1
ATOM 2953 C CA . SER A 1 355 ? 9.546 -0.739 -22.978 1.00 97.12 355 SER A CA 1
ATOM 2954 C C . SER A 1 355 ? 8.705 -1.336 -24.097 1.00 97.12 355 SER A C 1
ATOM 2956 O O . SER A 1 355 ? 9.254 -1.762 -25.110 1.00 97.12 355 SER A O 1
ATOM 2958 N N . GLU A 1 356 ? 7.383 -1.349 -23.938 1.00 98.12 356 GLU A N 1
ATOM 2959 C CA . GLU A 1 356 ? 6.438 -1.843 -24.936 1.00 98.12 356 GLU A CA 1
ATOM 2960 C C . GLU A 1 356 ? 6.417 -0.926 -26.163 1.00 98.12 356 GLU A C 1
ATOM 2962 O O . GLU A 1 356 ? 6.459 -1.414 -27.292 1.00 98.12 356 GLU A O 1
ATOM 2967 N N . GLU A 1 357 ? 6.438 0.395 -25.961 1.00 97.06 357 GLU A N 1
ATOM 2968 C CA . GLU A 1 357 ? 6.560 1.387 -27.036 1.00 97.06 357 GLU A CA 1
ATOM 2969 C C . GLU A 1 357 ? 7.817 1.136 -27.887 1.00 97.06 357 GLU A C 1
ATOM 2971 O O . GLU A 1 357 ? 7.742 0.986 -29.109 1.00 97.06 357 GLU A O 1
ATOM 2976 N N . ILE A 1 358 ? 8.974 1.009 -27.235 1.00 96.81 358 ILE A N 1
ATOM 2977 C CA . ILE A 1 358 ? 10.264 0.760 -27.892 1.00 96.81 358 ILE A CA 1
ATOM 2978 C C . ILE A 1 358 ? 10.264 -0.584 -28.621 1.00 96.81 358 ILE A C 1
ATOM 2980 O O . ILE A 1 358 ? 10.672 -0.671 -29.782 1.00 96.81 358 ILE A O 1
ATOM 2984 N N . ALA A 1 359 ? 9.771 -1.631 -27.963 1.00 97.94 359 ALA A N 1
ATOM 2985 C CA . ALA A 1 359 ? 9.685 -2.958 -28.544 1.00 97.94 359 ALA A CA 1
ATOM 2986 C C . ALA A 1 359 ? 8.810 -2.981 -29.801 1.00 97.94 359 ALA A C 1
ATOM 2988 O O . ALA A 1 359 ? 9.156 -3.640 -30.783 1.00 97.94 359 ALA A O 1
ATOM 2989 N N . ASN A 1 360 ? 7.701 -2.239 -29.797 1.00 97.94 360 ASN A N 1
ATOM 2990 C CA . ASN A 1 360 ? 6.819 -2.115 -30.952 1.00 97.94 360 ASN A CA 1
ATOM 2991 C C . ASN A 1 360 ? 7.532 -1.457 -32.137 1.00 97.94 360 ASN A C 1
ATOM 2993 O O . ASN A 1 360 ? 7.413 -1.949 -33.261 1.00 97.94 360 ASN A O 1
ATOM 2997 N N . TYR A 1 361 ? 8.322 -0.405 -31.902 1.00 97.94 361 TYR A N 1
ATOM 2998 C CA . TYR A 1 361 ? 9.123 0.212 -32.961 1.00 97.94 361 TYR A CA 1
ATOM 2999 C C . TYR A 1 361 ? 10.187 -0.730 -33.521 1.00 97.94 361 TYR A C 1
ATOM 3001 O O . TYR A 1 361 ? 10.318 -0.835 -34.741 1.00 97.94 361 TYR A O 1
ATOM 3009 N N . ILE A 1 362 ? 10.900 -1.457 -32.658 1.00 98.06 362 ILE A N 1
ATOM 3010 C CA . ILE A 1 362 ? 11.905 -2.433 -33.092 1.00 98.06 362 ILE A CA 1
ATOM 3011 C C . ILE A 1 362 ? 11.263 -3.533 -33.946 1.00 98.06 362 ILE A C 1
ATOM 3013 O O . ILE A 1 362 ? 11.719 -3.784 -35.060 1.00 98.06 362 ILE A O 1
ATOM 3017 N N . ARG A 1 363 ? 10.186 -4.160 -33.458 1.00 98.19 363 ARG A N 1
ATOM 3018 C CA . ARG A 1 363 ? 9.499 -5.249 -34.174 1.00 98.19 363 ARG A CA 1
ATOM 3019 C C . ARG A 1 363 ? 8.927 -4.776 -35.507 1.00 98.19 363 ARG A C 1
ATOM 3021 O O . ARG A 1 363 ? 9.041 -5.479 -36.506 1.00 98.19 363 ARG A O 1
ATOM 3028 N N . LYS A 1 364 ? 8.355 -3.568 -35.546 1.00 98.00 364 LYS A N 1
ATOM 3029 C CA . LYS A 1 364 ? 7.857 -2.970 -36.788 1.00 98.00 364 LYS A CA 1
ATOM 3030 C C . LYS A 1 364 ? 8.989 -2.729 -37.787 1.00 98.00 364 LYS A C 1
ATOM 3032 O O . LYS A 1 364 ? 8.819 -3.040 -38.959 1.00 98.00 364 LYS A O 1
ATOM 3037 N N . PHE A 1 365 ? 10.140 -2.225 -37.342 1.00 98.12 365 PHE A N 1
ATOM 3038 C CA . PHE A 1 365 ? 11.300 -2.076 -38.222 1.00 98.12 365 PHE A CA 1
ATOM 3039 C C . PHE A 1 365 ? 11.770 -3.430 -38.770 1.00 98.12 365 PHE A C 1
ATOM 3041 O O . PHE A 1 365 ? 11.986 -3.546 -39.972 1.00 98.12 365 PHE A O 1
ATOM 3048 N N . GLN A 1 366 ? 11.890 -4.450 -37.912 1.00 97.12 366 GLN A N 1
ATOM 3049 C CA . GLN A 1 366 ? 12.300 -5.803 -38.307 1.00 97.12 366 GLN A CA 1
ATOM 3050 C C . GLN A 1 366 ? 11.380 -6.388 -39.390 1.00 97.12 366 GLN A C 1
ATOM 3052 O O . GLN A 1 366 ? 11.876 -6.860 -40.407 1.00 97.12 366 GLN A O 1
ATOM 3057 N N . ASP A 1 367 ? 10.059 -6.285 -39.214 1.00 97.38 367 ASP A N 1
ATOM 3058 C CA . ASP A 1 367 ? 9.065 -6.763 -40.188 1.00 97.38 367 ASP A CA 1
ATOM 3059 C C . ASP A 1 367 ? 9.169 -6.031 -41.539 1.00 97.38 367 ASP A C 1
ATOM 3061 O O . ASP A 1 367 ? 9.142 -6.663 -42.596 1.00 97.38 367 ASP A O 1
ATOM 3065 N N . ILE A 1 368 ? 9.348 -4.704 -41.539 1.00 96.69 368 ILE A N 1
ATOM 3066 C CA . ILE A 1 368 ? 9.510 -3.947 -42.792 1.00 96.69 368 ILE A CA 1
ATOM 3067 C C . ILE A 1 368 ? 10.848 -4.298 -43.462 1.00 96.69 368 ILE A C 1
ATOM 3069 O O . ILE A 1 368 ? 10.884 -4.498 -44.677 1.00 96.69 368 ILE A O 1
ATOM 3073 N N . ALA A 1 369 ? 11.936 -4.396 -42.692 1.00 94.88 369 ALA A N 1
ATOM 3074 C CA . ALA A 1 369 ? 13.263 -4.736 -43.201 1.00 94.88 369 ALA A CA 1
ATOM 3075 C C . ALA A 1 369 ? 13.295 -6.137 -43.835 1.00 94.88 369 ALA A C 1
ATOM 3077 O O . ALA A 1 369 ? 13.881 -6.306 -44.903 1.00 94.88 369 ALA A O 1
ATOM 3078 N N . GLU A 1 370 ? 12.612 -7.111 -43.227 1.00 94.75 370 GLU A N 1
ATOM 3079 C CA . GLU A 1 370 ? 12.486 -8.470 -43.758 1.00 94.75 370 GLU A CA 1
ATOM 3080 C C . GLU A 1 370 ? 11.684 -8.489 -45.071 1.00 94.75 370 GLU A C 1
ATOM 3082 O O . GLU A 1 370 ? 12.142 -9.048 -46.068 1.00 94.75 370 GLU A O 1
ATOM 3087 N N . ARG A 1 371 ? 10.539 -7.791 -45.128 1.00 93.75 371 ARG A N 1
ATOM 3088 C CA . ARG A 1 371 ? 9.713 -7.681 -46.350 1.00 93.75 371 ARG A CA 1
ATOM 3089 C C . ARG A 1 371 ? 10.417 -6.972 -47.503 1.00 93.75 371 ARG A C 1
ATOM 3091 O O . ARG A 1 371 ? 10.159 -7.294 -48.659 1.00 93.75 371 ARG A O 1
ATOM 3098 N N . GLN A 1 372 ? 11.259 -5.985 -47.201 1.00 92.31 372 GLN A N 1
ATOM 3099 C CA . GLN A 1 372 ? 12.035 -5.239 -48.199 1.00 92.31 372 GLN A CA 1
ATOM 3100 C C . GLN A 1 372 ? 13.411 -5.851 -48.484 1.00 92.31 372 GLN A C 1
ATOM 3102 O O . GLN A 1 372 ? 14.230 -5.231 -49.177 1.00 92.31 372 GLN A O 1
ATOM 3107 N N . GLU A 1 373 ? 13.657 -7.053 -47.955 1.00 87.94 373 GLU A N 1
ATOM 3108 C CA . GLU A 1 373 ? 14.873 -7.821 -48.183 1.00 87.94 373 GLU A CA 1
ATOM 3109 C C . GLU A 1 373 ? 16.151 -7.000 -47.955 1.00 87.94 373 GLU A C 1
ATOM 3111 O O . GLU A 1 373 ? 17.061 -6.999 -48.789 1.00 87.94 373 GLU A O 1
ATOM 3116 N N . LEU A 1 374 ? 16.176 -6.243 -46.853 1.00 85.69 374 LEU A N 1
ATOM 3117 C CA . LEU A 1 374 ? 17.255 -5.309 -46.538 1.00 85.69 374 LEU A CA 1
ATOM 3118 C C . LEU A 1 374 ? 18.630 -5.974 -46.423 1.00 85.69 374 LEU A C 1
ATOM 3120 O O . LEU A 1 374 ? 18.756 -7.028 -45.750 1.00 85.69 374 LEU A O 1
#

Radius of gyration: 44.01 Å; Cα contacts (8 Å, |Δi|>4): 371; chains: 1; bounding box: 107×61×120 Å

Foldseek 3Di:
DDPVVVVVLVVLLVVLVVVVVVCVVVPNPDDPVVVVVSVVSNVVSVVVVVVVVVVVVVVVVVVVVVVLVVLLVVLVVLLVVLLVLLCVQPVVLDQFDDPDDDDDDRDRSVVVNVVSLVSCVVSFDPVLSVQLVVLSVQLNVLSNVLVPPPLCNFVCVLVSVLSNQQSVQSNVQSSCCGSPVDHDDGDHSVVSSVVVVVDQDDDQDNDDDLLRLVQCLQVLLVVLLVVVPFDDDRDRCSVVSVVLVVCPDPADRKDFDKTFQDAAPVGDTWIKTFIDRQKIKIATWDPAQDPDDDPVLVVLLVLLCVLPVQFDDDRTHSTMHGDDPDIGGSPPCPDPLVVLVSGPVSSSVVSNVVSVSSVSSSVSSNVSCVVVRD

Secondary structure (DSSP, 8-state):
--HHHHHHHHHHHHHHHHHHHHHHHTTS-S-HHHHHHHHHHHHHHHHHHHHHHHHHHHHHHHHHHHHHHHHHHHHHHHHHHHHHHHHHHHTTSS-----S--SS----HHHHHHHHHHHHHHHS-HHHHHHHHHHHHHHHHHHHHHHT-GGGHHHHHHHHHHHHHHHHHHHHHHHHHHHHTS--PPPPHHHHHHHHHTS----TT----HHHHHHHHHHHHHHHHHHTT--------HHHHHHHHH-TTS----EEEEEEEEE-TTSPEEEEEEEESSBEEEEEE-SS--SS--HHHHHHHHHHHHH-TT-B--SSEEEEE--SS---BTTT--SGGGGGGGSHHHHHHHHHHHHHHHHHHHHHHHHHHHHTT-